Protein AF-A0A0R1VZ46-F1 (afdb_monomer_lite)

Secondary structure (DSSP, 8-state):
----HHHHHHHHHHHH-TT--EEEEESTTT-TTSPP-TT--EEEEEE-TTHHHHHH-GGGGGGGS-EEEEE-TTSSSSSPPPHHHHTT-EEEEEEETTS-EEEEEEE-GGGHHHHHHH-TT-EEEEESS----S------GGGPPPPPPHHHHHHHHHHHHHHHHHHHHHHHTT-HHHHHHHHHHHHHHHHHHHHHHHHHHH-SSS---GGGGGGGGGS-HHHHHHHHHTT--SSHHHHHHHHHHHHHHHHHHHHHHHHHHT---HHHHGGGGHHHHHHHTTT-HHHHHHH-TTT--HHHHHHHHHHHHHHH-TTEEEEEEEHHHHTT---TT--EEEEEEETTHHHHHH-GGGGGGSS-EEEEEEEEETTEEEEEEEETTS-EEEEEEE-GGGGPSSPPHHHHHHHHT--EEEEETT-TTTS------

Foldseek 3Di:
DPPDPLNVLVVVVQVVDPQFFWKKWFPDVLDPVRDDDPLDATEIETEGQVLVVCVVDVVVVCSNAAWPDKDWPCPPPPDPHDPQVVQPKTWIWTAHPVRHTYIYIYHYPVCVVVVLVVALSMDTPDGNPPPDPDDRRRDCQVQQADQDDPVRLLVLLVQLLVLLLQLVVCLVVVVLVSSVVSLVSNLLSLLVLLLNLLCLPVHSRDHCDDSNVNSLVVDDPVLNVLNVLLPPPVHSVSPLSNSLSSLVSSLVSLVSSCVSNVHDSVVSSVSLCVNLVVCVVVVNNVSSCLSDPVNQDLCSLCLVVQLVVLVPPVFFQFKKWFDCVQVVNDDVLDETEMETAGPPLVVCVVCVVSVPSSAAFPDWDWDDDPQWIWIWTAHPVRYIYIYTYHYNCCLPPPHDPVSLVRVQCGMGTSDHNPCSVVPDPHHHD

Sequence (429 aa):
MKQDQTMIQLQRFFNQNNDIRVFGMNGSRTNSHIADDQFKDYDVVFFTDRVSKYQHDPQFLHQFGAPILITTPGHDGLTPPEPTDVAGRFVYLVLYQSGLRIDWQFRPLAQLDDYLSEDTLTRIIGDKDNRIHRAVNPSDRQYWLARPTAQQLENSVKEFWWQFCDTLKATIRNEHLLAQNYLNLTRDELIRLLTWSVAGTHGFDRSYGKSCHQIVKYLEPKTQRRLWQSFDTSSVRNCYAALKAMSILETRFTQQVAQQLHVDSKPLVGLSQVPIIFLKRKHEEQLALYFDRDQANLLDQLSDELTTWAQNEPKIQALIVVGFYARHEQRPGSDLDLVVVTSDRQNLLQHADYTTRFGKVKQTQTEYYGANISIRASYEDNSELEIGLVTPDWLSQPLDDGTKRVLQDGYLVLYDQHNSFKKLNLAQK

Radius of gyration: 29.91 Å; chains: 1; bounding box: 75×49×76 Å

pLDDT: mean 91.89, std 7.42, range [51.88, 98.81]

InterPro domains:
  IPR007530 Aminoglycoside 6-adenylyltransferase [PF04439] (1-264)
  IPR043519 Nucleotidyltransferase superfamily [G3DSA:3.30.460.10] (9-150)
  IPR043519 Nucleotidyltransferase superfamily [G3DSA:3.30.460.10] (300-428)
  IPR043519 Nucleotidyltransferase superfamily [SSF81301] (3-133)
  IPR043519 Nucleotidyltransferase superfamily [SSF81301] (301-423)

Organism: NCBI:txid1423735

Structure (mmCIF, N/CA/C/O backbone):
data_AF-A0A0R1VZ46-F1
#
_entry.id   AF-A0A0R1VZ46-F1
#
loop_
_atom_site.group_PDB
_atom_site.id
_atom_site.type_symbol
_atom_site.label_atom_id
_atom_site.label_alt_id
_atom_site.label_comp_id
_atom_site.label_asym_id
_atom_site.label_entity_id
_atom_site.label_seq_id
_atom_site.pdbx_PDB_ins_code
_atom_site.Cartn_x
_atom_site.Cartn_y
_atom_site.Cartn_z
_atom_site.occupancy
_atom_site.B_iso_or_equiv
_atom_site.auth_seq_id
_atom_site.auth_comp_id
_atom_site.auth_asym_id
_atom_site.auth_atom_id
_atom_site.pdbx_PDB_model_num
ATOM 1 N N . MET A 1 1 ? 16.509 -17.530 -17.161 1.00 51.88 1 MET A N 1
ATOM 2 C CA . MET A 1 1 ? 15.291 -17.363 -17.975 1.00 51.88 1 MET A CA 1
ATOM 3 C C . MET A 1 1 ? 15.128 -18.610 -18.820 1.00 51.88 1 MET A C 1
ATOM 5 O O . MET A 1 1 ? 16.054 -18.932 -19.559 1.00 51.88 1 MET A O 1
ATOM 9 N N . LYS A 1 2 ? 14.026 -19.349 -18.657 1.00 53.69 2 LYS A N 1
ATOM 10 C CA . LYS A 1 2 ? 13.682 -20.417 -19.603 1.00 53.69 2 LYS A CA 1
ATOM 11 C C . LYS A 1 2 ? 13.401 -19.748 -20.952 1.00 53.69 2 LYS A C 1
ATOM 13 O O . LYS A 1 2 ? 12.741 -18.716 -20.976 1.00 53.69 2 LYS A O 1
ATOM 18 N N . GLN A 1 3 ? 13.955 -20.269 -22.043 1.00 62.41 3 GLN A N 1
ATOM 19 C CA . GLN A 1 3 ? 13.593 -19.796 -23.380 1.00 62.41 3 GLN A CA 1
ATOM 20 C C . GLN A 1 3 ? 12.190 -20.304 -23.699 1.00 62.41 3 GLN A C 1
ATOM 22 O O . GLN A 1 3 ? 12.013 -21.436 -24.141 1.00 62.41 3 GLN A O 1
ATOM 27 N N . ASP A 1 4 ? 11.194 -19.478 -23.408 1.00 84.38 4 ASP A N 1
ATOM 28 C CA . ASP A 1 4 ? 9.830 -19.696 -23.864 1.00 84.38 4 ASP A CA 1
ATOM 29 C C . ASP A 1 4 ? 9.657 -19.237 -25.323 1.00 84.38 4 ASP A C 1
ATOM 31 O O . ASP A 1 4 ? 10.534 -18.612 -25.930 1.00 84.38 4 ASP A O 1
ATOM 35 N N . GLN A 1 5 ? 8.523 -19.609 -25.919 1.00 89.88 5 GLN A N 1
ATOM 36 C CA . GLN A 1 5 ? 8.238 -19.347 -27.331 1.00 89.88 5 GLN A CA 1
ATOM 37 C C . GLN A 1 5 ? 8.270 -17.847 -27.665 1.00 89.88 5 GLN A C 1
ATOM 39 O O . GLN A 1 5 ? 8.765 -17.476 -28.731 1.00 89.88 5 GLN A O 1
ATOM 44 N N . THR A 1 6 ? 7.820 -16.988 -26.747 1.00 93.38 6 THR A N 1
ATOM 45 C CA . THR A 1 6 ? 7.819 -15.532 -26.925 1.00 93.38 6 THR A CA 1
ATOM 46 C C . THR A 1 6 ? 9.237 -14.976 -27.026 1.00 93.38 6 THR A C 1
ATOM 48 O O . THR A 1 6 ? 9.526 -14.218 -27.952 1.00 93.38 6 THR A O 1
ATOM 51 N N . MET A 1 7 ? 10.170 -15.391 -26.157 1.00 94.50 7 MET A N 1
ATOM 52 C CA . MET A 1 7 ? 11.567 -14.949 -26.286 1.00 94.50 7 MET A CA 1
ATOM 53 C C . MET A 1 7 ? 12.208 -15.381 -27.602 1.00 94.50 7 MET A C 1
ATOM 55 O O . MET A 1 7 ? 12.992 -14.623 -28.174 1.00 94.50 7 MET A O 1
ATOM 59 N N . ILE A 1 8 ? 11.872 -16.570 -28.107 1.00 94.81 8 ILE A N 1
ATOM 60 C CA . ILE A 1 8 ? 12.359 -17.040 -29.410 1.00 94.81 8 ILE A CA 1
ATOM 61 C C . ILE A 1 8 ? 11.824 -16.142 -30.536 1.00 94.81 8 ILE A C 1
ATOM 63 O O . ILE A 1 8 ? 12.579 -15.769 -31.436 1.00 94.81 8 ILE A O 1
ATOM 67 N N . GLN A 1 9 ? 10.545 -15.760 -30.485 1.00 96.31 9 GLN A N 1
ATOM 68 C CA . GLN A 1 9 ? 9.952 -14.828 -31.449 1.00 96.31 9 GLN A CA 1
ATOM 69 C C . GLN A 1 9 ? 10.607 -13.439 -31.380 1.00 96.31 9 GLN A C 1
ATOM 71 O O . GLN A 1 9 ? 10.954 -12.887 -32.421 1.00 96.31 9 GLN A O 1
ATOM 76 N N . LEU A 1 10 ? 10.865 -12.911 -30.179 1.00 97.56 10 LEU A N 1
ATOM 77 C CA . LEU A 1 10 ? 11.540 -11.621 -29.982 1.00 97.56 10 LEU A CA 1
ATOM 78 C C . LEU A 1 10 ? 12.975 -11.628 -30.527 1.00 97.56 10 LEU A C 1
ATOM 80 O O . LEU A 1 10 ? 13.383 -10.707 -31.235 1.00 97.56 10 LEU A O 1
ATOM 84 N N . GLN A 1 11 ? 13.739 -12.691 -30.264 1.00 97.19 11 GLN A N 1
ATOM 85 C CA . GLN A 1 11 ? 15.082 -12.852 -30.829 1.00 97.19 11 GLN A CA 1
ATOM 86 C C . GLN A 1 11 ? 15.048 -12.976 -32.355 1.00 97.19 11 GLN A C 1
ATOM 88 O O . GLN A 1 11 ? 15.904 -12.420 -33.042 1.00 97.19 11 GLN A O 1
ATOM 93 N N . ARG A 1 12 ? 14.046 -13.668 -32.911 1.00 97.25 12 ARG A N 1
ATOM 94 C CA . ARG A 1 12 ? 13.849 -13.740 -34.363 1.00 97.25 12 ARG A CA 1
ATOM 95 C C . ARG A 1 12 ? 13.553 -12.360 -34.951 1.00 97.25 12 ARG A C 1
ATOM 97 O O . ARG A 1 12 ? 14.194 -11.997 -35.934 1.00 97.25 12 ARG A O 1
ATOM 104 N N . PHE A 1 13 ? 12.659 -11.590 -34.331 1.00 97.88 13 PHE A N 1
ATOM 105 C CA . PHE A 1 13 ? 12.358 -10.214 -34.728 1.00 97.88 13 PHE A CA 1
ATOM 106 C C . PHE A 1 13 ? 13.620 -9.339 -34.721 1.00 97.88 13 PHE A C 1
ATOM 108 O O . PHE A 1 13 ? 13.910 -8.673 -35.717 1.00 97.88 13 PHE A O 1
ATOM 115 N N . PHE A 1 14 ? 14.426 -9.409 -33.656 1.00 98.31 14 PHE A N 1
ATOM 116 C CA . PHE A 1 14 ? 15.720 -8.728 -33.584 1.00 98.31 14 PHE A CA 1
ATOM 117 C C . PHE A 1 14 ? 16.644 -9.124 -34.740 1.00 98.31 14 PHE A C 1
ATOM 119 O O . PHE A 1 14 ? 17.181 -8.260 -35.430 1.00 98.31 14 PHE A O 1
ATOM 126 N N . ASN A 1 15 ? 16.819 -10.423 -34.983 1.00 97.50 15 ASN A N 1
ATOM 127 C CA . ASN A 1 15 ? 17.749 -10.927 -35.992 1.00 97.50 15 ASN A CA 1
ATOM 128 C C . ASN A 1 15 ? 17.323 -10.577 -37.426 1.00 97.50 15 ASN A C 1
ATOM 130 O O . ASN A 1 15 ? 18.183 -10.306 -38.257 1.00 97.50 15 ASN A O 1
ATOM 134 N N . GLN A 1 16 ? 16.020 -10.539 -37.712 1.00 97.19 16 GLN A N 1
ATOM 135 C CA . GLN A 1 16 ? 15.489 -10.241 -39.048 1.00 97.19 16 GLN A CA 1
ATOM 136 C C . GLN A 1 16 ? 15.520 -8.745 -39.403 1.00 97.19 16 GLN A C 1
ATOM 138 O O . GLN A 1 16 ? 15.561 -8.399 -40.583 1.00 97.19 16 GLN A O 1
ATOM 143 N N . ASN A 1 17 ? 15.538 -7.848 -38.413 1.00 97.75 17 ASN A N 1
ATOM 144 C CA . ASN A 1 17 ? 15.578 -6.402 -38.642 1.00 97.75 17 ASN A CA 1
ATOM 145 C C . ASN A 1 17 ? 17.011 -5.861 -38.530 1.00 97.75 17 ASN A C 1
ATOM 147 O O . ASN A 1 17 ? 17.514 -5.608 -37.436 1.00 97.75 17 ASN A O 1
ATOM 151 N N . ASN A 1 18 ? 17.687 -5.669 -39.667 1.00 96.56 18 ASN A N 1
ATOM 152 C CA . ASN A 1 18 ? 19.090 -5.222 -39.718 1.00 96.56 18 ASN A CA 1
ATOM 153 C C . ASN A 1 18 ? 19.335 -3.828 -39.116 1.00 96.56 18 ASN A C 1
ATOM 155 O O . ASN A 1 18 ? 20.439 -3.559 -38.639 1.00 96.56 18 ASN A O 1
ATOM 159 N N . ASP A 1 19 ? 18.324 -2.959 -39.119 1.00 98.00 19 ASP A N 1
ATOM 160 C CA . ASP A 1 19 ? 18.391 -1.613 -38.544 1.00 98.00 19 ASP A CA 1
ATOM 161 C C . ASP A 1 19 ? 18.349 -1.598 -37.009 1.00 98.00 19 ASP A C 1
ATOM 163 O O . ASP A 1 19 ? 18.774 -0.614 -36.404 1.00 98.00 19 ASP A O 1
ATOM 167 N N . ILE A 1 20 ? 17.887 -2.677 -36.371 1.00 98.56 20 ILE A N 1
ATOM 168 C CA . ILE A 1 20 ? 17.987 -2.842 -34.920 1.00 98.56 20 ILE A CA 1
ATOM 169 C C . ILE A 1 20 ? 19.374 -3.388 -34.593 1.00 98.56 20 ILE A C 1
ATOM 171 O O . ILE A 1 20 ? 19.757 -4.456 -35.087 1.00 98.56 20 ILE A O 1
ATOM 175 N N . ARG A 1 21 ? 20.129 -2.656 -33.767 1.00 98.56 21 ARG A N 1
ATOM 176 C CA . ARG A 1 21 ? 21.530 -2.975 -33.443 1.00 98.56 21 ARG A CA 1
ATOM 177 C C . ARG A 1 21 ? 21.705 -3.634 -32.082 1.00 98.56 21 ARG A C 1
ATOM 179 O O . ARG A 1 21 ? 22.524 -4.542 -31.969 1.00 98.56 21 ARG A O 1
ATOM 186 N N . VAL A 1 22 ? 20.910 -3.235 -31.087 1.00 98.38 22 VAL A N 1
ATOM 187 C CA . VAL A 1 22 ? 20.941 -3.810 -29.731 1.00 98.38 22 VAL A CA 1
ATOM 188 C C . VAL A 1 22 ? 19.528 -4.185 -29.289 1.00 98.38 22 VAL A C 1
ATOM 190 O O . VAL A 1 22 ? 18.571 -3.466 -29.576 1.00 98.38 22 VAL A O 1
ATOM 193 N N . PHE A 1 23 ? 19.409 -5.316 -28.600 1.00 98.25 23 PHE A N 1
ATOM 194 C CA . PHE A 1 23 ? 18.202 -5.799 -27.939 1.00 98.25 23 PHE A CA 1
ATOM 195 C C . PHE A 1 23 ? 18.493 -5.999 -26.449 1.00 98.25 23 PHE A C 1
ATOM 197 O O . PHE A 1 23 ? 19.282 -6.870 -26.072 1.00 98.25 23 PHE A O 1
ATOM 204 N N . GLY A 1 24 ? 17.851 -5.186 -25.615 1.00 96.88 24 GLY A N 1
ATOM 205 C CA . GLY A 1 24 ? 17.822 -5.293 -24.162 1.00 96.88 24 GLY A CA 1
ATOM 206 C C . GLY A 1 24 ? 16.445 -5.698 -23.634 1.00 96.88 24 GLY A C 1
ATOM 207 O O . GLY A 1 24 ? 15.445 -5.691 -24.351 1.00 96.88 24 GLY A O 1
ATOM 208 N N . MET A 1 25 ? 16.403 -6.067 -22.362 1.00 95.69 25 MET A N 1
ATOM 209 C CA . MET A 1 25 ? 15.184 -6.384 -21.631 1.00 95.69 25 MET A CA 1
ATOM 210 C C . MET A 1 25 ? 15.312 -5.884 -20.189 1.00 95.69 25 MET A C 1
ATOM 212 O O . MET A 1 25 ? 16.406 -5.938 -19.622 1.00 95.69 25 MET A O 1
ATOM 216 N N . ASN A 1 26 ? 14.206 -5.439 -19.599 1.00 93.69 26 ASN A N 1
ATOM 217 C CA . ASN A 1 26 ? 14.124 -4.942 -18.224 1.00 93.69 26 ASN A CA 1
ATOM 218 C C . ASN A 1 26 ? 13.112 -5.751 -17.399 1.00 93.69 26 ASN A C 1
ATOM 220 O O . ASN A 1 26 ? 12.633 -6.810 -17.815 1.00 93.69 26 ASN A O 1
ATOM 224 N N . GLY A 1 27 ? 12.804 -5.242 -16.207 1.00 88.94 27 GLY A N 1
ATOM 225 C CA . GLY A 1 27 ? 11.635 -5.656 -15.449 1.00 88.94 27 GLY A CA 1
ATOM 226 C C . GLY A 1 27 ? 11.776 -6.998 -14.739 1.00 88.94 27 GLY A C 1
ATOM 227 O O . GLY A 1 27 ? 12.853 -7.555 -14.530 1.00 88.94 27 GLY A O 1
ATOM 228 N N . SER A 1 28 ? 10.643 -7.536 -14.301 1.00 88.88 28 SER A N 1
ATOM 229 C CA . SER A 1 28 ? 10.618 -8.682 -13.383 1.00 88.88 28 SER A CA 1
ATOM 230 C C . SER A 1 28 ? 11.193 -9.975 -13.984 1.00 88.88 28 SER A C 1
ATOM 232 O O . SER A 1 28 ? 11.618 -10.864 -13.242 1.00 88.88 28 SER A O 1
ATOM 234 N N . ARG A 1 29 ? 11.233 -10.112 -15.319 1.00 90.62 29 ARG A N 1
ATOM 235 C CA . ARG A 1 29 ? 11.795 -11.284 -16.023 1.00 90.62 29 ARG A CA 1
ATOM 236 C C . ARG A 1 29 ? 13.318 -11.358 -15.972 1.00 90.62 29 ARG A C 1
ATOM 238 O O . ARG A 1 29 ? 13.872 -12.449 -16.131 1.00 90.62 29 ARG A O 1
ATOM 245 N N . THR A 1 30 ? 13.998 -10.242 -15.724 1.00 88.75 30 THR A N 1
ATOM 246 C CA . THR A 1 30 ? 15.455 -10.226 -15.533 1.00 88.75 30 THR A CA 1
ATOM 247 C C . THR A 1 30 ? 15.854 -10.460 -14.075 1.00 88.75 30 THR A C 1
ATOM 249 O O . THR A 1 30 ? 16.990 -10.860 -13.822 1.00 88.75 30 THR A O 1
ATOM 252 N N . ASN A 1 31 ? 14.925 -10.287 -13.127 1.00 89.00 31 ASN A N 1
ATOM 253 C CA . ASN A 1 31 ? 15.166 -10.472 -11.700 1.00 89.00 31 ASN A CA 1
ATOM 254 C C . ASN A 1 31 ? 15.082 -11.952 -11.284 1.00 89.00 31 ASN A C 1
ATOM 256 O O . ASN A 1 31 ? 14.007 -12.552 -11.296 1.00 89.00 31 ASN A O 1
ATOM 260 N N . SER A 1 32 ? 16.204 -12.535 -10.850 1.00 86.00 32 SER A N 1
ATOM 261 C CA . SER A 1 32 ? 16.265 -13.924 -10.366 1.00 86.00 32 SER A CA 1
ATOM 262 C C . SER A 1 32 ? 15.586 -14.162 -9.016 1.00 86.00 32 SER A C 1
ATOM 264 O O . SER A 1 32 ? 15.321 -15.313 -8.678 1.00 86.00 32 SER A O 1
ATOM 266 N N . HIS A 1 33 ? 15.309 -13.110 -8.243 1.00 85.06 33 HIS A N 1
ATOM 267 C CA . HIS A 1 33 ? 14.636 -13.201 -6.944 1.00 85.06 33 HIS A CA 1
ATOM 268 C C . HIS A 1 33 ? 13.106 -13.180 -7.053 1.00 85.06 33 HIS A C 1
ATOM 270 O O . HIS A 1 33 ? 12.417 -13.468 -6.075 1.00 85.06 33 HIS A O 1
ATOM 276 N N . ILE A 1 34 ? 12.560 -12.863 -8.232 1.00 84.56 34 ILE A N 1
ATOM 277 C CA . ILE A 1 34 ? 11.118 -12.883 -8.485 1.00 84.56 34 ILE A CA 1
ATOM 278 C C . ILE A 1 34 ? 10.755 -14.220 -9.127 1.00 84.56 34 ILE A C 1
ATOM 280 O O . ILE A 1 34 ? 11.222 -14.541 -10.224 1.00 84.56 34 ILE A O 1
ATOM 284 N N . ALA A 1 35 ? 9.900 -14.980 -8.439 1.00 85.50 35 ALA A N 1
ATOM 285 C CA . ALA A 1 35 ? 9.359 -16.234 -8.948 1.00 85.50 35 ALA A CA 1
ATOM 286 C C . ALA A 1 35 ? 8.696 -16.032 -10.318 1.00 85.50 35 ALA A C 1
ATOM 288 O O . ALA A 1 35 ? 8.177 -14.961 -10.628 1.00 85.50 35 ALA A O 1
ATOM 289 N N . ASP A 1 36 ? 8.761 -17.060 -11.156 1.00 85.44 36 ASP A N 1
ATOM 290 C CA . ASP A 1 36 ? 8.113 -17.030 -12.460 1.00 85.44 36 ASP A CA 1
ATOM 291 C C . ASP A 1 36 ? 6.613 -17.296 -12.298 1.00 85.44 36 ASP A C 1
ATOM 293 O O . ASP A 1 36 ? 6.227 -18.232 -11.593 1.00 85.44 36 ASP A O 1
ATOM 297 N N . ASP A 1 37 ? 5.780 -16.481 -12.940 1.00 87.81 37 ASP A N 1
ATOM 298 C CA . ASP A 1 37 ? 4.330 -16.643 -12.962 1.00 87.81 37 ASP A CA 1
ATOM 299 C C . ASP A 1 37 ? 3.746 -16.190 -14.312 1.00 87.81 37 ASP A C 1
ATOM 301 O O . ASP A 1 37 ? 4.431 -15.602 -15.154 1.00 87.81 37 ASP A O 1
ATOM 305 N N . GLN A 1 38 ? 2.468 -16.502 -14.532 1.00 88.44 38 GLN A N 1
ATOM 306 C CA . GLN A 1 38 ? 1.766 -16.213 -15.786 1.00 88.44 38 GLN A CA 1
ATOM 307 C C . GLN A 1 38 ? 1.435 -14.724 -16.004 1.00 88.44 38 GLN A C 1
ATOM 309 O O . GLN A 1 38 ? 0.977 -14.369 -17.084 1.00 88.44 38 GLN A O 1
ATOM 314 N N . PHE A 1 39 ? 1.645 -13.867 -15.001 1.00 89.38 39 PHE A N 1
ATOM 315 C CA . PHE A 1 39 ? 1.355 -12.432 -15.034 1.00 89.38 39 PHE A CA 1
ATOM 316 C C . PHE A 1 39 ? 2.607 -11.574 -15.277 1.00 89.38 39 PHE A C 1
ATOM 318 O O . PHE A 1 39 ? 2.518 -10.348 -15.253 1.00 89.38 39 PHE A O 1
ATOM 325 N N . LYS A 1 40 ? 3.779 -12.183 -15.508 1.00 90.81 40 LYS A N 1
ATOM 326 C CA . LYS A 1 40 ? 5.002 -11.443 -15.847 1.00 90.81 40 LYS A CA 1
ATOM 327 C C . LYS A 1 40 ? 4.980 -10.949 -17.289 1.00 90.81 40 LYS A C 1
ATOM 329 O O . LYS A 1 40 ? 5.055 -11.747 -18.230 1.00 90.81 40 LYS A O 1
ATOM 334 N N . ASP A 1 41 ? 5.012 -9.634 -17.434 1.00 93.69 41 ASP A N 1
ATOM 335 C CA . ASP A 1 41 ? 5.116 -8.931 -18.713 1.00 93.69 41 ASP A CA 1
ATOM 336 C C . ASP A 1 41 ? 6.522 -9.085 -19.339 1.00 93.69 41 ASP A C 1
ATOM 338 O O . ASP A 1 41 ? 7.473 -9.521 -18.678 1.00 93.69 41 ASP A O 1
ATOM 342 N N . TYR A 1 42 ? 6.653 -8.771 -20.632 1.00 96.06 42 TYR A N 1
ATOM 343 C CA . TYR A 1 42 ? 7.946 -8.622 -21.315 1.00 96.06 42 TYR A CA 1
ATOM 344 C C . TYR A 1 42 ? 8.268 -7.149 -21.543 1.00 96.06 42 TYR A C 1
ATOM 346 O O . TYR A 1 42 ? 7.700 -6.539 -22.441 1.00 96.06 42 TYR A O 1
ATOM 354 N N . ASP A 1 43 ? 9.233 -6.612 -20.804 1.00 97.00 43 ASP A N 1
ATOM 355 C CA . ASP A 1 43 ? 9.753 -5.258 -21.000 1.00 97.00 43 ASP A CA 1
ATOM 356 C C . ASP A 1 43 ? 10.939 -5.283 -21.978 1.00 97.00 43 ASP A C 1
ATOM 358 O O . ASP A 1 43 ? 12.076 -5.544 -21.575 1.00 97.00 43 ASP A O 1
ATOM 362 N N . VAL A 1 44 ? 10.698 -5.066 -23.273 1.00 98.06 44 VAL A N 1
ATOM 363 C CA . VAL A 1 44 ? 11.717 -5.190 -24.333 1.00 98.06 44 VAL A CA 1
ATOM 364 C C . VAL A 1 44 ? 12.178 -3.833 -24.847 1.00 98.06 44 VAL A C 1
ATOM 366 O O . VAL A 1 44 ? 11.374 -2.940 -25.101 1.00 98.06 44 VAL A O 1
ATOM 369 N N . VAL A 1 45 ? 13.487 -3.690 -25.061 1.00 98.31 45 VAL A N 1
ATOM 370 C CA . VAL A 1 45 ? 14.100 -2.446 -25.539 1.00 98.31 45 VAL A CA 1
ATOM 371 C C . VAL A 1 45 ? 14.954 -2.727 -26.769 1.00 98.31 45 VAL A C 1
ATOM 373 O O . VAL A 1 45 ? 15.913 -3.495 -26.718 1.00 98.31 45 VAL A O 1
ATOM 376 N N . PHE A 1 46 ? 14.627 -2.087 -27.885 1.00 98.62 46 PHE A N 1
ATOM 377 C CA . PHE A 1 46 ? 15.347 -2.199 -29.148 1.00 98.62 46 PHE A CA 1
ATOM 378 C C . PHE A 1 46 ? 16.006 -0.871 -29.512 1.00 98.62 46 PHE A C 1
ATOM 380 O O . PHE A 1 46 ? 15.349 0.168 -29.565 1.00 98.62 46 PHE A O 1
ATOM 387 N N . PHE A 1 47 ? 17.303 -0.908 -29.817 1.00 98.62 47 PHE A N 1
ATOM 388 C CA . PHE A 1 47 ? 18.054 0.276 -30.227 1.00 98.62 47 PHE A CA 1
ATOM 389 C C . PHE A 1 47 ? 18.212 0.354 -31.739 1.00 98.62 47 PHE A C 1
ATOM 391 O O . PHE A 1 47 ? 18.724 -0.576 -32.374 1.00 98.62 47 PHE A O 1
ATOM 398 N N . THR A 1 48 ? 17.794 1.482 -32.306 1.00 98.25 48 THR A N 1
ATOM 399 C CA . THR A 1 48 ? 17.826 1.772 -33.739 1.00 98.25 48 THR A CA 1
ATOM 400 C C . THR A 1 48 ? 17.746 3.276 -33.987 1.00 98.25 48 THR A C 1
ATOM 402 O O . THR A 1 48 ? 16.962 3.965 -33.346 1.00 98.25 48 THR A O 1
ATOM 405 N N . ASP A 1 49 ? 18.478 3.793 -34.974 1.00 96.44 49 ASP A N 1
ATOM 406 C CA . ASP A 1 49 ? 18.324 5.193 -35.412 1.00 96.44 49 ASP A CA 1
ATOM 407 C C . ASP A 1 49 ? 17.111 5.391 -36.340 1.00 96.44 49 ASP A C 1
ATOM 409 O O . ASP A 1 49 ? 16.812 6.503 -36.770 1.00 96.44 49 ASP A O 1
ATOM 413 N N . ARG A 1 50 ? 16.375 4.313 -36.646 1.00 97.62 50 ARG A N 1
ATOM 414 C CA . ARG A 1 50 ? 15.144 4.341 -37.447 1.00 97.62 50 ARG A CA 1
ATOM 415 C C . ARG A 1 50 ? 13.893 4.171 -36.585 1.00 97.62 50 ARG A C 1
ATOM 417 O O . ARG A 1 50 ? 12.969 3.483 -37.006 1.00 97.62 50 ARG A O 1
ATOM 424 N N . VAL A 1 51 ? 13.828 4.790 -35.402 1.00 97.69 51 VAL A N 1
ATOM 425 C CA . VAL A 1 51 ? 12.662 4.677 -34.493 1.00 97.69 51 VAL A CA 1
ATOM 426 C C . VAL A 1 51 ? 11.345 4.983 -35.216 1.00 97.69 51 VAL A C 1
ATOM 428 O O . VAL A 1 51 ? 10.380 4.229 -35.097 1.00 97.69 51 VAL A O 1
ATOM 431 N N . SER A 1 52 ? 11.336 6.015 -36.066 1.00 96.50 52 SER A N 1
ATOM 432 C CA . SER A 1 52 ? 10.160 6.411 -36.848 1.00 96.50 52 SER A CA 1
ATOM 433 C C . SER A 1 52 ? 9.601 5.289 -37.734 1.00 96.50 52 SER A C 1
ATOM 435 O O . SER A 1 52 ? 8.396 5.255 -37.954 1.00 96.50 52 SER A O 1
ATOM 437 N N . LYS A 1 53 ? 10.417 4.328 -38.194 1.00 96.88 53 LYS A N 1
ATOM 438 C CA . LYS A 1 53 ? 9.951 3.148 -38.949 1.00 96.88 53 LYS A CA 1
ATOM 439 C C . LYS A 1 53 ? 8.900 2.361 -38.157 1.00 96.88 53 LYS A C 1
ATOM 441 O O . LYS A 1 53 ? 7.862 2.018 -38.706 1.00 96.88 53 LYS A O 1
ATOM 446 N N . TYR A 1 54 ? 9.167 2.106 -36.877 1.00 97.06 54 TYR A N 1
ATOM 447 C CA . TYR A 1 54 ? 8.302 1.314 -35.993 1.00 97.06 54 TYR A CA 1
ATOM 448 C C . TYR A 1 54 ? 7.117 2.119 -35.452 1.00 97.06 54 TYR A C 1
ATOM 450 O O . TYR A 1 54 ? 6.094 1.551 -35.077 1.00 97.06 54 TYR A O 1
ATOM 458 N N . GLN A 1 55 ? 7.243 3.445 -35.428 1.00 95.19 55 GLN A N 1
ATOM 459 C CA . GLN A 1 55 ? 6.143 4.348 -35.108 1.00 95.19 55 GLN A CA 1
ATOM 460 C C . GLN A 1 55 ? 5.110 4.424 -36.246 1.00 95.19 55 GLN A C 1
ATOM 462 O O . GLN A 1 55 ? 3.914 4.357 -35.991 1.00 95.19 55 GLN A O 1
ATOM 467 N N . HIS A 1 56 ? 5.556 4.572 -37.498 1.00 94.19 56 HIS A N 1
ATOM 468 C CA . HIS A 1 56 ? 4.650 4.765 -38.639 1.00 94.19 56 HIS A CA 1
ATOM 469 C C . HIS A 1 56 ? 4.005 3.461 -39.124 1.00 94.19 56 HIS A C 1
ATOM 471 O O . HIS A 1 56 ? 2.910 3.503 -39.679 1.00 94.19 56 HIS A O 1
ATOM 477 N N . ASP A 1 57 ? 4.670 2.318 -38.926 1.00 93.31 57 ASP A N 1
ATOM 478 C CA . ASP A 1 57 ? 4.162 1.001 -39.318 1.00 93.31 57 ASP A CA 1
ATOM 479 C C . ASP A 1 57 ? 4.220 -0.003 -38.145 1.00 93.31 57 ASP A C 1
ATOM 481 O O . ASP A 1 57 ? 5.187 -0.762 -38.003 1.00 93.31 57 ASP A O 1
ATOM 485 N N . PRO A 1 58 ? 3.184 -0.031 -37.283 1.00 94.50 58 PRO A N 1
ATOM 486 C CA . PRO A 1 58 ? 3.107 -0.948 -36.148 1.00 94.50 58 PRO A CA 1
ATOM 487 C C . PRO A 1 58 ? 2.670 -2.377 -36.518 1.00 94.50 58 PRO A C 1
ATOM 489 O O . PRO A 1 58 ? 2.392 -3.174 -35.621 1.00 94.50 58 PRO A O 1
ATOM 492 N N . GLN A 1 59 ? 2.611 -2.754 -37.804 1.00 95.62 59 GLN A N 1
ATOM 493 C CA . GLN A 1 59 ? 2.123 -4.081 -38.221 1.00 95.62 59 GLN A CA 1
ATOM 494 C C . GLN A 1 59 ? 2.925 -5.245 -37.621 1.00 95.62 59 GLN A C 1
ATOM 496 O O . GLN A 1 59 ? 2.398 -6.345 -37.445 1.00 95.62 59 GLN A O 1
ATOM 501 N N . PHE A 1 60 ? 4.187 -5.014 -37.246 1.00 95.88 60 PHE A N 1
ATOM 502 C CA . PHE A 1 60 ? 5.017 -6.024 -36.589 1.00 95.88 60 PHE A CA 1
ATOM 503 C C . PHE A 1 60 ? 4.437 -6.525 -35.256 1.00 95.88 60 PHE A C 1
ATOM 505 O O . PHE A 1 60 ? 4.702 -7.667 -34.884 1.00 95.88 60 PHE A O 1
ATOM 512 N N . LEU A 1 61 ? 3.618 -5.722 -34.564 1.00 97.25 61 LEU A N 1
ATOM 513 C CA . LEU A 1 61 ? 2.976 -6.124 -33.310 1.00 97.25 61 LEU A CA 1
ATOM 514 C C . LEU A 1 61 ? 2.090 -7.365 -33.506 1.00 97.25 61 LEU A C 1
ATOM 516 O O . LEU A 1 61 ? 2.054 -8.241 -32.648 1.00 97.25 61 LEU A O 1
ATOM 520 N N . HIS A 1 62 ? 1.464 -7.524 -34.676 1.00 96.56 62 HIS A N 1
ATOM 521 C CA . HIS A 1 62 ? 0.605 -8.673 -34.984 1.00 96.56 62 HIS A CA 1
ATOM 522 C C . HIS A 1 62 ? 1.366 -10.006 -35.133 1.00 96.56 62 HIS A C 1
ATOM 524 O O . HIS A 1 62 ? 0.750 -11.071 -35.149 1.00 96.56 62 HIS A O 1
ATOM 530 N N . GLN A 1 63 ? 2.703 -9.985 -35.209 1.00 94.88 63 GLN A N 1
ATOM 531 C CA . GLN A 1 63 ? 3.523 -11.202 -35.307 1.00 94.88 63 GLN A CA 1
ATOM 532 C C . GLN A 1 63 ? 3.530 -12.026 -34.008 1.00 94.88 63 GLN A C 1
ATOM 534 O O . GLN A 1 63 ? 3.881 -13.206 -34.033 1.00 94.88 63 GLN A O 1
ATOM 539 N N . PHE A 1 64 ? 3.127 -11.419 -32.888 1.00 95.00 64 PHE A N 1
ATOM 540 C CA . PHE A 1 64 ? 3.114 -12.024 -31.551 1.00 95.00 64 PHE A CA 1
ATOM 541 C C . PHE A 1 64 ? 1.715 -12.500 -31.125 1.00 95.00 64 PHE A C 1
ATOM 543 O O . PHE A 1 64 ? 1.527 -12.987 -30.010 1.00 95.00 64 PHE A O 1
ATOM 550 N N . GLY A 1 65 ? 0.735 -12.392 -32.025 1.00 95.38 65 GLY A N 1
ATOM 551 C CA . GLY A 1 65 ? -0.667 -12.729 -31.798 1.00 95.38 65 GLY A CA 1
ATOM 552 C C . GLY A 1 65 ? -1.590 -11.574 -32.177 1.00 95.38 65 GLY A C 1
ATOM 553 O O . GLY A 1 65 ? -1.141 -10.521 -32.619 1.00 95.38 65 GLY A O 1
ATOM 554 N N . ALA A 1 66 ? -2.895 -11.761 -31.987 1.00 97.31 66 ALA A N 1
ATOM 555 C CA . ALA A 1 66 ? -3.883 -10.705 -32.194 1.00 97.31 66 ALA A CA 1
ATOM 556 C C . ALA A 1 66 ? -3.892 -9.737 -30.990 1.00 97.31 66 ALA A C 1
ATOM 558 O O . ALA A 1 66 ? -4.227 -10.176 -29.883 1.00 97.31 66 ALA A O 1
ATOM 559 N N . PRO A 1 67 ? -3.536 -8.447 -31.159 1.00 97.94 67 PRO A N 1
ATOM 560 C CA . PRO A 1 67 ? -3.653 -7.453 -30.096 1.00 97.94 67 PRO A CA 1
ATOM 561 C C . PRO A 1 67 ? -5.126 -7.189 -29.756 1.00 97.94 67 PRO A C 1
ATOM 563 O O . PRO A 1 67 ? -5.959 -7.099 -30.657 1.00 97.94 67 PRO A O 1
ATOM 566 N N . ILE A 1 68 ? -5.444 -7.036 -28.469 1.00 98.06 68 ILE A N 1
ATOM 567 C CA . ILE A 1 68 ? -6.755 -6.545 -28.001 1.00 98.06 68 ILE A CA 1
ATOM 568 C C . ILE A 1 68 ? -6.687 -5.122 -27.457 1.00 98.06 68 ILE A C 1
ATOM 570 O O . ILE A 1 68 ? -7.695 -4.421 -27.462 1.00 98.06 68 ILE A O 1
ATOM 574 N N . LEU A 1 69 ? -5.510 -4.693 -27.001 1.00 97.75 69 LEU A N 1
ATOM 575 C CA . LEU A 1 69 ? -5.262 -3.336 -26.535 1.00 97.75 69 LEU A CA 1
ATOM 576 C C . LEU A 1 69 ? -3.833 -2.939 -26.903 1.00 97.75 69 LEU A C 1
ATOM 578 O O . LEU A 1 69 ? -2.892 -3.680 -26.621 1.00 97.75 69 LEU A O 1
ATOM 582 N N . ILE A 1 70 ? -3.697 -1.772 -27.527 1.00 97.00 70 ILE A N 1
ATOM 583 C CA . ILE A 1 70 ? -2.422 -1.126 -27.840 1.00 97.00 70 ILE A CA 1
ATOM 584 C C . ILE A 1 70 ? -2.515 0.304 -27.316 1.00 97.00 70 ILE A C 1
ATOM 586 O O . ILE A 1 70 ? -3.475 1.006 -27.634 1.00 97.00 70 ILE A O 1
ATOM 590 N N . THR A 1 71 ? -1.526 0.740 -26.542 1.00 96.12 71 THR A N 1
ATOM 591 C CA . THR A 1 71 ? -1.385 2.142 -26.131 1.00 96.12 71 THR A CA 1
ATOM 592 C C . THR A 1 71 ? 0.041 2.629 -26.346 1.00 96.12 71 THR A C 1
ATOM 594 O O . THR A 1 71 ? 0.983 1.836 -26.400 1.00 96.12 71 THR A O 1
ATOM 597 N N . THR A 1 72 ? 0.201 3.944 -26.472 1.00 95.56 72 THR A N 1
ATOM 598 C CA . THR A 1 72 ? 1.494 4.614 -26.668 1.00 95.56 72 THR A CA 1
ATOM 599 C C . THR A 1 72 ? 1.648 5.734 -25.635 1.00 95.56 72 THR A C 1
ATOM 601 O O . THR A 1 72 ? 1.493 6.910 -25.985 1.00 95.56 72 THR A O 1
ATOM 604 N N . PRO A 1 73 ? 1.884 5.395 -24.352 1.00 92.12 73 PRO A N 1
ATOM 605 C CA . PRO A 1 73 ? 1.995 6.389 -23.286 1.00 92.12 73 PRO A CA 1
ATOM 606 C C . PRO A 1 73 ? 3.047 7.450 -23.616 1.00 92.12 73 PRO A C 1
ATOM 608 O O . PRO A 1 73 ? 4.086 7.132 -24.194 1.00 92.12 73 PRO A O 1
ATOM 611 N N . GLY A 1 74 ? 2.762 8.709 -23.276 1.00 87.75 74 GLY A N 1
ATOM 612 C CA . GLY A 1 74 ? 3.617 9.855 -23.613 1.00 87.75 74 GLY A CA 1
ATOM 613 C C . GLY A 1 74 ? 3.466 10.359 -25.056 1.00 87.75 74 GLY A C 1
ATOM 614 O O . GLY A 1 74 ? 3.931 11.452 -25.365 1.00 87.75 74 GLY A O 1
ATOM 615 N N . HIS A 1 75 ? 2.768 9.616 -25.924 1.00 88.69 75 HIS A N 1
ATOM 616 C CA . HIS A 1 75 ? 2.501 9.977 -27.327 1.00 88.69 75 HIS A CA 1
ATOM 617 C C . HIS A 1 75 ? 0.999 10.013 -27.666 1.00 88.69 75 HIS A C 1
ATOM 619 O O . HIS A 1 75 ? 0.626 10.253 -28.811 1.00 88.69 75 HIS A O 1
ATOM 625 N N . ASP A 1 76 ? 0.132 9.779 -26.680 1.00 87.94 76 ASP A N 1
ATOM 626 C CA . ASP A 1 76 ? -1.332 9.710 -26.808 1.00 87.94 76 ASP A CA 1
ATOM 627 C C . ASP A 1 76 ? -2.058 11.023 -26.447 1.00 87.94 76 ASP A C 1
ATOM 629 O O . ASP A 1 76 ? -3.277 11.122 -26.587 1.00 87.94 76 ASP A O 1
ATOM 633 N N . GLY A 1 77 ? -1.317 12.042 -25.998 1.00 87.81 77 GLY A N 1
ATOM 634 C CA . GLY A 1 77 ? -1.854 13.347 -25.603 1.00 87.81 77 GLY A CA 1
ATOM 635 C C . GLY A 1 77 ? -2.517 13.380 -24.221 1.00 87.81 77 GLY A C 1
ATOM 636 O O . GLY A 1 77 ? -3.052 14.424 -23.848 1.00 87.81 77 GLY A O 1
ATOM 637 N N . LEU A 1 78 ? -2.482 12.282 -23.454 1.00 88.56 78 LEU A N 1
ATOM 638 C CA . LEU A 1 78 ? -3.044 12.221 -22.099 1.00 88.56 78 LEU A CA 1
ATOM 639 C C . LEU A 1 78 ? -2.058 12.706 -21.034 1.00 88.56 78 LEU A C 1
ATOM 641 O O . LEU A 1 78 ? -2.461 13.332 -20.054 1.00 88.56 78 LEU A O 1
ATOM 645 N N . THR A 1 79 ? -0.769 12.436 -21.229 1.00 87.38 79 THR A N 1
ATOM 646 C CA . THR A 1 79 ? 0.314 12.889 -20.350 1.00 87.38 79 THR A CA 1
ATOM 647 C C . THR A 1 79 ? 1.417 13.560 -21.165 1.00 87.38 79 THR A C 1
ATOM 649 O O . THR A 1 79 ? 1.627 13.187 -22.322 1.00 87.38 79 THR A O 1
ATOM 652 N N . PRO A 1 80 ? 2.152 14.531 -20.591 1.00 90.31 80 PRO A N 1
ATOM 653 C CA . PRO A 1 80 ? 3.359 15.048 -21.226 1.00 90.31 80 PRO A CA 1
ATOM 654 C C . PRO A 1 80 ? 4.347 13.909 -21.544 1.00 90.31 80 PRO A C 1
ATOM 656 O O . PRO A 1 80 ? 4.438 12.967 -20.752 1.00 90.31 80 PRO A O 1
ATOM 659 N N . PRO A 1 81 ? 5.083 13.976 -22.668 1.00 91.62 81 PRO A N 1
ATOM 660 C CA . PRO A 1 81 ? 6.130 13.005 -22.972 1.00 91.62 81 PRO A CA 1
ATOM 661 C C . PRO A 1 81 ? 7.254 13.079 -21.933 1.00 91.62 81 PRO A C 1
ATOM 663 O O . PRO A 1 81 ? 7.633 14.171 -21.497 1.00 91.62 81 PRO A O 1
ATOM 666 N N . GLU A 1 82 ? 7.830 11.930 -21.575 1.00 92.50 82 GLU A N 1
ATOM 667 C CA . GLU A 1 82 ? 9.020 11.890 -20.722 1.00 92.50 82 GLU A CA 1
ATOM 668 C C . GLU A 1 82 ? 10.234 12.484 -21.464 1.00 92.50 82 GLU A C 1
ATOM 670 O O . GLU A 1 82 ? 10.277 12.465 -22.700 1.00 92.50 82 GLU A O 1
ATOM 675 N N . PRO A 1 83 ? 11.286 12.949 -20.762 1.00 93.44 83 PRO A N 1
ATOM 676 C CA . PRO A 1 83 ? 12.497 13.464 -21.409 1.00 93.44 83 PRO A CA 1
ATOM 677 C C . PRO A 1 83 ? 13.111 12.497 -22.433 1.00 93.44 83 PRO A C 1
ATOM 679 O O . PRO A 1 83 ? 13.640 12.914 -23.461 1.00 93.44 83 PRO A O 1
ATOM 682 N N . THR A 1 84 ? 13.005 11.192 -22.180 1.00 93.31 84 THR A N 1
ATOM 683 C CA . THR A 1 84 ? 13.484 10.133 -23.075 1.00 93.31 84 THR A CA 1
ATOM 684 C C . THR A 1 84 ? 12.630 9.992 -24.337 1.00 93.31 84 THR A C 1
ATOM 686 O O . THR A 1 84 ? 13.185 9.715 -25.404 1.00 93.31 84 THR A O 1
ATOM 689 N N . ASP A 1 85 ? 11.318 10.238 -24.248 1.00 93.75 85 ASP A N 1
ATOM 690 C CA . ASP A 1 85 ? 10.395 10.285 -25.390 1.00 93.75 85 ASP A CA 1
ATOM 691 C C . ASP A 1 85 ? 10.660 11.519 -26.254 1.00 93.75 85 ASP A C 1
ATOM 693 O O . ASP A 1 85 ? 10.787 11.407 -27.473 1.00 93.75 85 ASP A O 1
ATOM 697 N N . VAL A 1 86 ? 10.865 12.680 -25.621 1.00 92.94 86 VAL A N 1
ATOM 698 C CA . VAL A 1 86 ? 11.296 13.912 -26.309 1.00 92.94 86 VAL A CA 1
ATOM 699 C C . VAL A 1 86 ? 12.631 13.700 -27.028 1.00 92.94 86 VAL A C 1
ATOM 701 O O . VAL A 1 86 ? 12.821 14.174 -28.146 1.00 92.94 86 VAL A O 1
ATOM 704 N N . ALA A 1 87 ? 13.542 12.931 -26.426 1.00 93.88 87 ALA A N 1
ATOM 705 C CA . ALA A 1 87 ? 14.816 12.545 -27.027 1.00 93.88 87 ALA A CA 1
ATOM 706 C C . ALA A 1 87 ? 14.700 11.420 -28.083 1.00 93.88 87 ALA A C 1
ATOM 708 O O . ALA A 1 87 ? 15.722 10.877 -28.510 1.00 93.88 87 ALA A O 1
ATOM 709 N N . GLY A 1 88 ? 13.487 11.051 -28.506 1.00 95.12 88 GLY A N 1
ATOM 710 C CA . GLY A 1 88 ? 13.233 10.151 -29.632 1.00 95.12 88 GLY A CA 1
ATOM 711 C C . GLY A 1 88 ? 12.925 8.697 -29.270 1.00 95.12 88 GLY A C 1
ATOM 712 O O . GLY A 1 88 ? 12.908 7.864 -30.175 1.00 95.12 88 GLY A O 1
ATOM 713 N N . ARG A 1 89 ? 12.692 8.360 -27.992 1.00 96.62 89 ARG A N 1
ATOM 714 C CA . ARG A 1 89 ? 12.135 7.050 -27.611 1.00 96.62 89 ARG A CA 1
ATOM 715 C C . ARG A 1 89 ? 10.675 6.957 -28.054 1.00 96.62 89 ARG A C 1
ATOM 717 O O . ARG A 1 89 ? 9.919 7.917 -27.941 1.00 96.62 89 ARG A O 1
ATOM 724 N N . PHE A 1 90 ? 10.270 5.772 -28.495 1.00 97.56 90 PHE A N 1
ATOM 725 C CA . PHE A 1 90 ? 8.871 5.445 -28.742 1.00 97.56 90 PHE A CA 1
ATOM 726 C C . PHE A 1 90 ? 8.472 4.170 -27.998 1.00 97.56 90 PHE A C 1
ATOM 728 O O . PHE A 1 90 ? 9.243 3.206 -27.977 1.00 97.56 90 PHE A O 1
ATOM 735 N N . VAL A 1 91 ? 7.281 4.160 -27.393 1.00 96.56 91 VAL A N 1
ATOM 736 C CA . VAL A 1 91 ? 6.800 3.071 -26.530 1.00 96.56 91 VAL A CA 1
ATOM 737 C C . VAL A 1 91 ? 5.465 2.528 -27.033 1.00 96.56 91 VAL A C 1
ATOM 739 O O . VAL A 1 91 ? 4.572 3.307 -27.356 1.00 96.56 91 VAL A O 1
ATOM 742 N N . TYR A 1 92 ? 5.314 1.201 -27.044 1.00 97.75 92 TYR A N 1
ATOM 743 C CA . TYR A 1 92 ? 4.014 0.532 -27.161 1.00 97.75 92 TYR A CA 1
ATOM 744 C C . TYR A 1 92 ? 3.771 -0.358 -25.943 1.00 97.75 92 TYR A C 1
ATOM 746 O O . TYR A 1 92 ? 4.604 -1.208 -25.645 1.00 97.75 92 TYR A O 1
ATOM 754 N N . LEU A 1 93 ? 2.613 -0.244 -25.293 1.00 97.62 93 LEU A N 1
ATOM 755 C CA . LEU A 1 93 ? 2.124 -1.263 -24.359 1.00 97.62 93 LEU A CA 1
ATOM 756 C C . LEU A 1 93 ? 1.076 -2.104 -25.081 1.00 97.62 93 LEU A C 1
ATOM 758 O O . LEU A 1 93 ? 0.090 -1.559 -25.586 1.00 97.62 93 LEU A O 1
ATOM 762 N N . VAL A 1 94 ? 1.287 -3.419 -25.160 1.00 98.25 94 VAL A N 1
ATOM 763 C CA . VAL A 1 94 ? 0.416 -4.309 -25.938 1.00 98.25 94 VAL A CA 1
ATOM 764 C C . VAL A 1 94 ? -0.068 -5.479 -25.099 1.00 98.25 94 VAL A C 1
ATOM 766 O O . VAL A 1 94 ? 0.733 -6.225 -24.538 1.00 98.25 94 VAL A O 1
ATOM 769 N N . LEU A 1 95 ? -1.387 -5.669 -25.071 1.00 98.12 95 LEU A N 1
ATOM 770 C CA . LEU A 1 95 ? -2.053 -6.850 -24.527 1.00 98.12 95 LEU A CA 1
ATOM 771 C C . LEU A 1 95 ? -2.672 -7.649 -25.679 1.00 98.12 95 LEU A C 1
ATOM 773 O O . LEU A 1 95 ? -3.424 -7.105 -26.492 1.00 98.12 95 LEU A O 1
ATOM 777 N N . TYR A 1 96 ? -2.366 -8.942 -25.738 1.00 97.62 96 TYR A N 1
ATOM 778 C CA . TYR A 1 96 ? -2.824 -9.859 -26.785 1.00 97.62 96 TYR A CA 1
ATOM 779 C C . TYR A 1 96 ? -4.018 -10.706 -26.325 1.00 97.62 96 TYR A C 1
ATOM 781 O O . TYR A 1 96 ? -4.222 -10.914 -25.131 1.00 97.62 96 TYR A O 1
ATOM 789 N N . GLN A 1 97 ? -4.776 -11.272 -27.274 1.00 97.25 97 GLN A N 1
ATOM 790 C CA . GLN A 1 97 ? -5.888 -12.200 -26.993 1.00 97.25 97 GLN A CA 1
ATOM 791 C C . GLN A 1 97 ? -5.475 -13.416 -26.150 1.00 97.25 97 GLN A C 1
ATOM 793 O O . GLN A 1 97 ? -6.298 -13.978 -25.435 1.00 97.25 97 GLN A O 1
ATOM 798 N N . SER A 1 98 ? -4.205 -13.819 -26.219 1.00 94.69 98 SER A N 1
ATOM 799 C CA . SER A 1 98 ? -3.644 -14.903 -25.407 1.00 94.69 98 SER A CA 1
ATOM 800 C C . SER A 1 98 ? -3.449 -14.538 -23.930 1.00 94.69 98 SER A C 1
ATOM 802 O O . SER A 1 98 ? -3.092 -15.408 -23.142 1.00 94.69 98 SER A O 1
ATOM 804 N N . GLY A 1 99 ? -3.625 -13.266 -23.556 1.00 94.62 99 GLY A N 1
ATOM 805 C CA . GLY A 1 99 ? -3.254 -12.724 -22.247 1.00 94.62 99 GLY A CA 1
ATOM 806 C C . GLY A 1 99 ? -1.787 -12.292 -22.145 1.00 94.62 99 GLY A C 1
ATOM 807 O O . GLY A 1 99 ? -1.405 -11.694 -21.145 1.00 94.62 99 GLY A O 1
ATOM 808 N N . LEU A 1 100 ? -0.966 -12.549 -23.174 1.00 95.25 100 LEU A N 1
ATOM 809 C CA . LEU A 1 100 ? 0.417 -12.074 -23.240 1.00 95.25 100 LEU A CA 1
ATOM 810 C C . LEU A 1 100 ? 0.458 -10.542 -23.186 1.00 95.25 100 LEU A C 1
ATOM 812 O O . LEU A 1 100 ? -0.330 -9.873 -23.858 1.00 95.25 100 LEU A O 1
ATOM 816 N N . ARG A 1 101 ? 1.421 -9.999 -22.441 1.00 97.12 101 ARG A N 1
ATOM 817 C CA . ARG A 1 101 ? 1.733 -8.571 -22.403 1.00 97.12 101 ARG A CA 1
ATOM 818 C C . ARG A 1 101 ? 3.182 -8.321 -22.782 1.00 97.12 101 ARG A C 1
ATOM 820 O O . ARG A 1 101 ? 4.083 -8.990 -22.271 1.00 97.12 101 ARG A O 1
ATOM 827 N N . ILE A 1 102 ? 3.389 -7.377 -23.694 1.00 97.69 102 ILE A N 1
ATOM 828 C CA . ILE A 1 102 ? 4.719 -6.924 -24.101 1.00 97.69 102 ILE A CA 1
ATOM 829 C C . ILE A 1 102 ? 4.732 -5.396 -24.097 1.00 97.69 102 ILE A C 1
ATOM 831 O O . ILE A 1 102 ? 3.948 -4.763 -24.809 1.00 97.69 102 ILE A O 1
ATOM 835 N N . ASP A 1 103 ? 5.667 -4.845 -23.337 1.00 98.00 103 ASP A N 1
ATOM 836 C CA . ASP A 1 103 ? 5.974 -3.428 -23.247 1.00 98.00 103 ASP A CA 1
ATOM 837 C C . ASP A 1 103 ? 7.204 -3.177 -24.131 1.00 98.00 103 ASP A C 1
ATOM 839 O O . ASP A 1 103 ? 8.327 -3.580 -23.822 1.00 98.00 103 ASP A O 1
ATOM 843 N N . TRP A 1 104 ? 6.978 -2.571 -25.294 1.00 98.12 104 TRP A N 1
ATOM 844 C CA . TRP A 1 104 ? 7.989 -2.312 -26.312 1.00 98.12 104 TRP A CA 1
ATOM 845 C C . TRP A 1 104 ? 8.577 -0.925 -26.152 1.00 98.12 104 TRP A C 1
ATOM 847 O O . TRP A 1 104 ? 7.838 0.053 -26.088 1.00 98.12 104 TRP A O 1
ATOM 857 N N . GLN A 1 105 ? 9.897 -0.822 -26.233 1.00 97.75 105 GLN A N 1
ATOM 858 C CA . GLN A 1 105 ? 10.593 0.447 -26.388 1.00 97.75 105 GLN A CA 1
ATOM 859 C C . GLN A 1 105 ? 11.498 0.402 -27.617 1.00 97.75 105 GLN A C 1
ATOM 861 O O . GLN A 1 105 ? 12.300 -0.517 -27.779 1.00 97.75 105 GLN A O 1
ATOM 866 N N . PHE A 1 106 ? 11.412 1.429 -28.455 1.00 98.31 106 PHE A N 1
ATOM 867 C CA . PHE A 1 106 ? 12.363 1.700 -29.528 1.00 98.31 106 PHE A CA 1
ATOM 868 C C . PHE A 1 106 ? 13.123 2.972 -29.183 1.00 98.31 106 PHE A C 1
ATOM 870 O O . PHE A 1 106 ? 12.511 4.016 -28.963 1.00 98.31 106 PHE A O 1
ATOM 877 N N . ARG A 1 107 ? 14.452 2.887 -29.103 1.00 98.06 107 ARG A N 1
ATOM 878 C CA . ARG A 1 107 ? 15.314 3.994 -28.664 1.00 98.06 107 ARG A CA 1
ATOM 879 C C . ARG A 1 107 ? 16.386 4.303 -29.718 1.00 98.06 107 ARG A C 1
ATOM 881 O O . ARG A 1 107 ? 16.942 3.360 -30.287 1.00 98.06 107 ARG A O 1
ATOM 888 N N . PRO A 1 108 ? 16.722 5.583 -29.966 1.00 98.25 108 PRO A N 1
ATOM 889 C CA . PRO A 1 108 ? 17.892 5.954 -30.761 1.00 98.25 108 PRO A CA 1
ATOM 890 C C . PRO A 1 108 ? 19.175 5.404 -30.138 1.00 98.25 108 PRO A C 1
ATOM 892 O O . PRO A 1 108 ? 19.265 5.292 -28.912 1.00 98.25 108 PRO A O 1
ATOM 895 N N . LEU A 1 109 ? 20.199 5.112 -30.948 1.00 97.69 109 LEU A N 1
ATOM 896 C CA . LEU A 1 109 ? 21.462 4.570 -30.424 1.00 97.69 109 LEU A CA 1
ATOM 897 C C . LEU A 1 109 ? 22.170 5.536 -29.471 1.00 97.69 109 LEU A C 1
ATOM 899 O O . LEU A 1 109 ? 22.868 5.090 -28.565 1.00 97.69 109 LEU A O 1
ATOM 903 N N . ALA A 1 110 ? 21.934 6.839 -29.630 1.00 96.94 110 ALA A N 1
ATOM 904 C CA . ALA A 1 110 ? 22.440 7.870 -28.730 1.00 96.94 110 ALA A CA 1
ATOM 905 C C . ALA A 1 110 ? 21.969 7.703 -27.270 1.00 96.94 110 ALA A C 1
ATOM 907 O O . ALA A 1 110 ? 22.644 8.185 -26.372 1.00 96.94 110 ALA A O 1
ATOM 908 N N . GLN A 1 111 ? 20.852 7.004 -27.017 1.00 97.00 111 GLN A N 1
ATOM 909 C CA . GLN A 1 111 ? 20.340 6.760 -25.660 1.00 97.00 111 GLN A CA 1
ATOM 910 C C . GLN A 1 111 ? 20.907 5.485 -25.009 1.00 97.00 111 GLN A C 1
ATOM 912 O O . GLN A 1 111 ? 20.475 5.114 -23.918 1.00 97.00 111 GLN A O 1
ATOM 917 N N . LEU A 1 112 ? 21.813 4.757 -25.676 1.00 96.19 112 LEU A N 1
ATOM 918 C CA . LEU A 1 112 ? 22.266 3.447 -25.203 1.00 96.19 112 LEU A CA 1
ATOM 919 C C . LEU A 1 112 ? 23.023 3.531 -23.872 1.00 96.19 112 LEU A C 1
ATOM 921 O O . LEU A 1 112 ? 22.716 2.769 -22.960 1.00 96.19 112 LEU A O 1
ATOM 925 N N . ASP A 1 113 ? 23.969 4.457 -23.732 1.00 94.19 113 ASP A N 1
ATOM 926 C CA . ASP A 1 113 ? 24.779 4.567 -22.510 1.00 94.19 113 ASP A CA 1
ATOM 927 C C . ASP A 1 113 ? 23.947 4.985 -21.287 1.00 94.19 113 ASP A C 1
ATOM 929 O O . ASP A 1 113 ? 24.136 4.447 -20.186 1.00 94.19 113 ASP A O 1
ATOM 933 N N . ASP A 1 114 ? 22.978 5.880 -21.497 1.00 94.31 114 ASP A N 1
ATOM 934 C CA . ASP A 1 114 ? 22.019 6.298 -20.473 1.00 94.31 114 ASP A CA 1
ATOM 935 C C . ASP A 1 114 ? 21.141 5.120 -20.053 1.00 94.31 114 ASP A C 1
ATOM 937 O O . ASP A 1 114 ? 21.063 4.804 -18.867 1.00 94.31 114 ASP A O 1
ATOM 941 N N . TYR A 1 115 ? 20.566 4.396 -21.018 1.00 94.69 115 TYR A N 1
ATOM 942 C CA . TYR A 1 115 ? 19.752 3.208 -20.756 1.00 94.69 115 TYR A CA 1
ATOM 943 C C . TYR A 1 115 ? 20.494 2.156 -19.931 1.00 94.69 115 TYR A C 1
ATOM 945 O O . TYR A 1 115 ? 19.959 1.622 -18.962 1.00 94.69 115 TYR A O 1
ATOM 953 N N . LEU A 1 116 ? 21.748 1.868 -20.286 1.00 93.12 116 LEU A N 1
ATOM 954 C CA . LEU A 1 116 ? 22.549 0.886 -19.561 1.00 93.12 116 LEU A CA 1
ATOM 955 C C . LEU A 1 116 ? 22.787 1.288 -18.100 1.00 93.12 116 LEU A C 1
ATOM 957 O O . LEU A 1 116 ? 23.227 0.444 -17.315 1.00 93.12 116 LEU A O 1
ATOM 961 N N . SER A 1 117 ? 22.632 2.571 -17.768 1.00 90.56 117 SER A N 1
ATOM 962 C CA . SER A 1 117 ? 22.856 3.150 -16.439 1.00 90.56 117 SER A CA 1
ATOM 963 C C . SER A 1 117 ? 21.545 3.451 -15.698 1.00 90.56 117 SER A C 1
ATOM 965 O O . SER A 1 117 ? 21.586 3.717 -14.501 1.00 90.56 117 SER A O 1
ATOM 967 N N . GLU A 1 118 ? 20.408 3.402 -16.398 1.00 89.50 118 GLU A N 1
ATOM 968 C CA . GLU A 1 118 ? 19.078 3.787 -15.912 1.00 89.50 118 GLU A CA 1
ATOM 969 C C . GLU A 1 118 ? 18.494 2.769 -14.923 1.00 89.50 118 GLU A C 1
ATOM 971 O O . GLU A 1 118 ? 17.931 3.155 -13.902 1.00 89.50 118 GLU A O 1
ATOM 976 N N . ASP A 1 119 ? 18.635 1.473 -15.219 1.00 88.38 119 ASP A N 1
ATOM 977 C CA . ASP A 1 119 ? 17.986 0.396 -14.469 1.00 88.38 119 ASP A CA 1
ATOM 978 C C . ASP A 1 119 ? 18.941 -0.798 -14.265 1.00 88.38 119 ASP A C 1
ATOM 980 O O . ASP A 1 119 ? 19.404 -1.432 -15.218 1.00 88.38 119 ASP A O 1
ATOM 984 N N . THR A 1 120 ? 19.217 -1.155 -13.007 1.00 89.81 120 THR A N 1
ATOM 985 C CA . THR A 1 120 ? 20.075 -2.302 -12.651 1.00 89.81 120 THR A CA 1
ATOM 986 C C . THR A 1 120 ? 19.483 -3.676 -12.985 1.00 89.81 120 THR A C 1
ATOM 988 O O . THR A 1 120 ? 20.236 -4.639 -13.081 1.00 89.81 120 THR A O 1
ATOM 991 N N . LEU A 1 121 ? 18.177 -3.792 -13.239 1.00 91.69 121 LEU A N 1
ATOM 992 C CA . LEU A 1 121 ? 17.508 -4.975 -13.795 1.00 91.69 121 LEU A CA 1
ATOM 993 C C . LEU A 1 121 ? 17.561 -5.012 -15.334 1.00 91.69 121 LEU A C 1
ATOM 995 O O . LEU A 1 121 ? 16.724 -5.644 -15.979 1.00 91.69 121 LEU A O 1
ATOM 999 N N . THR A 1 122 ? 18.560 -4.386 -15.949 1.00 93.38 122 THR A N 1
ATOM 1000 C CA . THR A 1 122 ? 18.799 -4.486 -17.393 1.00 93.38 122 THR A CA 1
ATOM 1001 C C . THR A 1 122 ? 19.523 -5.781 -17.749 1.00 93.38 122 THR A C 1
ATOM 1003 O O . THR A 1 122 ? 20.525 -6.145 -17.135 1.00 93.38 122 THR A O 1
ATOM 1006 N N . ARG A 1 123 ? 19.060 -6.462 -18.802 1.00 93.94 123 ARG A N 1
ATOM 1007 C CA . ARG A 1 123 ? 19.743 -7.593 -19.439 1.00 93.94 123 ARG A CA 1
ATOM 1008 C C . ARG A 1 123 ? 19.893 -7.342 -20.933 1.00 93.94 123 ARG A C 1
ATOM 1010 O O . ARG A 1 123 ? 18.897 -7.159 -21.622 1.00 93.94 123 ARG A O 1
ATOM 1017 N N . ILE A 1 124 ? 21.110 -7.450 -21.459 1.00 95.69 124 ILE A N 1
ATOM 1018 C CA . ILE A 1 124 ? 21.330 -7.453 -22.910 1.00 95.69 124 ILE A CA 1
ATOM 1019 C C . ILE A 1 124 ? 21.106 -8.862 -23.463 1.00 95.69 124 ILE A C 1
ATOM 1021 O O . ILE A 1 124 ? 21.652 -9.843 -22.955 1.00 95.69 124 ILE A O 1
ATOM 1025 N N . ILE A 1 125 ? 20.256 -8.957 -24.483 1.00 95.31 125 ILE A N 1
ATOM 1026 C CA . ILE A 1 125 ? 19.890 -10.203 -25.164 1.00 95.31 125 ILE A CA 1
ATOM 1027 C C . ILE A 1 125 ? 20.674 -10.358 -26.469 1.00 95.31 125 ILE A C 1
ATOM 1029 O O . ILE A 1 125 ? 21.063 -11.474 -26.807 1.00 95.31 125 ILE A O 1
ATOM 1033 N N . GLY A 1 126 ? 20.924 -9.261 -27.187 1.00 96.62 126 GLY A N 1
ATOM 1034 C CA . GLY A 1 126 ? 21.709 -9.275 -28.417 1.00 96.62 126 GLY A CA 1
ATOM 1035 C C . GLY A 1 126 ? 22.342 -7.925 -28.735 1.00 96.62 126 GLY A C 1
ATOM 1036 O O . GLY A 1 126 ? 21.749 -6.878 -28.493 1.00 96.62 126 GLY A O 1
ATOM 1037 N N . ASP A 1 127 ? 23.541 -7.966 -29.306 1.00 97.44 127 ASP A N 1
ATOM 1038 C CA . ASP A 1 127 ? 24.302 -6.807 -29.769 1.00 97.44 127 ASP A CA 1
ATOM 1039 C C . ASP A 1 127 ? 25.020 -7.203 -31.061 1.00 97.44 127 ASP A C 1
ATOM 1041 O O . ASP A 1 127 ? 25.870 -8.092 -31.063 1.00 97.44 127 ASP A O 1
ATOM 1045 N N . LYS A 1 128 ? 24.626 -6.595 -32.181 1.00 97.75 128 LYS A N 1
ATOM 1046 C CA . LYS A 1 128 ? 25.169 -6.941 -33.503 1.00 97.75 128 LYS A CA 1
ATOM 1047 C C . LYS A 1 128 ? 26.480 -6.224 -33.825 1.00 97.75 128 LYS A C 1
ATOM 1049 O O . LYS A 1 128 ? 27.122 -6.586 -34.805 1.00 97.75 128 LYS A O 1
ATOM 1054 N N . ASP A 1 129 ? 26.835 -5.196 -33.056 1.00 96.50 129 ASP A N 1
ATOM 1055 C CA . ASP A 1 129 ? 27.969 -4.304 -33.326 1.00 96.50 129 ASP A CA 1
ATOM 1056 C C . ASP A 1 129 ? 29.068 -4.387 -32.257 1.00 96.50 129 ASP A C 1
ATOM 1058 O O . ASP A 1 129 ? 30.094 -3.726 -32.400 1.00 96.50 129 ASP A O 1
ATOM 1062 N N . ASN A 1 130 ? 28.871 -5.176 -31.195 1.00 94.50 130 ASN A N 1
ATOM 1063 C CA . ASN A 1 130 ? 29.729 -5.190 -30.004 1.00 94.50 130 ASN A CA 1
ATOM 1064 C C . ASN A 1 130 ? 29.876 -3.793 -29.366 1.00 94.50 130 ASN A C 1
ATOM 1066 O O . ASN A 1 130 ? 30.970 -3.403 -28.964 1.00 94.50 130 ASN A O 1
ATOM 1070 N N . ARG A 1 131 ? 28.775 -3.037 -29.284 1.00 94.25 131 ARG A N 1
ATOM 1071 C CA . ARG A 1 131 ? 28.683 -1.713 -28.641 1.00 94.25 131 ARG A CA 1
ATOM 1072 C C . ARG A 1 131 ? 28.744 -1.783 -27.115 1.00 94.25 131 ARG A C 1
ATOM 1074 O O . ARG A 1 131 ? 29.085 -0.795 -26.472 1.00 94.25 131 ARG A O 1
ATOM 1081 N N . ILE A 1 132 ? 28.381 -2.916 -26.513 1.00 93.31 132 ILE A N 1
ATOM 1082 C CA . ILE A 1 132 ? 28.347 -3.059 -25.054 1.00 93.31 132 ILE A CA 1
ATOM 1083 C C . ILE A 1 132 ? 29.726 -3.473 -24.533 1.00 93.31 132 ILE A C 1
ATOM 1085 O O . ILE A 1 132 ? 30.104 -4.641 -24.570 1.00 93.31 132 ILE A O 1
ATOM 1089 N N . HIS A 1 133 ? 30.475 -2.508 -23.999 1.00 87.62 133 HIS A N 1
ATOM 1090 C CA . HIS A 1 133 ? 31.844 -2.727 -23.509 1.00 87.62 133 HIS A CA 1
ATOM 1091 C C . HIS A 1 133 ? 31.945 -3.027 -22.004 1.00 87.62 133 HIS A C 1
ATOM 1093 O O . HIS A 1 133 ? 33.041 -3.229 -21.484 1.00 87.62 133 HIS A O 1
ATOM 1099 N N . ARG A 1 134 ? 30.814 -3.063 -21.288 1.00 85.62 134 ARG A N 1
ATOM 1100 C CA . ARG A 1 134 ? 30.753 -3.355 -19.848 1.00 85.62 134 ARG A CA 1
ATOM 1101 C C . ARG A 1 134 ? 29.841 -4.537 -19.557 1.00 85.62 134 ARG A C 1
ATOM 1103 O O . ARG A 1 134 ? 28.853 -4.748 -20.253 1.00 85.62 134 ARG A O 1
ATOM 1110 N N . ALA A 1 135 ? 30.145 -5.286 -18.501 1.00 80.44 135 ALA A N 1
ATOM 1111 C CA . ALA A 1 135 ? 29.260 -6.346 -18.038 1.00 80.44 135 ALA A CA 1
ATOM 1112 C C . ALA A 1 135 ? 27.952 -5.742 -17.502 1.00 80.44 135 ALA A C 1
ATOM 1114 O O . ALA A 1 135 ? 27.972 -4.905 -16.601 1.00 80.44 135 ALA A O 1
ATOM 1115 N N . VAL A 1 136 ? 26.822 -6.187 -18.051 1.00 85.38 136 VAL A N 1
ATOM 1116 C CA . VAL A 1 136 ? 25.479 -5.772 -17.632 1.00 85.38 136 VAL A CA 1
ATOM 1117 C C . VAL A 1 136 ? 24.814 -6.974 -16.969 1.00 85.38 136 VAL A C 1
ATOM 1119 O O . VAL A 1 136 ? 24.239 -7.832 -17.640 1.00 85.38 136 VAL A O 1
ATOM 1122 N N . ASN A 1 137 ? 24.970 -7.069 -15.649 1.00 85.81 137 ASN A N 1
ATOM 1123 C CA . ASN A 1 137 ? 24.417 -8.155 -14.847 1.00 85.81 137 ASN A CA 1
ATOM 1124 C C . ASN A 1 137 ? 23.167 -7.654 -14.110 1.00 85.81 137 ASN A C 1
ATOM 1126 O O . ASN A 1 137 ? 23.314 -6.779 -13.254 1.00 85.81 137 ASN A O 1
ATOM 1130 N N . PRO A 1 138 ? 21.971 -8.205 -14.401 1.00 88.69 138 PRO A N 1
ATOM 1131 C CA . PRO A 1 138 ? 20.748 -7.822 -13.712 1.00 88.69 138 PRO A CA 1
ATOM 1132 C C . PRO A 1 138 ? 20.872 -7.983 -12.196 1.00 88.69 138 PRO A C 1
ATOM 1134 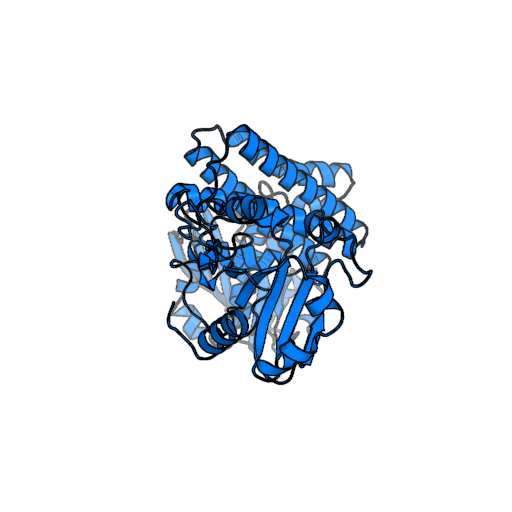O O . PRO A 1 138 ? 21.272 -9.040 -11.706 1.00 88.69 138 PRO A O 1
ATOM 1137 N N . SER A 1 139 ? 20.488 -6.951 -11.458 1.00 88.38 139 SER A N 1
ATOM 1138 C CA . SER A 1 139 ? 20.435 -6.935 -10.001 1.00 88.38 139 SER A CA 1
ATOM 1139 C C . SER A 1 139 ? 19.264 -6.075 -9.545 1.00 88.38 139 SER A C 1
ATOM 1141 O O . SER A 1 139 ? 18.927 -5.089 -10.187 1.00 88.38 139 SER A O 1
ATOM 1143 N N . ASP A 1 140 ? 18.639 -6.428 -8.426 1.00 87.31 140 ASP A N 1
ATOM 1144 C CA . ASP A 1 140 ? 17.575 -5.631 -7.817 1.00 87.31 140 ASP A CA 1
ATOM 1145 C C . ASP A 1 140 ? 18.108 -4.572 -6.834 1.00 87.31 140 ASP A C 1
ATOM 1147 O O . ASP A 1 140 ? 17.322 -3.924 -6.144 1.00 87.31 140 ASP A O 1
ATOM 1151 N N . ARG A 1 141 ? 19.434 -4.371 -6.779 1.00 87.94 141 ARG A N 1
ATOM 1152 C CA . ARG A 1 141 ? 20.118 -3.527 -5.788 1.00 87.94 141 ARG A CA 1
ATOM 1153 C C . ARG A 1 141 ? 19.635 -2.081 -5.755 1.00 87.94 141 ARG A C 1
ATOM 1155 O O . ARG A 1 141 ? 19.614 -1.485 -4.684 1.00 87.94 141 ARG A O 1
ATOM 1162 N N . GLN A 1 142 ? 19.225 -1.510 -6.886 1.00 88.38 142 GLN A N 1
ATOM 1163 C CA . GLN A 1 142 ? 18.663 -0.152 -6.898 1.00 88.38 142 GLN A CA 1
ATOM 1164 C C . GLN A 1 142 ? 17.323 -0.039 -6.149 1.00 88.38 142 GLN A C 1
ATOM 1166 O O . GLN A 1 142 ? 16.937 1.054 -5.755 1.00 88.38 142 GLN A O 1
ATOM 1171 N N . TYR A 1 143 ? 16.608 -1.155 -5.962 1.00 87.69 143 TYR A N 1
ATOM 1172 C CA . TYR A 1 143 ? 15.334 -1.209 -5.239 1.00 87.69 143 TYR A CA 1
ATOM 1173 C C . TYR A 1 143 ? 15.509 -1.598 -3.770 1.00 87.69 143 TYR A C 1
ATOM 1175 O O . TYR A 1 143 ? 14.517 -1.797 -3.064 1.00 87.69 143 TYR A O 1
ATOM 1183 N N . TRP A 1 144 ? 16.751 -1.774 -3.317 1.00 90.88 144 TRP A N 1
ATOM 1184 C CA . TRP A 1 144 ? 17.045 -2.023 -1.915 1.00 90.88 144 TRP A CA 1
ATOM 1185 C C . TRP A 1 144 ? 16.802 -0.754 -1.109 1.00 90.88 144 TRP A C 1
ATOM 1187 O O . TRP A 1 144 ? 17.054 0.365 -1.559 1.00 90.88 144 TRP A O 1
ATOM 1197 N N . LEU A 1 145 ? 16.299 -0.933 0.104 1.00 89.50 145 LEU A N 1
ATOM 1198 C CA . LEU A 1 145 ? 16.005 0.186 0.983 1.00 89.50 145 LEU A CA 1
ATOM 1199 C C . LEU A 1 145 ? 17.267 0.642 1.698 1.00 89.50 145 LEU A C 1
ATOM 1201 O O . LEU A 1 145 ? 18.058 -0.165 2.173 1.00 89.50 145 LEU A O 1
ATOM 1205 N N . ALA A 1 146 ? 17.414 1.949 1.862 1.00 90.69 146 ALA A N 1
ATOM 1206 C CA . ALA A 1 146 ? 18.382 2.482 2.804 1.00 90.69 146 ALA A CA 1
ATOM 1207 C C . ALA A 1 146 ? 17.831 2.401 4.234 1.00 90.69 146 ALA A C 1
ATOM 1209 O O . ALA A 1 146 ? 16.630 2.572 4.468 1.00 90.69 146 ALA A O 1
ATOM 1210 N N . ARG A 1 147 ? 18.728 2.192 5.204 1.00 95.19 147 ARG A N 1
ATOM 1211 C CA . ARG A 1 147 ? 18.396 2.371 6.620 1.00 95.19 147 ARG A CA 1
ATOM 1212 C C . ARG A 1 147 ? 18.019 3.839 6.860 1.00 95.19 147 ARG A C 1
ATOM 1214 O O . ARG A 1 147 ? 18.800 4.706 6.461 1.00 95.19 147 ARG A O 1
ATOM 1221 N N . PRO A 1 148 ? 16.873 4.134 7.502 1.00 97.38 148 PRO A N 1
ATOM 1222 C CA . PRO A 1 148 ? 16.491 5.511 7.773 1.00 97.38 148 PRO A CA 1
ATOM 1223 C C . PRO A 1 148 ? 17.423 6.163 8.792 1.00 97.38 148 PRO A C 1
ATOM 1225 O O . PRO A 1 148 ? 17.910 5.518 9.723 1.00 97.38 148 PRO A O 1
ATOM 1228 N N . THR A 1 149 ? 17.626 7.467 8.645 1.00 97.81 149 THR A N 1
ATOM 1229 C CA . THR A 1 149 ? 18.208 8.303 9.698 1.00 97.81 149 THR A CA 1
ATOM 1230 C C . THR A 1 149 ? 17.155 8.651 10.754 1.00 97.81 149 THR A C 1
ATOM 1232 O O . THR A 1 149 ? 15.952 8.590 10.494 1.00 97.81 149 THR A O 1
ATOM 1235 N N . ALA A 1 150 ? 17.595 9.089 11.939 1.00 97.81 150 ALA A N 1
ATOM 1236 C CA . ALA A 1 150 ? 16.693 9.603 12.974 1.00 97.81 150 ALA A CA 1
ATOM 1237 C C . ALA A 1 150 ? 15.806 10.752 12.454 1.00 97.81 150 ALA A C 1
ATOM 1239 O O . ALA A 1 150 ? 14.613 10.789 12.741 1.00 97.81 150 ALA A O 1
ATOM 1240 N N . GLN A 1 151 ? 16.365 11.636 11.617 1.00 98.12 151 GLN A N 1
ATOM 1241 C CA . GLN A 1 151 ? 15.621 12.742 11.014 1.00 98.12 151 GLN A CA 1
ATOM 1242 C C . GLN A 1 151 ? 14.561 12.260 10.015 1.00 98.12 151 GLN A C 1
ATOM 1244 O O . GLN A 1 151 ? 13.470 12.819 9.959 1.00 98.12 151 GLN A O 1
ATOM 1249 N N . GLN A 1 152 ? 14.863 11.228 9.220 1.00 98.38 152 GLN A N 1
ATOM 1250 C CA . GLN A 1 152 ? 13.889 10.639 8.296 1.00 98.38 152 GLN A CA 1
ATOM 1251 C C . GLN A 1 152 ? 12.743 9.963 9.046 1.00 98.38 152 GLN A C 1
ATOM 1253 O O . GLN A 1 152 ? 11.594 10.122 8.639 1.00 98.38 152 GLN A O 1
ATOM 1258 N N . LEU A 1 153 ? 13.040 9.262 10.147 1.00 98.50 153 LEU A N 1
ATOM 1259 C CA . LEU A 1 153 ? 12.009 8.716 11.028 1.00 98.50 153 LEU A CA 1
ATOM 1260 C C . LEU A 1 153 ? 11.121 9.836 11.586 1.00 98.50 153 LEU A C 1
ATOM 1262 O O . LEU A 1 153 ? 9.905 9.775 11.440 1.00 98.50 153 LEU A O 1
ATOM 1266 N N . GLU A 1 154 ? 11.718 10.875 12.172 1.00 98.44 154 GLU A N 1
ATOM 1267 C CA . GLU A 1 154 ? 10.975 12.010 12.727 1.00 98.44 154 GLU A CA 1
ATOM 1268 C C . GLU A 1 154 ? 10.082 12.687 11.679 1.00 98.44 154 GLU A C 1
ATOM 1270 O O . GLU A 1 154 ? 8.911 12.955 11.945 1.00 98.44 154 GLU A O 1
ATOM 1275 N N . ASN A 1 155 ? 10.612 12.944 10.482 1.00 98.50 155 ASN A N 1
ATOM 1276 C CA . ASN A 1 155 ? 9.861 13.593 9.410 1.00 98.50 155 ASN A CA 1
ATOM 1277 C C . ASN A 1 155 ? 8.707 12.715 8.912 1.00 98.50 155 ASN A C 1
ATOM 1279 O O . ASN A 1 155 ? 7.616 13.232 8.705 1.00 98.50 155 ASN A O 1
ATOM 1283 N N . SER A 1 156 ? 8.926 11.405 8.771 1.00 98.38 156 SER A N 1
ATOM 1284 C CA . SER A 1 156 ? 7.883 10.450 8.370 1.00 98.38 156 SER A CA 1
ATOM 1285 C C . SER A 1 156 ? 6.744 10.390 9.393 1.00 98.38 156 SER A C 1
ATOM 1287 O O . SER A 1 156 ? 5.575 10.480 9.025 1.00 98.38 156 SER A O 1
ATOM 1289 N N . VAL A 1 157 ? 7.067 10.342 10.691 1.00 98.62 157 VAL A N 1
ATOM 1290 C CA . VAL A 1 157 ? 6.061 10.359 11.767 1.00 98.62 157 VAL A CA 1
ATOM 1291 C C . VAL A 1 157 ? 5.287 11.682 11.788 1.00 98.62 157 VAL A C 1
ATOM 1293 O O . VAL A 1 157 ? 4.065 11.685 11.933 1.00 98.62 157 VAL A O 1
ATOM 1296 N N . LYS A 1 158 ? 5.966 12.823 11.614 1.00 98.62 158 LYS A N 1
ATOM 1297 C CA . LYS A 1 158 ? 5.294 14.130 11.516 1.00 98.62 158 LYS A CA 1
ATOM 1298 C C . LYS A 1 158 ? 4.357 14.200 10.313 1.00 98.62 158 LYS A C 1
ATOM 1300 O O . LYS A 1 158 ? 3.227 14.652 10.471 1.00 98.62 158 LYS A O 1
ATOM 1305 N N . GLU A 1 159 ? 4.809 13.738 9.149 1.00 98.81 159 GLU A N 1
ATOM 1306 C CA . GLU A 1 159 ? 4.005 13.703 7.927 1.00 98.81 159 GLU A CA 1
ATOM 1307 C C . GLU A 1 159 ? 2.771 12.813 8.109 1.00 98.81 159 GLU A C 1
ATOM 1309 O O . GLU A 1 159 ? 1.662 13.238 7.793 1.00 98.81 159 GLU A O 1
ATOM 1314 N N . PHE A 1 160 ? 2.922 11.636 8.731 1.00 98.81 160 PHE A N 1
ATOM 1315 C CA . PHE A 1 160 ? 1.794 10.771 9.077 1.00 98.81 160 PHE A CA 1
ATOM 1316 C C . PHE A 1 160 ? 0.731 11.523 9.890 1.00 98.81 160 PHE A C 1
ATOM 1318 O O . PHE A 1 160 ? -0.435 11.561 9.498 1.00 98.81 160 PHE A O 1
ATOM 1325 N N . TRP A 1 161 ? 1.110 12.151 11.008 1.00 98.62 161 TRP A N 1
ATOM 1326 C CA . TRP A 1 161 ? 0.148 12.833 11.884 1.00 98.62 161 TRP A CA 1
ATOM 1327 C C . TRP A 1 161 ? -0.420 14.120 11.273 1.00 98.62 161 TRP A C 1
ATOM 1329 O O . TRP A 1 161 ? -1.547 14.509 11.595 1.00 98.62 161 TRP A O 1
ATOM 1339 N N . TRP A 1 162 ? 0.316 14.758 10.362 1.00 98.75 162 TRP A N 1
ATOM 1340 C CA . TRP A 1 162 ? -0.179 15.882 9.575 1.00 98.75 162 TRP A CA 1
ATOM 1341 C C . TRP A 1 162 ? -1.286 15.442 8.611 1.00 98.75 162 TRP A C 1
ATOM 1343 O O . TRP A 1 162 ? -2.409 15.949 8.682 1.00 98.75 162 TRP A O 1
ATOM 1353 N N . GLN A 1 163 ? -1.008 14.432 7.780 1.00 98.75 163 GLN A N 1
ATOM 1354 C CA . GLN A 1 163 ? -1.974 13.884 6.823 1.00 98.75 163 GLN A CA 1
ATOM 1355 C C . GLN A 1 163 ? -3.174 13.232 7.522 1.00 98.75 163 GLN A C 1
ATOM 1357 O O . GLN A 1 163 ? -4.303 13.318 7.035 1.00 98.75 163 GLN A O 1
ATOM 1362 N N . PHE A 1 164 ? -2.977 12.680 8.723 1.00 98.69 164 PHE A N 1
ATOM 1363 C CA . PHE A 1 164 ? -4.060 12.221 9.592 1.00 98.69 164 PHE A CA 1
ATOM 1364 C C . PHE A 1 164 ? -5.053 13.353 9.898 1.00 98.69 164 PHE A C 1
ATOM 1366 O O . PHE A 1 164 ? -6.266 13.183 9.755 1.00 98.69 164 PHE A O 1
ATOM 1373 N N . CYS A 1 165 ? -4.555 14.528 10.298 1.00 98.62 165 CYS A N 1
ATOM 1374 C CA . CYS A 1 165 ? -5.398 15.686 10.597 1.00 98.62 165 CYS A CA 1
ATOM 1375 C C . CYS A 1 165 ? -6.064 16.255 9.337 1.00 98.62 165 CYS A C 1
ATOM 1377 O O . CYS A 1 165 ? -7.229 16.655 9.391 1.00 98.62 165 CYS A O 1
ATOM 1379 N N . ASP A 1 166 ? -5.367 16.258 8.199 1.00 98.69 166 ASP A N 1
ATOM 1380 C CA . ASP A 1 166 ? -5.950 16.658 6.915 1.00 98.69 166 ASP A CA 1
ATOM 1381 C C . ASP A 1 166 ? -7.067 15.701 6.472 1.00 98.69 166 ASP A C 1
ATOM 1383 O O . ASP A 1 166 ? -8.131 16.153 6.036 1.00 98.69 166 ASP A O 1
ATOM 1387 N N . THR A 1 167 ? -6.892 14.399 6.704 1.00 98.44 167 THR A N 1
ATOM 1388 C CA . THR A 1 167 ? -7.925 13.381 6.487 1.00 98.44 167 THR A CA 1
ATOM 1389 C C . THR A 1 167 ? -9.131 13.606 7.397 1.00 98.44 167 THR A C 1
ATOM 1391 O O . THR A 1 167 ? -10.262 13.602 6.909 1.00 98.44 167 THR A O 1
ATOM 1394 N N . LEU A 1 168 ? -8.926 13.853 8.700 1.00 97.50 168 LEU A N 1
ATOM 1395 C CA . LEU A 1 168 ? -10.012 14.183 9.635 1.00 97.50 168 LEU A CA 1
ATOM 1396 C C . LEU A 1 168 ? -10.790 15.413 9.170 1.00 97.50 168 LEU A C 1
ATOM 1398 O O . LEU A 1 168 ? -12.011 15.369 9.055 1.00 97.50 168 LEU A O 1
ATOM 1402 N N . LYS A 1 169 ? -10.076 16.498 8.861 1.00 97.81 169 LYS A N 1
ATOM 1403 C CA . LYS A 1 169 ? -10.650 17.768 8.410 1.00 97.81 169 LYS A CA 1
ATOM 1404 C C . LYS A 1 169 ? -11.515 17.586 7.161 1.00 97.81 169 LYS A C 1
ATOM 1406 O O . LYS A 1 169 ? -12.634 18.091 7.134 1.00 97.81 169 LYS A O 1
ATOM 1411 N N . ALA A 1 170 ? -11.018 16.866 6.155 1.00 98.12 170 ALA A N 1
ATOM 1412 C CA . ALA A 1 170 ? -11.775 16.573 4.938 1.00 98.12 170 ALA A CA 1
ATOM 1413 C C . ALA A 1 170 ? -12.975 15.649 5.216 1.00 98.12 170 ALA A C 1
ATOM 1415 O O . ALA A 1 170 ? -14.062 15.861 4.680 1.00 98.12 170 ALA A O 1
ATOM 1416 N N . THR A 1 171 ? -12.814 14.660 6.102 1.00 94.44 171 THR A N 1
ATOM 1417 C CA . THR A 1 171 ? -13.886 13.722 6.476 1.00 94.44 171 THR A CA 1
ATOM 1418 C C . THR A 1 171 ? -15.036 14.433 7.195 1.00 94.44 171 THR A C 1
ATOM 1420 O O . THR A 1 171 ? -16.188 14.250 6.812 1.00 94.44 171 THR A O 1
ATOM 1423 N N . ILE A 1 172 ? -14.738 15.308 8.162 1.00 95.06 172 ILE A N 1
ATOM 1424 C CA . ILE A 1 172 ? -15.733 16.117 8.893 1.00 95.06 172 ILE A CA 1
ATOM 1425 C C . ILE A 1 172 ? -16.518 17.030 7.937 1.00 95.06 172 ILE A C 1
ATOM 1427 O O . ILE A 1 172 ? -17.711 17.264 8.117 1.00 95.06 172 ILE A O 1
ATOM 1431 N N . ARG A 1 173 ? -15.865 17.517 6.876 1.00 96.25 173 ARG A N 1
ATOM 1432 C CA . ARG A 1 173 ? -16.487 18.348 5.832 1.00 96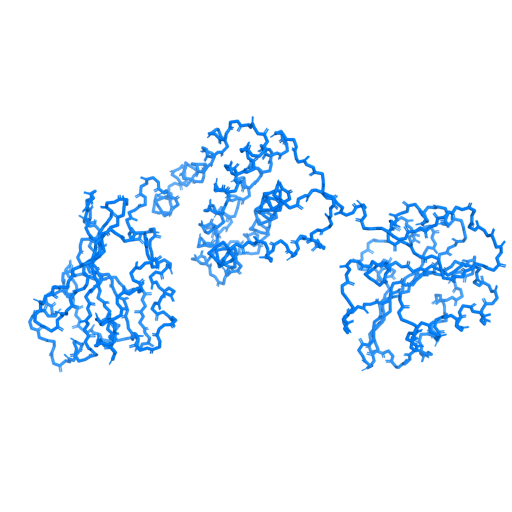.25 173 ARG A CA 1
ATOM 1433 C C . ARG A 1 173 ? -17.255 17.555 4.774 1.00 96.25 173 ARG A C 1
ATOM 1435 O O . ARG A 1 173 ? -17.838 18.168 3.886 1.00 96.25 173 ARG A O 1
ATOM 1442 N N . ASN A 1 174 ? -17.271 16.225 4.856 1.00 93.75 174 ASN A N 1
ATOM 1443 C CA . ASN A 1 174 ? -17.819 15.331 3.830 1.00 93.75 174 ASN A CA 1
ATOM 1444 C C . ASN A 1 174 ? -17.140 15.486 2.448 1.00 93.75 174 ASN A C 1
ATOM 1446 O O . ASN A 1 174 ? -17.738 15.223 1.405 1.00 93.75 174 ASN A O 1
ATOM 1450 N N . GLU A 1 175 ? -15.864 15.882 2.414 1.00 97.19 175 GLU A N 1
ATOM 1451 C CA . GLU A 1 175 ? -15.055 16.015 1.194 1.00 97.19 175 GLU A CA 1
ATOM 1452 C C . GLU A 1 175 ? -14.426 14.656 0.821 1.00 97.19 175 GLU A C 1
ATOM 1454 O O . GLU A 1 175 ? -13.208 14.492 0.836 1.00 97.19 175 GLU A O 1
ATOM 1459 N N . HIS A 1 176 ? -15.248 13.647 0.512 1.00 94.56 176 HIS A N 1
ATOM 1460 C CA . HIS A 1 176 ? -14.822 12.237 0.426 1.00 94.56 176 HIS A CA 1
ATOM 1461 C C . HIS A 1 176 ? -13.609 11.965 -0.480 1.00 94.56 176 HIS A C 1
ATOM 1463 O O . HIS A 1 176 ? -12.700 11.240 -0.082 1.00 94.56 176 HIS A O 1
ATOM 1469 N N . LEU A 1 177 ? -13.561 12.555 -1.681 1.00 96.81 177 LEU A N 1
ATOM 1470 C CA . LEU A 1 177 ? -12.429 12.372 -2.601 1.00 96.81 177 LEU A CA 1
ATOM 1471 C C . LEU A 1 177 ? -11.131 12.964 -2.035 1.00 96.81 177 LEU A C 1
ATOM 1473 O O . LEU A 1 177 ? -10.063 12.368 -2.167 1.00 96.81 177 LEU A O 1
ATOM 1477 N N . LEU A 1 178 ? -11.231 14.117 -1.370 1.00 98.12 178 LEU A N 1
ATOM 1478 C CA . LEU A 1 178 ? -10.090 14.774 -0.742 1.00 98.12 178 LEU A CA 1
ATOM 1479 C C . LEU A 1 178 ? -9.630 14.006 0.504 1.00 98.12 178 LEU A C 1
ATOM 1481 O O . LEU A 1 178 ? -8.433 13.799 0.686 1.00 98.12 178 LEU A O 1
ATOM 1485 N N . ALA A 1 179 ? -10.573 13.516 1.313 1.00 97.50 179 ALA A N 1
ATOM 1486 C CA . ALA A 1 179 ? -10.283 12.652 2.451 1.00 97.50 179 ALA A CA 1
ATOM 1487 C C . ALA A 1 179 ? -9.559 11.374 2.009 1.00 97.50 179 ALA A C 1
ATOM 1489 O O . ALA A 1 179 ? -8.564 11.001 2.620 1.00 97.50 179 ALA A O 1
ATOM 1490 N N . GLN A 1 180 ? -9.992 10.738 0.914 1.00 97.69 180 GLN A N 1
ATOM 1491 C CA . GLN A 1 180 ? -9.324 9.549 0.384 1.00 97.69 180 GLN A CA 1
ATOM 1492 C C . GLN A 1 180 ? -7.903 9.850 -0.112 1.00 97.69 180 GLN A C 1
ATOM 1494 O O . GLN A 1 180 ? -7.007 9.029 0.087 1.00 97.69 180 GLN A O 1
ATOM 1499 N N . ASN A 1 181 ? -7.684 11.017 -0.729 1.00 98.25 181 ASN A N 1
ATOM 1500 C CA . ASN A 1 181 ? -6.351 11.453 -1.141 1.00 98.25 181 ASN A CA 1
ATOM 1501 C C . ASN A 1 181 ? -5.408 11.572 0.069 1.00 98.25 181 ASN A C 1
ATOM 1503 O O . ASN A 1 181 ? -4.364 10.924 0.103 1.00 98.25 181 ASN A O 1
ATOM 1507 N N . TYR A 1 182 ? -5.811 12.313 1.106 1.00 98.62 182 TYR A N 1
ATOM 1508 C CA . TYR A 1 182 ? -5.009 12.458 2.326 1.00 98.62 182 TYR A CA 1
ATOM 1509 C C . TYR A 1 182 ? -4.839 11.143 3.093 1.00 98.62 182 TYR A C 1
ATOM 1511 O O . TYR A 1 182 ? -3.757 10.863 3.609 1.00 98.62 182 TYR A O 1
ATOM 1519 N N . LEU A 1 183 ? -5.858 10.282 3.113 1.00 98.00 183 LEU A N 1
ATOM 1520 C CA . LEU A 1 183 ? -5.761 8.973 3.751 1.00 98.00 183 LEU A CA 1
ATOM 1521 C C . LEU A 1 183 ? -4.740 8.076 3.038 1.00 98.00 183 LEU A C 1
ATOM 1523 O O . LEU A 1 183 ? -4.031 7.319 3.699 1.00 98.00 183 LEU A O 1
ATOM 1527 N N . ASN A 1 184 ? -4.630 8.168 1.708 1.00 98.00 184 ASN A N 1
ATOM 1528 C CA . ASN A 1 184 ? -3.592 7.461 0.958 1.00 98.00 184 ASN A CA 1
ATOM 1529 C C . ASN A 1 184 ? -2.192 7.959 1.334 1.00 98.00 184 ASN A C 1
ATOM 1531 O O . ASN A 1 184 ? -1.352 7.126 1.654 1.00 98.00 184 ASN A O 1
ATOM 1535 N N . LEU A 1 185 ? -1.979 9.277 1.428 1.00 98.38 185 LEU A N 1
ATOM 1536 C CA . LEU A 1 185 ? -0.706 9.844 1.902 1.00 98.38 185 LEU A CA 1
ATOM 1537 C C . LEU A 1 185 ? -0.381 9.408 3.340 1.00 98.38 185 LEU A C 1
ATOM 1539 O O . LEU A 1 185 ? 0.740 9.007 3.645 1.00 98.38 185 LEU A O 1
ATOM 1543 N N . THR A 1 186 ? -1.387 9.397 4.217 1.00 98.38 186 THR A N 1
ATOM 1544 C CA . THR A 1 186 ? -1.253 8.880 5.588 1.00 98.38 186 THR A CA 1
ATOM 1545 C C . THR A 1 186 ? -0.826 7.402 5.573 1.00 98.38 186 THR A C 1
ATOM 1547 O O . THR A 1 186 ? 0.001 6.967 6.375 1.00 98.38 186 THR A O 1
ATOM 1550 N N . ARG A 1 187 ? -1.375 6.599 4.650 1.00 98.00 187 ARG A N 1
ATOM 1551 C CA . ARG A 1 187 ? -1.059 5.169 4.527 1.00 98.00 187 ARG A CA 1
ATOM 1552 C C . ARG A 1 187 ? 0.322 4.927 3.935 1.00 98.00 187 ARG A C 1
ATOM 1554 O O . ARG A 1 187 ? 0.971 3.974 4.357 1.00 98.00 187 ARG A O 1
ATOM 1561 N N . ASP A 1 188 ? 0.786 5.781 3.033 1.00 97.75 188 ASP A N 1
ATOM 1562 C CA . ASP A 1 188 ? 2.135 5.700 2.474 1.00 97.75 188 ASP A CA 1
ATOM 1563 C C . ASP A 1 188 ? 3.197 5.840 3.573 1.00 97.75 188 ASP A C 1
ATOM 1565 O O . ASP A 1 188 ? 4.128 5.033 3.633 1.00 97.75 188 ASP A O 1
ATOM 1569 N N . GLU A 1 189 ? 3.019 6.775 4.512 1.00 98.38 189 GLU A N 1
ATOM 1570 C CA . GLU A 1 189 ? 3.927 6.913 5.659 1.00 98.38 189 GLU A CA 1
ATOM 1571 C C . GLU A 1 189 ? 3.834 5.731 6.633 1.00 98.38 189 GLU A C 1
ATOM 1573 O O . GLU A 1 189 ? 4.859 5.230 7.104 1.00 98.38 189 GLU A O 1
ATOM 1578 N N . LEU A 1 190 ? 2.634 5.184 6.861 1.00 98.44 190 LEU A N 1
ATOM 1579 C CA . LEU A 1 190 ? 2.490 3.953 7.643 1.00 98.44 190 LEU A CA 1
ATOM 1580 C C . LEU A 1 190 ? 3.208 2.763 6.985 1.00 98.44 190 LEU A C 1
ATOM 1582 O O . LEU A 1 190 ? 3.904 2.004 7.662 1.00 98.44 190 LEU A O 1
ATOM 1586 N N . ILE A 1 191 ? 3.049 2.585 5.671 1.00 98.06 191 ILE A N 1
ATOM 1587 C CA . ILE A 1 191 ? 3.714 1.521 4.911 1.00 98.06 191 ILE A CA 1
ATOM 1588 C C . ILE A 1 191 ? 5.228 1.722 4.959 1.00 98.06 191 ILE A C 1
ATOM 1590 O O . ILE A 1 191 ? 5.948 0.748 5.182 1.00 98.06 191 ILE A O 1
ATOM 1594 N N . ARG A 1 192 ? 5.728 2.957 4.827 1.00 97.75 192 ARG A N 1
ATOM 1595 C CA . ARG A 1 192 ? 7.156 3.280 4.974 1.00 97.75 192 ARG A CA 1
ATOM 1596 C C . ARG A 1 192 ? 7.689 2.830 6.335 1.00 97.75 192 ARG A C 1
ATOM 1598 O O . ARG A 1 192 ? 8.700 2.129 6.392 1.00 97.75 192 ARG A O 1
ATOM 1605 N N . LEU A 1 193 ? 6.980 3.160 7.411 1.00 97.75 193 LEU A N 1
ATOM 1606 C CA . LEU A 1 193 ? 7.357 2.812 8.778 1.00 97.75 193 LEU A CA 1
ATOM 1607 C C . LEU A 1 193 ? 7.340 1.294 9.034 1.00 97.75 193 LEU A C 1
ATOM 1609 O O . LEU A 1 193 ? 8.310 0.742 9.559 1.00 97.75 193 LEU A O 1
ATOM 1613 N N . LEU A 1 194 ? 6.278 0.600 8.603 1.00 98.31 194 LEU A N 1
ATOM 1614 C CA . LEU A 1 194 ? 6.191 -0.868 8.627 1.00 98.31 194 LEU A CA 1
ATOM 1615 C C . LEU A 1 194 ? 7.366 -1.500 7.873 1.00 98.31 194 LEU A C 1
ATOM 1617 O O . LEU A 1 194 ? 7.994 -2.443 8.353 1.00 98.31 194 LEU A O 1
ATOM 1621 N N . THR A 1 195 ? 7.690 -0.951 6.704 1.00 98.12 195 THR A N 1
ATOM 1622 C CA . THR A 1 195 ? 8.776 -1.438 5.853 1.00 98.12 195 THR A CA 1
ATOM 1623 C C . THR A 1 195 ? 10.134 -1.264 6.529 1.00 98.12 195 THR A C 1
ATOM 1625 O O . THR A 1 195 ? 10.916 -2.212 6.563 1.00 98.12 195 THR A O 1
ATOM 1628 N N . TRP A 1 196 ? 10.418 -0.096 7.116 1.00 98.12 196 TRP A N 1
ATOM 1629 C CA . TRP A 1 196 ? 11.648 0.118 7.884 1.00 98.12 196 TRP A CA 1
ATOM 1630 C C . TRP A 1 196 ? 11.773 -0.846 9.054 1.00 98.12 196 TRP A C 1
ATOM 1632 O O . TRP A 1 196 ? 12.856 -1.377 9.288 1.00 98.12 196 TRP A O 1
ATOM 1642 N N . SER A 1 197 ? 10.667 -1.120 9.743 1.00 97.62 197 SER A N 1
ATOM 1643 C CA . SER A 1 197 ? 10.648 -2.071 10.845 1.00 97.62 197 SER A CA 1
ATOM 1644 C C . SER A 1 197 ? 10.981 -3.495 10.400 1.00 97.62 197 SER A C 1
ATOM 1646 O O . SER A 1 197 ? 11.855 -4.141 10.988 1.00 97.62 197 SER A O 1
ATOM 1648 N N . VAL A 1 198 ? 10.339 -3.963 9.322 1.00 97.88 198 VAL A N 1
ATOM 1649 C CA . VAL A 1 198 ? 10.605 -5.274 8.714 1.00 97.88 198 VAL A CA 1
ATOM 1650 C C . VAL A 1 198 ? 12.056 -5.362 8.244 1.00 97.88 198 VAL A C 1
ATOM 1652 O O . VAL A 1 198 ? 12.722 -6.355 8.545 1.00 97.88 198 VAL A O 1
ATOM 1655 N N . ALA A 1 199 ? 12.566 -4.325 7.575 1.00 97.31 199 ALA A N 1
ATOM 1656 C CA . ALA A 1 199 ? 13.942 -4.262 7.087 1.00 97.31 199 ALA A CA 1
ATOM 1657 C C . ALA A 1 199 ? 14.981 -4.196 8.212 1.00 97.31 199 ALA A C 1
ATOM 1659 O O . ALA A 1 199 ? 16.055 -4.786 8.095 1.00 97.31 199 ALA A O 1
ATOM 1660 N N . GLY A 1 200 ? 14.646 -3.571 9.343 1.00 96.44 200 GLY A N 1
ATOM 1661 C CA . GLY A 1 200 ? 15.465 -3.594 10.551 1.00 96.44 200 GLY A CA 1
ATOM 1662 C C . GLY A 1 200 ? 15.699 -5.005 11.098 1.00 96.44 200 GLY A C 1
ATOM 1663 O O . GLY A 1 200 ? 16.748 -5.251 11.691 1.00 96.44 200 GLY A O 1
ATOM 1664 N N . THR A 1 201 ? 14.769 -5.933 10.853 1.00 95.19 201 THR A N 1
ATOM 1665 C CA . THR A 1 201 ? 14.869 -7.344 11.263 1.00 95.19 201 THR A CA 1
ATOM 1666 C C . THR A 1 201 ? 15.389 -8.259 10.150 1.00 95.19 201 THR A C 1
ATOM 1668 O O . THR A 1 201 ? 16.166 -9.168 10.427 1.00 95.19 201 THR A O 1
ATOM 1671 N N . HIS A 1 202 ? 14.976 -8.042 8.898 1.00 94.94 202 HIS A N 1
ATOM 1672 C CA . HIS A 1 202 ? 15.222 -8.968 7.781 1.00 94.94 202 HIS A CA 1
ATOM 1673 C C . HIS A 1 202 ? 16.324 -8.518 6.813 1.00 94.94 202 HIS A C 1
ATOM 1675 O O . HIS A 1 202 ? 16.674 -9.274 5.907 1.00 94.94 202 HIS A O 1
ATOM 1681 N N . GLY A 1 203 ? 16.879 -7.322 7.007 1.00 95.25 203 GLY A N 1
ATOM 1682 C CA . GLY A 1 203 ? 17.949 -6.761 6.189 1.00 95.25 203 GLY A CA 1
ATOM 1683 C C . GLY A 1 203 ? 17.477 -5.646 5.256 1.00 95.25 203 GLY A C 1
ATOM 1684 O O . GLY A 1 203 ? 16.351 -5.635 4.757 1.00 95.25 203 GLY A O 1
ATOM 1685 N N . PHE A 1 204 ? 18.374 -4.694 5.014 1.00 95.25 204 PHE A N 1
ATOM 1686 C CA . PHE A 1 204 ? 18.195 -3.594 4.058 1.00 95.25 204 PHE A CA 1
ATOM 1687 C C . PHE A 1 204 ? 18.743 -3.943 2.662 1.00 95.25 204 PHE A C 1
ATOM 1689 O O . PHE A 1 204 ? 18.568 -3.197 1.710 1.00 95.25 204 PHE A O 1
ATOM 1696 N N . ASP A 1 205 ? 19.384 -5.101 2.531 1.00 91.88 205 ASP A N 1
ATOM 1697 C CA . ASP A 1 205 ? 20.067 -5.620 1.350 1.00 91.88 205 ASP A CA 1
ATOM 1698 C C . ASP A 1 205 ? 19.149 -6.456 0.437 1.00 91.88 205 ASP A C 1
ATOM 1700 O O . ASP A 1 205 ? 19.552 -7.483 -0.105 1.00 91.88 205 ASP A O 1
ATOM 1704 N N . ARG A 1 206 ? 17.879 -6.053 0.310 1.00 90.50 206 ARG A N 1
ATOM 1705 C CA . ARG A 1 206 ? 16.879 -6.732 -0.528 1.00 90.50 206 ARG A CA 1
ATOM 1706 C C . ARG A 1 206 ? 15.730 -5.816 -0.926 1.00 90.50 206 ARG A C 1
ATOM 1708 O O . ARG A 1 206 ? 15.420 -4.850 -0.226 1.00 90.50 206 ARG A O 1
ATOM 1715 N N . SER A 1 207 ? 15.051 -6.165 -2.016 1.00 90.56 207 SER A N 1
ATOM 1716 C CA . SER A 1 207 ? 13.777 -5.550 -2.389 1.00 90.56 207 SER A CA 1
ATOM 1717 C C . SER A 1 207 ? 12.609 -6.123 -1.574 1.00 90.56 207 SER A C 1
ATOM 1719 O O . SER A 1 207 ? 12.499 -7.334 -1.393 1.00 90.56 207 SER A O 1
ATOM 1721 N N . TYR A 1 208 ? 11.683 -5.256 -1.155 1.00 92.75 208 TYR A N 1
ATOM 1722 C CA . TYR A 1 208 ? 10.388 -5.635 -0.561 1.00 92.75 208 TYR A CA 1
ATOM 1723 C C . TYR A 1 208 ? 9.232 -5.561 -1.577 1.00 92.75 208 TYR A C 1
ATOM 1725 O O . TYR A 1 208 ? 8.052 -5.504 -1.217 1.00 92.75 208 TYR A O 1
ATOM 1733 N N . GLY A 1 209 ? 9.575 -5.575 -2.868 1.00 90.06 209 GLY A N 1
ATOM 1734 C CA . GLY A 1 209 ? 8.648 -5.452 -3.986 1.00 90.06 209 GLY A CA 1
ATOM 1735 C C . GLY A 1 209 ? 8.233 -4.008 -4.279 1.00 90.06 209 GLY A C 1
ATOM 1736 O O . GLY A 1 209 ? 8.388 -3.106 -3.456 1.00 90.06 209 GLY A O 1
ATOM 1737 N N . LYS A 1 210 ? 7.676 -3.788 -5.477 1.00 87.31 210 LYS A N 1
ATOM 1738 C CA . LYS A 1 210 ? 7.127 -2.487 -5.895 1.00 87.31 210 LYS A CA 1
ATOM 1739 C C . LYS A 1 210 ? 6.098 -1.996 -4.872 1.00 87.31 210 LYS A C 1
ATOM 1741 O O . LYS A 1 210 ? 5.258 -2.783 -4.435 1.00 87.31 210 LYS A O 1
ATOM 1746 N N . SER A 1 211 ? 6.204 -0.733 -4.464 1.00 88.56 211 SER A N 1
ATOM 1747 C CA . SER A 1 211 ? 5.378 -0.137 -3.398 1.00 88.56 211 SER A CA 1
ATOM 1748 C C . SER A 1 211 ? 5.392 -0.926 -2.077 1.00 88.56 211 SER A C 1
ATOM 1750 O O . SER A 1 211 ? 4.428 -0.893 -1.322 1.00 88.56 211 SER A O 1
ATOM 1752 N N . CYS A 1 212 ? 6.469 -1.674 -1.811 1.00 91.50 212 CYS A N 1
ATOM 1753 C CA . CYS A 1 212 ? 6.663 -2.491 -0.611 1.00 91.50 212 CYS A CA 1
ATOM 1754 C C . CYS A 1 212 ? 5.575 -3.560 -0.372 1.00 91.50 212 CYS A C 1
ATOM 1756 O O . CYS A 1 212 ? 5.399 -4.021 0.753 1.00 91.50 212 CYS A O 1
ATOM 1758 N N . HIS A 1 213 ? 4.852 -4.006 -1.408 1.00 91.19 213 HIS A N 1
ATOM 1759 C CA . HIS A 1 213 ? 3.713 -4.927 -1.247 1.00 91.19 213 HIS A CA 1
ATOM 1760 C C . HIS A 1 213 ? 4.063 -6.270 -0.574 1.00 91.19 213 HIS A C 1
ATOM 1762 O O . HIS A 1 213 ? 3.181 -6.937 -0.034 1.00 91.19 213 HIS A O 1
ATOM 1768 N N . GLN A 1 214 ? 5.332 -6.700 -0.588 1.00 93.31 214 GLN A N 1
ATOM 1769 C CA . GLN A 1 214 ? 5.730 -7.986 -0.008 1.00 93.31 214 GLN A CA 1
ATOM 1770 C C . GLN A 1 214 ? 5.941 -7.935 1.506 1.00 93.31 214 GLN A C 1
ATOM 1772 O O . GLN A 1 214 ? 6.015 -9.002 2.119 1.00 93.31 214 GLN A O 1
ATOM 1777 N N . ILE A 1 215 ? 5.981 -6.745 2.127 1.00 95.81 215 ILE A N 1
ATOM 1778 C CA . ILE A 1 215 ? 6.173 -6.623 3.583 1.00 95.81 215 ILE A CA 1
ATOM 1779 C C . ILE A 1 215 ? 5.097 -7.373 4.366 1.00 95.81 215 ILE A C 1
ATOM 1781 O O . ILE A 1 215 ? 5.377 -7.896 5.437 1.00 95.81 215 ILE A O 1
ATOM 1785 N N . VAL A 1 216 ? 3.890 -7.495 3.802 1.00 95.50 216 VAL A N 1
ATOM 1786 C CA . VAL A 1 216 ? 2.747 -8.194 4.405 1.00 95.50 216 VAL A CA 1
ATOM 1787 C C . VAL A 1 216 ? 3.119 -9.610 4.848 1.00 95.50 216 VAL A C 1
ATOM 1789 O O . VAL A 1 216 ? 2.702 -10.036 5.920 1.00 95.50 216 VAL A O 1
ATOM 1792 N N . LYS A 1 217 ? 3.958 -10.317 4.077 1.00 94.88 217 LYS A N 1
ATOM 1793 C CA . LYS A 1 217 ? 4.400 -11.691 4.382 1.00 94.88 217 LYS A CA 1
AT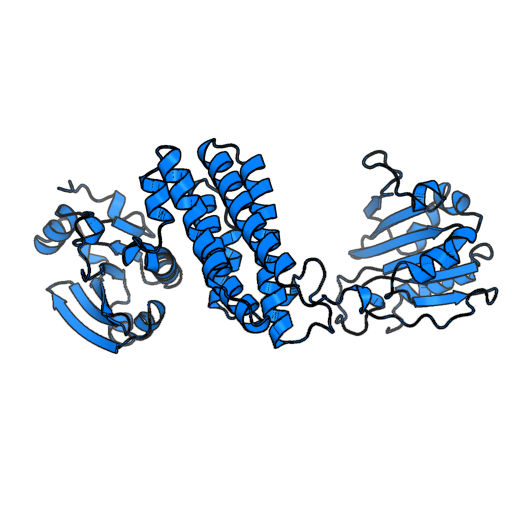OM 1794 C C . LYS A 1 217 ? 5.220 -11.790 5.676 1.00 94.88 217 LYS A C 1
ATOM 1796 O O . LYS A 1 217 ? 5.339 -12.878 6.226 1.00 94.88 217 LYS A O 1
ATOM 1801 N N . TYR A 1 218 ? 5.779 -10.673 6.139 1.00 95.50 218 TYR A N 1
ATOM 1802 C CA . TYR A 1 218 ? 6.598 -10.574 7.348 1.00 95.50 218 TYR A CA 1
ATOM 1803 C C . TYR A 1 218 ? 5.816 -10.066 8.565 1.00 95.50 218 TYR A C 1
ATOM 1805 O O . TYR A 1 218 ? 6.338 -10.095 9.677 1.00 95.50 218 TYR A O 1
ATOM 1813 N N . LEU A 1 219 ? 4.587 -9.579 8.372 1.00 93.62 219 LEU A N 1
ATOM 1814 C CA . LEU A 1 219 ? 3.750 -9.047 9.447 1.00 93.62 219 LEU A CA 1
ATOM 1815 C C . LEU A 1 219 ? 2.945 -10.176 10.087 1.00 93.62 219 LEU A C 1
ATOM 1817 O O . LEU A 1 219 ? 2.404 -11.028 9.382 1.00 93.62 219 LEU A O 1
ATOM 1821 N N . GLU A 1 220 ? 2.794 -10.170 11.410 1.00 89.88 220 GLU A N 1
ATOM 1822 C CA . GLU A 1 220 ? 1.944 -11.152 12.077 1.00 89.88 220 GLU A CA 1
ATOM 1823 C C . GLU A 1 220 ? 0.448 -10.911 11.777 1.00 89.88 220 GLU A C 1
ATOM 1825 O O . GLU A 1 220 ? 0.041 -9.771 11.513 1.00 89.88 220 GLU A O 1
ATOM 1830 N N . PRO A 1 221 ? -0.418 -11.942 11.876 1.00 85.38 221 PRO A N 1
ATOM 1831 C CA . PRO A 1 221 ? -1.819 -11.848 11.453 1.00 85.38 221 PRO A CA 1
ATOM 1832 C C . PRO A 1 221 ? -2.611 -10.696 12.086 1.00 85.38 221 PRO A C 1
ATOM 1834 O O . PRO A 1 221 ? -3.479 -10.115 11.437 1.00 85.38 221 PRO A O 1
ATOM 1837 N N . LYS A 1 222 ? -2.313 -10.332 13.343 1.00 82.31 222 LYS A N 1
ATOM 1838 C CA . LYS A 1 222 ? -2.965 -9.202 14.029 1.00 82.31 222 LYS A CA 1
ATOM 1839 C C . LYS A 1 222 ? -2.632 -7.863 13.362 1.00 82.31 222 LYS A C 1
ATOM 1841 O O . LYS A 1 222 ? -3.533 -7.050 13.165 1.00 82.31 222 LYS A O 1
ATOM 1846 N N . THR A 1 223 ? -1.373 -7.652 12.978 1.00 85.81 223 THR A N 1
ATOM 1847 C CA . THR A 1 223 ? -0.951 -6.451 12.244 1.00 85.81 223 THR A CA 1
ATOM 1848 C C . THR A 1 223 ? -1.509 -6.444 10.828 1.00 85.81 223 THR A C 1
ATOM 1850 O O . THR A 1 223 ? -2.017 -5.413 10.400 1.00 85.81 223 THR A O 1
ATOM 1853 N N . GLN A 1 224 ? -1.504 -7.585 10.129 1.00 91.75 224 GLN A N 1
ATOM 1854 C CA . GLN A 1 224 ? -2.102 -7.681 8.793 1.00 91.75 224 GLN A CA 1
ATOM 1855 C C . GLN A 1 224 ? -3.580 -7.276 8.808 1.00 91.75 224 GLN A C 1
ATOM 1857 O O . GLN A 1 224 ? -3.974 -6.394 8.055 1.00 91.75 224 GLN A O 1
ATOM 1862 N N . ARG A 1 225 ? -4.391 -7.855 9.709 1.00 85.12 225 ARG A N 1
ATOM 1863 C CA . ARG A 1 225 ? -5.818 -7.502 9.837 1.00 85.12 225 ARG A CA 1
ATOM 1864 C C . ARG A 1 225 ? -6.019 -6.006 10.054 1.00 85.12 225 ARG A C 1
ATOM 1866 O O . ARG A 1 225 ? -6.869 -5.409 9.404 1.00 85.12 225 ARG A O 1
ATOM 1873 N N . ARG A 1 226 ? -5.214 -5.397 10.924 1.00 86.50 226 ARG A N 1
ATOM 1874 C CA . ARG A 1 226 ? -5.311 -3.966 11.218 1.00 86.50 226 ARG A CA 1
ATOM 1875 C C . ARG A 1 226 ? -4.854 -3.086 10.052 1.00 86.50 226 ARG A C 1
ATOM 1877 O O . ARG A 1 226 ? -5.443 -2.039 9.814 1.00 86.50 226 ARG A O 1
ATOM 1884 N N . LEU A 1 227 ? -3.857 -3.525 9.285 1.00 93.69 227 LEU A N 1
ATOM 1885 C CA . LEU A 1 227 ? -3.471 -2.859 8.043 1.00 93.69 227 LEU A CA 1
ATOM 1886 C C . LEU A 1 227 ? -4.618 -2.924 7.026 1.00 93.69 227 LEU A C 1
ATOM 1888 O O . LEU A 1 227 ? -4.944 -1.905 6.425 1.00 93.69 227 LEU A O 1
ATOM 1892 N N . TRP A 1 228 ? -5.284 -4.073 6.882 1.00 92.12 228 TRP A N 1
ATOM 1893 C CA . TRP A 1 228 ? -6.429 -4.230 5.978 1.00 92.12 228 TRP A CA 1
ATOM 1894 C C . TRP A 1 228 ? -7.648 -3.401 6.387 1.00 92.12 228 TRP A C 1
ATOM 1896 O O . TRP A 1 228 ? -8.301 -2.831 5.518 1.00 92.12 228 TRP A O 1
ATOM 1906 N N . GLN A 1 229 ? -7.895 -3.233 7.689 1.00 86.75 229 GLN A N 1
ATOM 1907 C CA . GLN A 1 229 ? -8.920 -2.310 8.199 1.00 86.75 229 GLN A CA 1
ATOM 1908 C C . GLN A 1 229 ? -8.703 -0.865 7.732 1.00 86.75 229 GLN A C 1
ATOM 1910 O O . GLN A 1 229 ? -9.665 -0.114 7.623 1.00 86.75 229 GLN A O 1
ATOM 1915 N N . SER A 1 230 ? -7.469 -0.470 7.398 1.00 93.50 230 SER A N 1
ATOM 1916 C CA . SER A 1 230 ? -7.212 0.872 6.867 1.00 93.50 230 SER A CA 1
ATOM 1917 C C . SER A 1 230 ? -7.768 1.110 5.457 1.00 93.50 230 SER A C 1
ATOM 1919 O O . SER A 1 230 ? -7.757 2.251 5.005 1.00 93.50 230 SER A O 1
ATOM 1921 N N . PHE A 1 231 ? -8.207 0.069 4.741 1.00 94.88 231 PHE A N 1
ATOM 1922 C CA . PHE A 1 231 ? -8.682 0.166 3.355 1.00 94.88 231 PHE A CA 1
ATOM 1923 C C . PHE A 1 231 ? -10.209 0.206 3.226 1.00 94.88 231 PHE A C 1
ATOM 1925 O O . PHE A 1 231 ? -10.700 0.554 2.154 1.00 94.88 231 PHE A O 1
ATOM 1932 N N . ASP A 1 232 ? -10.963 -0.120 4.280 1.00 86.44 232 ASP A N 1
ATOM 1933 C CA . ASP A 1 232 ? -12.412 0.084 4.276 1.00 86.44 232 ASP A CA 1
ATOM 1934 C C . ASP A 1 232 ? -12.717 1.557 4.567 1.00 86.44 232 ASP A C 1
ATOM 1936 O O . ASP A 1 232 ? -12.537 2.043 5.682 1.00 86.44 232 ASP A O 1
ATOM 1940 N N . THR A 1 233 ? -13.156 2.276 3.537 1.00 92.12 233 THR A N 1
ATOM 1941 C CA . THR A 1 233 ? -13.462 3.713 3.592 1.00 92.12 233 THR A CA 1
ATOM 1942 C C . THR A 1 233 ? -14.839 4.023 3.010 1.00 92.12 233 THR A C 1
ATOM 1944 O O . THR A 1 233 ? -15.120 5.150 2.604 1.00 92.12 233 THR A O 1
ATOM 1947 N N . SER A 1 234 ? -15.742 3.034 2.981 1.00 86.62 234 SER A N 1
ATOM 1948 C CA . SER A 1 234 ? -17.053 3.159 2.324 1.00 86.62 234 SER A CA 1
ATOM 1949 C C . SER A 1 234 ? -18.028 4.119 3.022 1.00 86.62 234 SER A C 1
ATOM 1951 O O . SER A 1 234 ? -19.141 4.330 2.544 1.00 86.62 234 SER A O 1
ATOM 1953 N N . SER A 1 235 ? -17.651 4.676 4.175 1.00 79.75 235 SER A N 1
ATOM 1954 C CA . SER A 1 235 ? -18.435 5.650 4.931 1.00 79.75 235 SER A CA 1
ATOM 1955 C C . SER A 1 235 ? -17.530 6.537 5.789 1.00 79.75 235 SER A C 1
ATOM 1957 O O . SER A 1 235 ? -16.393 6.174 6.082 1.00 79.75 235 SER A O 1
ATOM 1959 N N . VAL A 1 236 ? -18.064 7.665 6.272 1.00 81.75 236 VAL A N 1
ATOM 1960 C CA . VAL A 1 236 ? -17.398 8.533 7.266 1.00 81.75 236 VAL A CA 1
ATOM 1961 C C . VAL A 1 236 ? -16.923 7.732 8.483 1.00 81.75 236 VAL A C 1
ATOM 1963 O O . VAL A 1 236 ? -15.781 7.871 8.917 1.00 81.75 236 VAL A O 1
ATOM 1966 N N . ARG A 1 237 ? -17.777 6.840 9.001 1.00 81.12 237 ARG A N 1
ATOM 1967 C CA . ARG A 1 237 ? -17.443 5.965 10.132 1.00 81.12 237 ARG A CA 1
ATOM 1968 C C . ARG A 1 237 ? -16.267 5.046 9.805 1.00 81.12 237 ARG A C 1
ATOM 1970 O O . ARG A 1 237 ? -15.377 4.891 10.637 1.00 81.12 237 ARG A O 1
ATOM 1977 N N . ASN A 1 238 ? -16.248 4.471 8.605 1.00 81.50 238 ASN A N 1
ATOM 1978 C CA . ASN A 1 238 ? -15.173 3.578 8.179 1.00 81.50 238 ASN A CA 1
ATOM 1979 C C . ASN A 1 238 ? -13.860 4.348 7.967 1.00 81.50 238 ASN A C 1
ATOM 1981 O O . ASN A 1 238 ? -12.814 3.865 8.381 1.00 81.50 238 ASN A O 1
ATOM 1985 N N . CYS A 1 239 ? -13.901 5.594 7.480 1.00 88.06 239 CYS A N 1
ATOM 1986 C CA . CYS A 1 239 ? -12.721 6.467 7.457 1.00 88.06 239 CYS A CA 1
ATOM 1987 C C . CYS A 1 239 ? -12.144 6.709 8.863 1.00 88.06 239 CYS A C 1
ATOM 1989 O O . CYS A 1 239 ? -10.928 6.636 9.049 1.00 88.06 239 CYS A O 1
ATOM 1991 N N . TYR A 1 240 ? -12.988 6.957 9.872 1.00 87.00 240 TYR A N 1
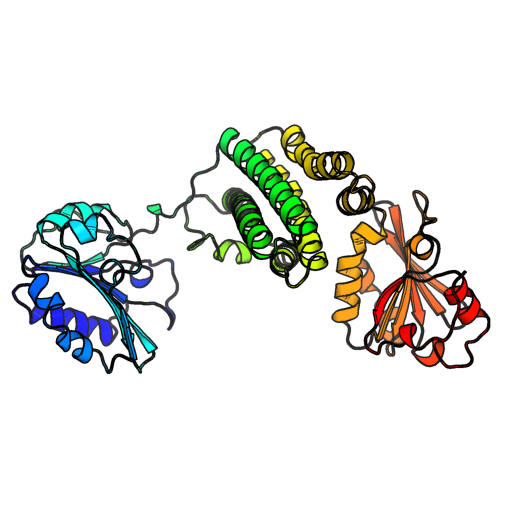ATOM 1992 C CA . TYR A 1 240 ? -12.519 7.096 11.256 1.00 87.00 240 TYR A CA 1
ATOM 1993 C C . TYR A 1 240 ? -11.932 5.793 11.806 1.00 87.00 240 TYR A C 1
ATOM 1995 O O . TYR A 1 240 ? -10.879 5.825 12.446 1.00 87.00 240 TYR A O 1
ATOM 2003 N N . ALA A 1 241 ? -12.556 4.652 11.510 1.00 81.25 241 ALA A N 1
ATOM 2004 C CA . ALA A 1 241 ? -12.032 3.340 11.881 1.00 81.25 241 ALA A CA 1
ATOM 2005 C C . ALA A 1 241 ? -10.676 3.052 11.211 1.00 81.25 241 ALA A C 1
ATOM 2007 O O . ALA A 1 241 ? -9.748 2.595 11.879 1.00 81.25 241 ALA A O 1
ATOM 2008 N N . ALA A 1 242 ? -10.520 3.400 9.930 1.00 90.69 242 ALA A N 1
ATOM 2009 C CA . ALA A 1 242 ? -9.263 3.288 9.199 1.00 90.69 242 ALA A CA 1
ATOM 2010 C C . ALA A 1 242 ? -8.158 4.129 9.854 1.00 90.69 242 ALA A C 1
ATOM 2012 O O . ALA A 1 242 ? -7.085 3.606 10.156 1.00 90.69 242 ALA A O 1
ATOM 2013 N N . LEU A 1 243 ? -8.434 5.400 10.164 1.00 95.62 243 LEU A N 1
ATOM 2014 C CA . LEU A 1 243 ? -7.506 6.270 10.893 1.00 95.62 243 LEU A CA 1
ATOM 2015 C C . LEU A 1 243 ? -7.147 5.694 12.273 1.00 95.62 243 LEU A C 1
ATOM 2017 O O . LEU A 1 243 ? -5.971 5.643 12.644 1.00 95.62 243 LEU A O 1
ATOM 2021 N N . LYS A 1 244 ? -8.126 5.181 13.026 1.00 87.88 244 LYS A N 1
ATOM 2022 C CA . LYS A 1 244 ? -7.878 4.558 14.334 1.00 87.88 244 LYS A CA 1
ATOM 2023 C C . LYS A 1 244 ? -6.981 3.327 14.194 1.00 87.88 244 LYS A C 1
ATOM 2025 O O . LYS A 1 244 ? -5.980 3.225 14.903 1.00 87.88 244 LYS A O 1
ATOM 2030 N N . ALA A 1 245 ? -7.253 2.448 13.233 1.00 86.69 245 ALA A N 1
ATOM 2031 C CA . ALA A 1 245 ? -6.412 1.293 12.933 1.00 86.69 245 ALA A CA 1
ATOM 2032 C C . ALA A 1 245 ? -4.974 1.704 12.571 1.00 86.69 245 ALA A C 1
ATOM 2034 O O . ALA A 1 245 ? -4.016 1.142 13.110 1.00 86.69 245 ALA A O 1
ATOM 2035 N N . MET A 1 246 ? -4.821 2.726 11.726 1.00 97.06 246 MET A N 1
ATOM 2036 C CA . MET A 1 246 ? -3.522 3.246 11.301 1.00 97.06 246 MET A CA 1
ATOM 2037 C C . MET A 1 246 ? -2.731 3.854 12.456 1.00 97.06 246 MET A C 1
ATOM 2039 O O . MET A 1 246 ? -1.556 3.536 12.596 1.00 97.06 246 MET A O 1
ATOM 2043 N N . SER A 1 247 ? -3.364 4.645 13.330 1.00 95.06 247 SER A N 1
ATOM 2044 C CA . SER A 1 247 ? -2.688 5.189 14.518 1.00 95.06 247 SER A CA 1
ATOM 2045 C C . SER A 1 247 ? -2.161 4.094 15.444 1.00 95.06 247 SER A C 1
ATOM 2047 O O . SER A 1 247 ? -1.164 4.285 16.132 1.00 95.06 247 SER A O 1
ATOM 2049 N N . ILE A 1 248 ? -2.839 2.942 15.537 1.00 88.75 248 ILE A N 1
ATOM 2050 C CA . ILE A 1 248 ? -2.398 1.838 16.410 1.00 88.75 248 ILE A CA 1
ATOM 2051 C C . ILE A 1 248 ? -1.111 1.241 15.872 1.00 88.75 248 ILE A C 1
ATOM 2053 O O . ILE A 1 248 ? -0.179 0.982 16.636 1.00 88.75 248 ILE A O 1
ATOM 2057 N N . LEU A 1 249 ? -1.068 1.044 14.559 1.00 94.94 249 LEU A N 1
ATOM 2058 C CA . LEU A 1 249 ? 0.118 0.542 13.894 1.00 94.94 249 LEU A CA 1
ATOM 2059 C C . LEU A 1 249 ? 1.248 1.569 13.932 1.00 94.94 249 LEU A C 1
ATOM 2061 O O . LEU A 1 249 ? 2.354 1.202 14.312 1.00 94.94 249 LEU A O 1
ATOM 2065 N N . GLU A 1 250 ? 0.974 2.838 13.629 1.00 97.88 250 GLU A N 1
ATOM 2066 C CA . GLU A 1 250 ? 1.991 3.890 13.643 1.00 97.88 250 GLU A CA 1
ATOM 2067 C C . GLU A 1 250 ? 2.703 3.950 14.994 1.00 97.88 250 GLU A C 1
ATOM 2069 O O . GLU A 1 250 ? 3.916 3.778 15.044 1.00 97.88 250 GLU A O 1
ATOM 2074 N N . THR A 1 251 ? 1.964 4.056 16.100 1.00 93.81 251 THR A N 1
ATOM 2075 C CA . THR A 1 251 ? 2.576 4.240 17.422 1.00 93.81 251 THR A CA 1
ATOM 2076 C C . THR A 1 251 ? 3.483 3.064 17.786 1.00 93.81 251 THR A C 1
ATOM 2078 O O . THR A 1 251 ? 4.606 3.249 18.260 1.00 93.81 251 THR A O 1
ATOM 2081 N N . ARG A 1 252 ? 3.018 1.837 17.518 1.00 94.44 252 ARG A N 1
ATOM 2082 C CA . ARG A 1 252 ? 3.786 0.613 17.767 1.00 94.44 252 ARG A CA 1
ATOM 2083 C C . ARG A 1 252 ? 5.048 0.557 16.907 1.00 94.44 252 ARG A C 1
ATOM 2085 O O . ARG A 1 252 ? 6.128 0.254 17.412 1.00 94.44 252 ARG A O 1
ATOM 2092 N N . PHE A 1 253 ? 4.921 0.803 15.607 1.00 97.62 253 PHE A N 1
ATOM 2093 C CA . PHE A 1 253 ? 6.043 0.656 14.685 1.00 97.62 253 PHE A CA 1
ATOM 2094 C C . PHE A 1 253 ? 7.036 1.821 14.786 1.00 97.62 253 PHE A C 1
ATOM 2096 O O . PHE A 1 253 ? 8.229 1.602 14.586 1.00 97.62 253 PHE A O 1
ATOM 2103 N N . THR A 1 254 ? 6.604 3.002 15.234 1.00 98.25 254 THR A N 1
ATOM 2104 C CA . THR A 1 254 ? 7.481 4.124 15.598 1.00 98.25 254 THR A CA 1
ATOM 2105 C C . THR A 1 254 ? 8.387 3.741 16.762 1.00 98.25 254 THR A C 1
ATOM 2107 O O . THR A 1 254 ? 9.599 3.934 16.677 1.00 98.25 254 THR A O 1
ATOM 2110 N N . GLN A 1 255 ? 7.846 3.111 17.812 1.00 95.56 255 GLN A N 1
ATOM 2111 C CA . GLN A 1 255 ? 8.655 2.587 18.920 1.00 95.56 255 GLN A CA 1
ATOM 2112 C C . GLN A 1 255 ? 9.664 1.539 18.444 1.00 95.56 255 GLN A C 1
ATOM 2114 O O . GLN A 1 255 ? 10.840 1.605 18.803 1.00 95.56 255 GLN A O 1
ATOM 2119 N N . GLN A 1 256 ? 9.223 0.597 17.607 1.00 97.06 256 GLN A N 1
ATOM 2120 C CA . GLN A 1 256 ? 10.078 -0.481 17.114 1.00 97.06 256 GLN A CA 1
ATOM 2121 C C . GLN A 1 256 ? 11.224 0.044 16.237 1.00 97.06 256 GLN A C 1
ATOM 2123 O O . GLN A 1 256 ? 12.373 -0.350 16.433 1.00 97.06 256 GLN A O 1
ATOM 2128 N N . VAL A 1 257 ? 10.944 0.949 15.295 1.00 98.19 257 VAL A N 1
ATOM 2129 C CA . VAL A 1 257 ? 11.983 1.537 14.433 1.00 98.19 257 VAL A CA 1
ATOM 2130 C C . VAL A 1 257 ? 12.916 2.434 15.245 1.00 98.19 257 VAL A C 1
ATOM 2132 O O . VAL A 1 257 ? 14.130 2.328 15.099 1.00 98.19 257 VAL A O 1
ATOM 2135 N N . ALA A 1 258 ? 12.397 3.256 16.160 1.00 97.88 258 ALA A N 1
ATOM 2136 C CA . ALA A 1 258 ? 13.231 4.069 17.046 1.00 97.88 258 ALA A CA 1
ATOM 2137 C C . ALA A 1 258 ? 14.185 3.207 17.892 1.00 97.88 258 ALA A C 1
ATOM 2139 O O . ALA A 1 258 ? 15.368 3.527 17.997 1.00 97.88 258 ALA A O 1
ATOM 2140 N N . GLN A 1 259 ? 13.714 2.068 18.415 1.00 96.94 259 GLN A N 1
ATOM 2141 C CA . GLN A 1 259 ? 14.559 1.104 19.124 1.00 96.94 259 GLN A CA 1
ATOM 2142 C C . GLN A 1 259 ? 15.658 0.528 18.217 1.00 96.94 259 GLN A C 1
ATOM 2144 O O . GLN A 1 259 ? 16.816 0.471 18.628 1.00 96.94 259 GLN A O 1
ATOM 2149 N N . GLN A 1 260 ? 15.320 0.145 16.980 1.00 96.69 260 GLN A N 1
ATOM 2150 C CA . GLN A 1 260 ? 16.276 -0.355 15.978 1.00 96.69 260 GLN A CA 1
ATOM 2151 C C . GLN A 1 260 ? 17.309 0.699 15.541 1.00 96.69 260 GLN A C 1
ATOM 2153 O O . GLN A 1 260 ? 18.369 0.339 15.023 1.00 96.69 260 GLN A O 1
ATOM 2158 N N . LEU A 1 261 ? 16.996 1.986 15.709 1.00 96.50 261 LEU A N 1
ATOM 2159 C CA . LEU A 1 261 ? 17.886 3.115 15.429 1.00 96.50 261 LEU A CA 1
ATOM 2160 C C . LEU A 1 261 ? 18.585 3.664 16.683 1.00 96.50 261 LEU A C 1
ATOM 2162 O O . LEU A 1 261 ? 19.408 4.566 16.555 1.00 96.50 261 LEU A O 1
ATOM 2166 N N . HIS A 1 262 ? 18.278 3.140 17.874 1.00 97.00 262 HIS A N 1
ATOM 2167 C CA . HIS A 1 262 ? 18.755 3.658 19.162 1.00 97.00 262 HIS A CA 1
ATOM 2168 C C . HIS A 1 262 ? 18.413 5.144 19.403 1.00 97.00 262 HIS A C 1
ATOM 2170 O O . HIS A 1 262 ? 19.225 5.903 19.928 1.00 97.00 262 HIS A O 1
ATOM 2176 N N . VAL A 1 263 ? 17.200 5.558 19.025 1.00 95.81 263 VAL A N 1
ATOM 2177 C CA . VAL A 1 263 ? 16.673 6.924 19.197 1.00 95.81 263 VAL A CA 1
ATOM 2178 C C . VAL A 1 263 ? 15.569 6.923 20.259 1.00 95.81 263 VAL A C 1
ATOM 2180 O O . VAL A 1 263 ? 14.822 5.950 20.375 1.00 95.81 263 VAL A O 1
ATOM 2183 N N . ASP A 1 264 ? 15.438 8.004 21.035 1.00 93.44 264 ASP A N 1
ATOM 2184 C CA . ASP A 1 264 ? 14.318 8.148 21.973 1.00 93.44 264 ASP A CA 1
ATOM 2185 C C . ASP A 1 264 ? 12.989 8.269 21.212 1.00 93.44 264 ASP A C 1
ATOM 2187 O O . ASP A 1 264 ? 12.760 9.213 20.457 1.00 93.44 264 ASP A O 1
ATOM 2191 N N . SER A 1 265 ? 12.103 7.296 21.423 1.00 93.75 265 SER A N 1
ATOM 2192 C CA . SER A 1 265 ? 10.790 7.243 20.778 1.00 93.75 265 SER A CA 1
ATOM 2193 C C . SER A 1 265 ? 9.749 8.144 21.440 1.00 93.75 265 SER A C 1
ATOM 2195 O O . SER A 1 265 ? 8.741 8.450 20.805 1.00 93.75 265 SER A O 1
ATOM 2197 N N . LYS A 1 266 ? 9.958 8.586 22.692 1.00 90.62 266 LYS A N 1
ATOM 2198 C CA . LYS A 1 266 ? 8.927 9.294 23.475 1.00 90.62 266 LYS A CA 1
ATOM 2199 C C . LYS A 1 266 ? 8.391 10.554 22.786 1.00 90.62 266 LYS A C 1
ATOM 2201 O O . LYS A 1 266 ? 7.168 10.693 22.740 1.00 90.62 266 LYS A O 1
ATOM 2206 N N . PRO A 1 267 ? 9.229 11.446 22.216 1.00 93.19 267 PRO A N 1
ATOM 2207 C CA . PRO A 1 267 ? 8.720 12.636 21.537 1.00 93.19 267 PRO A CA 1
ATOM 2208 C C . PRO A 1 267 ? 7.874 12.293 20.306 1.00 93.19 267 PRO A C 1
ATOM 2210 O O . PRO A 1 267 ? 6.878 12.959 20.044 1.00 93.19 267 PRO A O 1
ATOM 2213 N N . LEU A 1 268 ? 8.246 11.236 19.576 1.00 94.56 268 LEU A N 1
ATOM 2214 C CA . LEU A 1 268 ? 7.554 10.803 18.361 1.00 94.56 268 LEU A CA 1
ATOM 2215 C C . LEU A 1 268 ? 6.215 10.136 18.686 1.00 94.56 268 LEU A C 1
ATOM 2217 O O . LEU A 1 268 ? 5.190 10.502 18.125 1.00 94.56 268 LEU A O 1
ATOM 2221 N N . VAL A 1 269 ? 6.208 9.221 19.657 1.00 91.75 269 VAL A N 1
ATOM 2222 C CA . VAL A 1 269 ? 4.992 8.570 20.172 1.00 91.75 269 VAL A CA 1
ATOM 2223 C C . VAL A 1 269 ? 4.010 9.597 20.739 1.00 91.75 269 VAL A C 1
ATOM 2225 O O . VAL A 1 269 ? 2.797 9.454 20.575 1.00 91.75 269 VAL A O 1
ATOM 2228 N N . GLY A 1 270 ? 4.521 10.668 21.355 1.00 88.88 270 GLY A N 1
ATOM 2229 C CA . GLY A 1 270 ? 3.715 11.780 21.856 1.00 88.88 270 GLY A CA 1
ATOM 2230 C C . GLY A 1 270 ? 2.911 12.515 20.777 1.00 88.88 270 GLY A C 1
ATOM 2231 O O . GLY A 1 270 ? 1.897 13.132 21.100 1.00 88.88 270 GLY A O 1
ATOM 2232 N N . LEU A 1 271 ? 3.288 12.409 19.494 1.00 95.75 271 LEU A N 1
ATOM 2233 C CA . LEU A 1 271 ? 2.526 13.009 18.392 1.00 95.75 271 LEU A CA 1
ATOM 2234 C C . LEU A 1 271 ? 1.156 12.350 18.175 1.00 95.75 271 LEU A C 1
ATOM 2236 O O . LEU A 1 271 ? 0.284 12.969 17.569 1.00 95.75 271 LEU A O 1
ATOM 2240 N N . SER A 1 272 ? 0.904 11.180 18.771 1.00 93.06 272 SER A N 1
ATOM 2241 C CA . SER A 1 272 ? -0.438 10.579 18.826 1.00 93.06 272 SER A CA 1
ATOM 2242 C C . SER A 1 272 ? -1.497 11.458 19.500 1.00 93.06 272 SER A C 1
ATOM 2244 O O . SER A 1 272 ? -2.688 11.287 19.250 1.00 93.06 272 SER A O 1
ATOM 2246 N N . GLN A 1 273 ? -1.077 12.457 20.283 1.00 92.81 273 GLN A N 1
ATOM 2247 C CA . GLN A 1 273 ? -1.970 13.436 20.901 1.00 92.81 273 GLN A CA 1
ATOM 2248 C C . GLN A 1 273 ? -2.407 14.560 19.950 1.00 92.81 273 GLN A C 1
ATOM 2250 O O . GLN A 1 273 ? -3.372 15.274 20.235 1.00 92.81 273 GLN A O 1
ATOM 2255 N N . VAL A 1 274 ? -1.731 14.733 18.808 1.00 96.31 274 VAL A N 1
ATOM 2256 C CA . VAL A 1 274 ? -1.992 15.839 17.873 1.00 96.31 274 VAL A CA 1
ATOM 2257 C C . VAL A 1 274 ? -3.435 15.827 17.351 1.00 96.31 274 VAL A C 1
ATOM 2259 O O . VAL A 1 274 ? -4.091 16.866 17.480 1.00 96.31 274 VAL A O 1
ATOM 2262 N N . PRO A 1 275 ? -3.997 14.706 16.850 1.00 96.50 275 PRO A N 1
ATOM 2263 C CA . PRO A 1 275 ? -5.388 14.681 16.392 1.00 96.50 275 PRO A CA 1
ATOM 2264 C C . PRO A 1 275 ? -6.398 14.986 17.500 1.00 96.50 275 PRO A C 1
ATOM 2266 O O . PRO A 1 275 ? -7.394 15.660 17.256 1.00 96.50 275 PRO A O 1
ATOM 2269 N N . ILE A 1 276 ? -6.131 14.545 18.731 1.00 93.25 276 ILE A N 1
ATOM 2270 C CA . ILE A 1 276 ? -7.018 14.755 19.882 1.00 93.25 276 ILE A CA 1
ATOM 2271 C C . ILE A 1 276 ? -7.066 16.245 20.235 1.00 93.25 276 ILE A C 1
ATOM 2273 O O . ILE A 1 276 ? -8.144 16.827 20.372 1.00 93.25 276 ILE A O 1
ATOM 2277 N N . ILE A 1 277 ? -5.897 16.887 20.342 1.00 93.81 277 ILE A N 1
ATOM 2278 C CA . ILE A 1 277 ? -5.787 18.330 20.592 1.00 93.81 277 ILE A CA 1
ATOM 2279 C C . ILE A 1 277 ? -6.444 19.110 19.449 1.00 93.81 277 ILE A C 1
ATOM 2281 O O . ILE A 1 277 ? -7.190 20.058 19.703 1.00 93.81 277 ILE A O 1
ATOM 2285 N N . PHE A 1 278 ? -6.200 18.705 18.202 1.00 97.00 278 PHE A N 1
ATOM 2286 C CA . PHE A 1 278 ? -6.790 19.319 17.017 1.00 97.00 278 PHE A CA 1
ATOM 2287 C C . PHE A 1 278 ? -8.324 19.278 17.056 1.00 97.00 278 PHE A C 1
ATOM 2289 O O . PHE A 1 278 ? -8.955 20.328 16.940 1.00 97.00 278 PHE A O 1
ATOM 2296 N N . LEU A 1 279 ? -8.921 18.107 17.294 1.00 94.81 279 LEU A N 1
ATOM 2297 C CA . LEU A 1 279 ? -10.374 17.923 17.367 1.00 94.81 279 LEU A CA 1
ATOM 2298 C C . LEU A 1 279 ? -10.999 18.710 18.527 1.00 94.81 279 LEU A C 1
ATOM 2300 O O . LEU A 1 279 ? -11.964 19.444 18.317 1.00 94.81 279 LEU A O 1
ATOM 2304 N N . LYS A 1 280 ? -10.394 18.677 19.725 1.00 90.81 280 LYS A N 1
ATOM 2305 C CA . LYS A 1 280 ? -10.844 19.490 20.876 1.00 90.81 280 LYS A CA 1
ATOM 2306 C C . LYS A 1 280 ? -10.845 20.990 20.544 1.00 90.81 280 LYS A C 1
ATOM 2308 O O . LYS A 1 280 ? -11.763 21.711 20.915 1.00 90.81 280 LYS A O 1
ATOM 2313 N N . ARG A 1 281 ? -9.851 21.482 19.791 1.00 95.75 281 ARG A N 1
ATOM 2314 C CA . ARG A 1 281 ? -9.788 22.889 19.333 1.00 95.75 281 ARG A CA 1
ATOM 2315 C C . ARG A 1 281 ? -10.768 23.225 18.208 1.00 95.75 281 ARG A C 1
ATOM 2317 O O . ARG A 1 281 ? -10.918 24.402 17.883 1.00 95.75 281 ARG A O 1
ATOM 2324 N N . LYS A 1 282 ? -11.405 22.222 17.608 1.00 93.94 282 LYS A N 1
ATOM 2325 C CA . LYS A 1 282 ? -12.447 22.370 16.589 1.00 93.94 282 LYS A CA 1
ATOM 2326 C C . LYS A 1 282 ? -13.851 22.068 17.113 1.00 93.94 282 LYS A C 1
ATOM 2328 O O . LYS A 1 282 ? -14.768 22.081 16.305 1.00 93.94 282 LYS A O 1
ATOM 2333 N N . HIS A 1 283 ? -14.017 21.902 18.430 1.00 92.88 283 HIS A N 1
ATOM 2334 C CA . HIS A 1 283 ? -15.299 21.574 19.068 1.00 92.88 283 HIS A CA 1
ATOM 2335 C C . HIS A 1 283 ? -15.866 20.220 18.607 1.00 92.88 283 HIS A C 1
ATOM 2337 O O . HIS A 1 283 ? -17.060 20.078 18.368 1.00 92.88 283 HIS A O 1
ATOM 2343 N N . GLU A 1 284 ? -14.975 19.237 18.437 1.00 88.88 284 GLU A N 1
ATOM 2344 C CA . GLU A 1 284 ? -15.294 17.856 18.060 1.00 88.88 284 GLU A CA 1
ATOM 2345 C C . GLU A 1 284 ? -14.981 16.903 19.231 1.00 88.88 284 GLU A C 1
ATOM 2347 O O . GLU A 1 284 ? -14.164 15.989 19.114 1.00 88.88 284 GLU A O 1
ATOM 2352 N N . GLU A 1 285 ? -15.561 17.140 20.412 1.00 85.44 285 GLU A N 1
ATOM 2353 C CA . GLU A 1 285 ? -15.190 16.450 21.658 1.00 85.44 285 GLU A CA 1
ATOM 2354 C C . GLU A 1 285 ? -15.466 14.942 21.618 1.00 85.44 285 GLU A C 1
ATOM 2356 O O . GLU A 1 285 ? -14.634 14.154 22.066 1.00 85.44 285 GLU A O 1
ATOM 2361 N N . GLN A 1 286 ? -16.604 14.526 21.056 1.00 77.44 286 GLN A N 1
ATOM 2362 C CA . GLN A 1 286 ? -16.950 13.103 20.938 1.00 77.44 286 GLN A CA 1
ATOM 2363 C C . GLN A 1 286 ? -15.975 12.365 20.017 1.00 77.44 286 GLN A C 1
ATOM 2365 O O . GLN A 1 286 ? -15.526 11.262 20.329 1.00 77.44 286 GLN A O 1
ATOM 2370 N N . LEU A 1 287 ? -15.603 12.992 18.900 1.00 81.69 287 LEU A N 1
ATOM 2371 C CA . LEU A 1 287 ? -14.632 12.416 17.981 1.00 81.69 287 LEU A CA 1
ATOM 2372 C C . LEU A 1 287 ? -13.224 12.430 18.589 1.00 81.69 287 LEU A C 1
ATOM 2374 O O . LEU A 1 287 ? -12.472 11.478 18.408 1.00 81.69 287 LEU A O 1
ATOM 2378 N N . ALA A 1 288 ? -12.872 13.464 19.359 1.00 86.00 288 ALA A N 1
ATOM 2379 C CA . ALA A 1 288 ? -11.616 13.498 20.099 1.00 86.00 288 ALA A CA 1
ATOM 2380 C C . ALA A 1 288 ? -11.520 12.334 21.095 1.00 86.00 288 ALA A C 1
ATOM 2382 O O . ALA A 1 288 ? -10.493 11.664 21.121 1.00 86.00 288 ALA A O 1
ATOM 2383 N N . LEU A 1 289 ? -12.591 12.055 21.851 1.00 78.75 289 LEU A N 1
ATOM 2384 C CA . LEU A 1 289 ? -12.670 10.907 22.764 1.00 78.75 289 LEU A CA 1
ATOM 2385 C C . LEU A 1 289 ? -12.499 9.573 22.027 1.00 78.75 289 LEU A C 1
ATOM 2387 O O . LEU A 1 289 ? -11.784 8.701 22.504 1.00 78.75 289 LEU A O 1
ATOM 2391 N N . TYR A 1 290 ? -13.080 9.428 20.833 1.00 77.88 290 TYR A N 1
ATOM 2392 C CA . TYR A 1 290 ? -12.941 8.209 20.028 1.00 77.88 290 TYR A CA 1
ATOM 2393 C C . TYR A 1 290 ? -11.478 7.869 19.667 1.00 77.88 290 TYR A C 1
ATOM 2395 O O . TYR A 1 290 ? -11.122 6.683 19.579 1.00 77.88 290 TYR A O 1
ATOM 2403 N N . PHE A 1 291 ? -10.636 8.891 19.460 1.0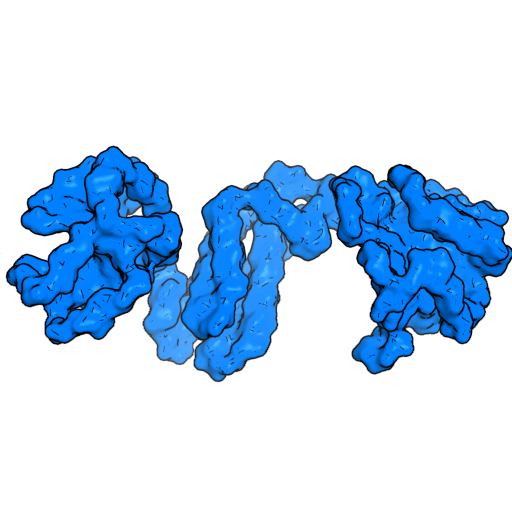0 83.50 291 PHE A N 1
ATOM 2404 C CA . PHE A 1 291 ? -9.206 8.747 19.152 1.00 83.50 291 PHE A CA 1
ATOM 2405 C C . PHE A 1 291 ? -8.291 8.785 20.387 1.00 83.50 291 PHE A C 1
ATOM 2407 O O . PHE A 1 291 ? -7.132 8.378 20.287 1.00 83.50 291 PHE A O 1
ATOM 2414 N N . ASP A 1 292 ? -8.788 9.240 21.537 1.00 81.25 292 ASP A N 1
ATOM 2415 C CA . ASP A 1 292 ? -8.030 9.371 22.782 1.00 81.25 292 ASP A CA 1
ATOM 2416 C C . ASP A 1 292 ? -7.872 8.017 23.475 1.00 81.25 292 ASP A C 1
ATOM 2418 O O . ASP A 1 292 ? -8.771 7.548 24.162 1.00 81.25 292 ASP A O 1
ATOM 2422 N N . ARG A 1 293 ? -6.727 7.351 23.277 1.00 64.62 293 ARG A N 1
ATOM 2423 C CA . ARG A 1 293 ? -6.487 6.018 23.859 1.00 64.62 293 ARG A CA 1
ATOM 2424 C C . ARG A 1 293 ? -6.218 6.025 25.350 1.00 64.62 293 ARG A C 1
ATOM 2426 O O . ARG A 1 293 ? -6.519 5.030 25.999 1.00 64.62 293 ARG A O 1
ATOM 2433 N N . ASP A 1 294 ? -5.679 7.118 25.874 1.00 57.22 294 ASP A N 1
ATOM 2434 C CA . ASP A 1 294 ? -5.418 7.250 27.306 1.00 57.22 294 ASP A CA 1
ATOM 2435 C C . ASP A 1 294 ? -6.732 7.442 28.085 1.00 57.22 294 ASP A C 1
ATOM 2437 O O . ASP A 1 294 ? -6.784 7.199 29.290 1.00 57.22 294 ASP A O 1
ATOM 2441 N N . GLN A 1 295 ? -7.812 7.824 27.387 1.00 52.47 295 GLN A N 1
ATOM 2442 C CA . GLN A 1 295 ? -9.181 7.876 27.910 1.00 52.47 295 GLN A CA 1
ATOM 2443 C C . GLN A 1 295 ? -10.136 6.836 27.298 1.00 52.47 295 GLN A C 1
ATOM 2445 O O . GLN A 1 295 ? -11.292 6.757 27.719 1.00 52.47 295 GLN A O 1
ATOM 2450 N N . ALA A 1 296 ? -9.677 6.027 26.336 1.00 57.50 296 ALA A N 1
ATOM 2451 C CA . ALA A 1 296 ? -10.483 4.991 25.702 1.00 57.50 296 ALA A CA 1
ATOM 2452 C C . ALA A 1 296 ? -10.805 3.917 26.736 1.00 57.50 296 ALA A C 1
ATOM 2454 O O . ALA A 1 296 ? -9.922 3.217 27.238 1.00 57.50 296 ALA A O 1
ATOM 2455 N N . ASN A 1 297 ? -12.089 3.793 27.047 1.00 72.81 297 ASN A N 1
ATOM 2456 C CA . ASN A 1 297 ? -12.579 2.780 27.967 1.00 72.81 297 ASN A CA 1
ATOM 2457 C C . ASN A 1 297 ? -12.447 1.376 27.333 1.00 72.81 297 ASN A C 1
ATOM 2459 O O . ASN A 1 297 ? -12.172 1.239 26.139 1.00 72.81 297 ASN A O 1
ATOM 2463 N N . LEU A 1 298 ? -12.628 0.316 28.123 1.00 81.81 298 LEU A N 1
ATOM 2464 C CA . LEU A 1 298 ? -12.392 -1.063 27.672 1.00 81.81 298 LEU A CA 1
ATOM 2465 C C . LEU A 1 298 ? -13.203 -1.440 26.417 1.00 81.81 298 LEU A C 1
ATOM 2467 O O . LEU A 1 298 ? -12.692 -2.127 25.533 1.00 81.81 298 LEU A O 1
ATOM 2471 N N . LEU A 1 299 ? -14.438 -0.943 26.287 1.00 86.44 299 LEU A N 1
ATOM 2472 C CA . LEU A 1 299 ? -15.257 -1.165 25.095 1.00 86.44 299 LEU A CA 1
ATOM 2473 C C . LEU A 1 299 ? -14.617 -0.548 23.849 1.00 86.44 299 LEU A C 1
ATOM 2475 O O . LEU A 1 299 ? -14.529 -1.218 22.825 1.00 86.44 299 LEU A O 1
ATOM 2479 N N . ASP A 1 300 ? -14.118 0.686 23.926 1.00 78.69 300 ASP A N 1
ATOM 2480 C CA . ASP A 1 300 ? -13.448 1.344 22.794 1.00 78.69 300 ASP A CA 1
ATOM 2481 C C . ASP A 1 300 ? -12.193 0.597 22.328 1.00 78.69 300 ASP A C 1
ATOM 2483 O O . ASP A 1 300 ? -11.805 0.702 21.158 1.00 78.69 300 ASP A O 1
ATOM 2487 N N . GLN A 1 301 ? -11.553 -0.135 23.241 1.00 78.81 301 GLN A N 1
ATOM 2488 C CA . GLN A 1 301 ? -10.366 -0.941 22.969 1.00 78.81 301 GLN A CA 1
ATOM 2489 C C . GLN A 1 301 ? -10.719 -2.290 22.324 1.00 78.81 301 GLN A C 1
ATOM 2491 O O . GLN A 1 301 ? -9.986 -2.754 21.447 1.00 78.81 301 GLN A O 1
ATOM 2496 N N . LEU A 1 302 ? -11.839 -2.903 22.724 1.00 87.88 302 LEU A N 1
ATOM 2497 C CA . LEU A 1 302 ? -12.222 -4.259 22.316 1.00 87.88 302 LEU A CA 1
ATOM 2498 C C . LEU A 1 302 ? -13.295 -4.323 21.217 1.00 87.88 302 LEU A C 1
ATOM 2500 O O . LEU A 1 302 ? -13.446 -5.372 20.593 1.00 87.88 302 LEU A O 1
ATOM 2504 N N . SER A 1 303 ? -14.020 -3.233 20.940 1.00 86.19 303 SER A N 1
ATOM 2505 C CA . SER A 1 303 ? -15.221 -3.223 20.082 1.00 86.19 303 SER A CA 1
ATOM 2506 C C . SER A 1 303 ? -15.006 -3.847 18.696 1.00 86.19 303 SER A C 1
ATOM 2508 O O . SER A 1 303 ? -15.807 -4.679 18.261 1.00 86.19 303 SER A O 1
ATOM 2510 N N . ASP A 1 304 ? -13.893 -3.532 18.025 1.00 80.44 304 ASP A N 1
ATOM 2511 C CA . ASP A 1 304 ? -13.587 -4.095 16.704 1.00 80.44 304 ASP A CA 1
ATOM 2512 C C . ASP A 1 304 ? -13.348 -5.611 16.768 1.00 80.44 304 ASP A C 1
ATOM 2514 O O . ASP A 1 304 ? -13.819 -6.360 15.910 1.00 80.44 304 ASP A O 1
ATOM 2518 N N . GLU A 1 305 ? -12.612 -6.082 17.779 1.00 87.31 305 GLU A N 1
ATOM 2519 C CA . GLU A 1 305 ? -12.267 -7.498 17.943 1.00 87.31 305 GLU A CA 1
ATOM 2520 C C . GLU A 1 305 ? -13.489 -8.321 18.366 1.00 87.31 305 GLU A C 1
ATOM 2522 O O . GLU A 1 305 ? -13.710 -9.408 17.833 1.00 87.31 305 GLU A O 1
ATOM 2527 N N . LEU A 1 306 ? -14.332 -7.758 19.233 1.00 94.56 306 LEU A N 1
ATOM 2528 C CA . LEU A 1 306 ? -15.628 -8.301 19.634 1.00 94.56 306 LEU A CA 1
ATOM 2529 C C . LEU A 1 306 ? -16.585 -8.442 18.445 1.00 94.56 306 LEU A C 1
ATOM 2531 O O . LEU A 1 306 ? -17.139 -9.516 18.211 1.00 94.56 306 LEU A O 1
ATOM 2535 N N . THR A 1 307 ? -16.726 -7.381 17.648 1.00 91.50 307 THR A N 1
ATOM 2536 C CA . THR A 1 307 ? -17.583 -7.381 16.454 1.00 91.50 307 THR A CA 1
ATOM 2537 C C . THR A 1 307 ? -17.071 -8.377 15.415 1.00 91.50 307 THR A C 1
ATOM 2539 O O . THR A 1 307 ? -17.842 -9.165 14.870 1.00 91.50 307 THR A O 1
ATOM 2542 N N . THR A 1 308 ? -15.755 -8.401 15.184 1.00 89.56 308 THR A N 1
ATOM 2543 C CA . THR A 1 308 ? -15.112 -9.345 14.258 1.00 89.56 308 THR A CA 1
ATOM 2544 C C . THR A 1 308 ? -15.292 -10.789 14.720 1.00 89.56 308 THR A C 1
ATOM 2546 O O . THR A 1 308 ? -15.501 -11.677 13.895 1.00 89.56 308 THR A O 1
ATOM 2549 N N . TRP A 1 309 ? -15.200 -11.057 16.024 1.00 94.62 309 TRP A N 1
ATOM 2550 C CA . TRP A 1 309 ? -15.458 -12.385 16.570 1.00 94.62 309 TRP A CA 1
ATOM 2551 C C . TRP A 1 309 ? -16.901 -12.822 16.312 1.00 94.62 309 TRP A C 1
ATOM 2553 O O . TRP A 1 309 ? -17.095 -13.888 15.734 1.00 94.62 309 TRP A O 1
ATOM 2563 N N . ALA A 1 310 ? -17.884 -11.976 16.634 1.00 95.19 310 ALA A N 1
ATOM 2564 C CA . ALA A 1 310 ? -19.297 -12.281 16.415 1.00 95.19 310 ALA A CA 1
ATOM 2565 C C . ALA A 1 310 ? -19.630 -12.530 14.934 1.00 95.19 310 ALA A C 1
ATOM 2567 O O . ALA A 1 310 ? -20.349 -13.468 14.614 1.00 95.19 310 ALA A O 1
ATOM 2568 N N . GLN A 1 311 ? -19.059 -11.742 14.018 1.00 91.44 311 GLN A N 1
ATOM 2569 C CA . GLN A 1 311 ? -19.267 -11.907 12.574 1.00 91.44 311 GLN A CA 1
ATOM 2570 C C . GLN A 1 311 ? -18.681 -13.207 12.008 1.00 91.44 311 GLN A C 1
ATOM 2572 O O . GLN A 1 311 ? -19.198 -13.732 11.024 1.00 91.44 311 GLN A O 1
ATOM 2577 N N . ASN A 1 312 ? -17.586 -13.701 12.592 1.00 92.12 312 ASN A N 1
ATOM 2578 C CA . ASN A 1 312 ? -16.875 -14.885 12.104 1.00 92.12 312 ASN A CA 1
ATOM 2579 C C . ASN A 1 312 ? -17.312 -16.185 12.787 1.00 92.12 312 ASN A C 1
ATOM 2581 O O . ASN A 1 312 ? -16.800 -17.242 12.425 1.00 92.12 312 ASN A O 1
ATOM 2585 N N . GLU A 1 313 ? -18.228 -16.119 13.753 1.00 92.44 313 GLU A N 1
ATOM 2586 C CA . GLU A 1 313 ? -18.771 -17.284 14.446 1.00 92.44 313 GLU A CA 1
ATOM 2587 C C . GLU A 1 313 ? -20.225 -17.521 13.999 1.00 92.44 313 GLU A C 1
ATOM 2589 O O . GLU A 1 313 ? -21.136 -16.869 14.511 1.00 92.44 313 GLU A O 1
ATOM 2594 N N . PRO A 1 314 ? -20.492 -18.446 13.052 1.00 89.19 314 PRO A N 1
ATOM 2595 C CA . PRO A 1 314 ? -21.775 -18.523 12.342 1.00 89.19 314 PRO A CA 1
ATOM 2596 C C . PRO A 1 314 ? -23.001 -18.762 13.225 1.00 89.19 314 PRO A C 1
ATOM 2598 O O . PRO A 1 314 ? -24.130 -18.540 12.790 1.00 89.19 314 PRO A O 1
ATOM 2601 N N . LYS A 1 315 ? -22.797 -19.287 14.436 1.00 95.19 315 LYS A N 1
ATOM 2602 C CA . LYS A 1 315 ? -23.877 -19.608 15.370 1.00 95.19 315 LYS A CA 1
ATOM 2603 C C . LYS A 1 315 ? -24.171 -18.485 16.371 1.00 95.19 315 LYS A C 1
ATOM 2605 O O . LYS A 1 315 ? -25.167 -18.601 17.092 1.00 95.19 315 LYS A O 1
ATOM 2610 N N . ILE A 1 316 ? -23.365 -17.416 16.389 1.00 97.19 316 ILE A N 1
ATOM 2611 C CA . ILE A 1 316 ? -23.669 -16.158 17.079 1.00 97.19 316 ILE A CA 1
ATOM 2612 C C . ILE A 1 316 ? -24.625 -15.350 16.197 1.00 97.19 316 ILE A C 1
ATOM 2614 O O . ILE A 1 316 ? -24.287 -14.956 15.089 1.00 97.19 316 ILE A O 1
ATOM 2618 N N . GLN A 1 317 ? -25.828 -15.090 16.703 1.00 97.38 317 GLN A N 1
ATOM 2619 C CA . GLN A 1 317 ? -26.863 -14.322 16.003 1.00 97.38 317 GLN A CA 1
ATOM 2620 C C . GLN A 1 317 ? -26.817 -12.838 16.365 1.00 97.38 317 GLN A C 1
ATOM 2622 O O . GLN A 1 317 ? -27.188 -11.989 15.554 1.00 97.38 317 GLN A O 1
ATOM 2627 N N . ALA A 1 318 ? -26.377 -12.514 17.581 1.00 97.44 318 ALA A N 1
ATOM 2628 C CA . ALA A 1 318 ? -26.194 -11.140 18.017 1.00 97.44 318 ALA A CA 1
ATOM 2629 C C . ALA A 1 318 ? -25.176 -11.034 19.157 1.00 97.44 318 ALA A C 1
ATOM 2631 O O . ALA A 1 318 ? -25.013 -11.963 19.949 1.00 97.44 318 ALA A O 1
ATOM 2632 N N . LEU A 1 319 ? -24.537 -9.871 19.243 1.00 97.94 319 LEU A N 1
ATOM 2633 C CA . LEU A 1 319 ? -23.667 -9.451 20.330 1.00 97.94 319 LEU A CA 1
ATOM 2634 C C . LEU A 1 319 ? -24.056 -8.031 20.742 1.00 97.94 319 LEU A C 1
ATOM 2636 O O . LEU A 1 319 ? -24.013 -7.102 19.926 1.00 97.94 319 LEU A O 1
ATOM 2640 N N . ILE A 1 320 ? -24.399 -7.866 22.015 1.00 97.50 320 ILE A N 1
ATOM 2641 C CA . ILE A 1 320 ? -24.717 -6.570 22.612 1.00 97.50 320 ILE A CA 1
ATOM 2642 C C . ILE A 1 320 ? -23.825 -6.304 23.824 1.00 97.50 320 ILE A C 1
ATOM 2644 O O . ILE A 1 320 ? -23.385 -7.236 24.493 1.00 97.50 320 ILE A O 1
ATOM 2648 N N . VAL A 1 321 ? -23.600 -5.028 24.109 1.00 96.69 321 VAL A N 1
ATOM 2649 C CA . VAL A 1 321 ? -23.084 -4.538 25.387 1.00 96.69 321 VAL A CA 1
ATOM 2650 C C . VAL A 1 321 ? -24.275 -4.199 26.271 1.00 96.69 321 VAL A C 1
ATOM 2652 O O . VAL A 1 321 ? -25.229 -3.576 25.799 1.00 96.69 321 VAL A O 1
ATOM 2655 N N . VAL A 1 322 ? -24.209 -4.578 27.540 1.00 94.75 322 VAL A N 1
ATOM 2656 C CA . VAL A 1 322 ? -25.172 -4.199 28.582 1.00 94.75 322 VAL A CA 1
ATOM 2657 C C . VAL A 1 322 ? -24.425 -3.531 29.743 1.00 94.75 322 VAL A C 1
ATOM 2659 O O . VAL A 1 322 ? -23.243 -3.203 29.629 1.00 94.75 322 VAL A O 1
ATOM 2662 N N . GLY A 1 323 ? -25.114 -3.258 30.849 1.00 91.31 323 GLY A N 1
ATOM 2663 C CA . GLY A 1 323 ? -24.447 -2.778 32.057 1.00 91.31 323 GLY A CA 1
ATOM 2664 C C . GLY A 1 323 ? -23.901 -1.353 31.932 1.00 91.31 323 GLY A C 1
ATOM 2665 O O . GLY A 1 323 ? -24.461 -0.507 31.229 1.00 91.31 323 GLY A O 1
ATOM 2666 N N . PHE A 1 324 ? -22.830 -1.058 32.671 1.00 85.31 324 PHE A N 1
ATOM 2667 C CA . PHE A 1 324 ? -22.319 0.311 32.806 1.00 85.31 324 PHE A CA 1
ATOM 2668 C C . PHE A 1 324 ? -21.868 0.923 31.479 1.00 85.31 324 PHE A C 1
ATOM 2670 O O . PHE A 1 324 ? -22.138 2.096 31.226 1.00 85.31 324 PHE A O 1
ATOM 2677 N N . TYR A 1 325 ? -21.230 0.127 30.619 1.00 85.94 325 TYR A N 1
ATOM 2678 C CA . TYR A 1 325 ? -20.754 0.589 29.316 1.00 85.94 325 TYR A CA 1
ATOM 2679 C C . TYR A 1 325 ? -21.900 0.930 28.364 1.00 85.94 325 TYR A C 1
ATOM 2681 O O . TYR A 1 325 ? -21.800 1.901 27.617 1.00 85.94 325 TYR A O 1
ATOM 2689 N N . ALA A 1 326 ? -23.006 0.182 28.414 1.00 89.25 326 ALA A N 1
ATOM 2690 C CA . ALA A 1 326 ? -24.178 0.480 27.599 1.00 89.25 326 ALA A CA 1
ATOM 2691 C C . ALA A 1 326 ? -24.888 1.779 28.004 1.00 89.25 326 ALA A C 1
ATOM 2693 O O . ALA A 1 326 ? -25.488 2.436 27.157 1.00 89.25 326 ALA A O 1
ATOM 2694 N N . ARG A 1 327 ? -24.801 2.152 29.286 1.00 82.62 327 ARG A N 1
ATOM 2695 C CA . ARG A 1 327 ? -25.388 3.382 29.838 1.00 82.62 327 ARG A CA 1
ATOM 2696 C C . ARG A 1 327 ? -24.447 4.586 29.826 1.00 82.62 327 ARG A C 1
ATOM 2698 O O . ARG A 1 327 ? -24.855 5.670 30.227 1.00 82.62 327 ARG A O 1
ATOM 2705 N N . HIS A 1 328 ? -23.197 4.411 29.398 1.00 78.38 328 HIS A N 1
ATOM 2706 C CA . HIS A 1 328 ? -22.143 5.423 29.528 1.00 78.38 328 HIS A CA 1
ATOM 2707 C C . HIS A 1 328 ? -21.865 5.846 30.990 1.00 78.38 328 HIS A C 1
ATOM 2709 O O . HIS A 1 328 ? -21.516 6.994 31.263 1.00 78.38 328 HIS A O 1
ATOM 2715 N N . GLU A 1 329 ? -22.008 4.913 31.936 1.00 80.62 329 GLU A N 1
ATOM 2716 C CA . GLU A 1 329 ? -21.827 5.119 33.385 1.00 80.62 329 GLU A CA 1
ATOM 2717 C C . GLU A 1 329 ? -20.596 4.386 33.956 1.00 80.62 329 GLU A C 1
ATOM 2719 O O . GLU A 1 329 ? -20.421 4.291 35.176 1.00 80.62 329 GLU A O 1
ATOM 2724 N N . GLN A 1 330 ? -19.746 3.831 33.091 1.00 82.31 330 GLN A N 1
ATOM 2725 C CA . GLN A 1 330 ? -18.560 3.071 33.480 1.00 82.31 330 GLN A CA 1
ATOM 2726 C C . GLN A 1 330 ? -17.547 3.909 34.269 1.00 82.31 330 GLN A C 1
ATOM 2728 O O . GLN A 1 330 ? -17.336 5.097 34.020 1.00 82.31 330 GLN A O 1
ATOM 2733 N N . ARG A 1 331 ? -16.880 3.256 35.221 1.00 72.31 331 ARG A N 1
ATOM 2734 C CA . ARG A 1 331 ? -15.806 3.812 36.052 1.00 72.31 331 ARG A CA 1
ATOM 2735 C C . ARG A 1 331 ? -14.499 3.066 35.768 1.00 72.31 331 ARG A C 1
ATOM 2737 O O . ARG A 1 331 ? -14.532 1.974 35.201 1.00 72.31 331 ARG A O 1
ATOM 2744 N N . PRO A 1 332 ? -13.335 3.607 36.168 1.00 62.66 332 PRO A N 1
ATOM 2745 C CA . PRO A 1 332 ? -12.092 2.845 36.128 1.00 62.66 332 PRO A CA 1
ATOM 2746 C C . PRO A 1 332 ? -12.248 1.512 36.874 1.00 62.66 332 PRO A C 1
ATOM 2748 O O . PRO A 1 332 ? -12.664 1.502 38.032 1.00 62.66 332 PRO A O 1
ATOM 2751 N N . GLY A 1 333 ? -11.941 0.405 36.197 1.00 67.19 333 GLY A N 1
ATOM 2752 C CA . GLY A 1 333 ? -12.115 -0.950 36.728 1.00 67.19 333 GLY A CA 1
ATOM 2753 C C . GLY A 1 333 ? -13.519 -1.545 36.572 1.00 67.19 333 GLY A C 1
ATOM 2754 O O . GLY A 1 333 ? -13.728 -2.657 37.036 1.00 67.19 333 GLY A O 1
ATOM 2755 N N . SER A 1 334 ? -14.471 -0.849 35.936 1.00 80.44 334 SER A N 1
ATOM 2756 C CA . SER A 1 334 ? -15.742 -1.467 35.536 1.00 80.44 334 SER A CA 1
ATOM 2757 C C . SER A 1 334 ? -15.499 -2.601 34.540 1.00 80.44 334 SER A C 1
ATOM 2759 O O . SER A 1 334 ? -14.782 -2.409 33.550 1.00 80.44 334 SER A O 1
ATOM 2761 N N . ASP A 1 335 ? -16.148 -3.735 34.785 1.00 91.00 335 ASP A N 1
ATOM 2762 C CA . ASP A 1 335 ? -16.261 -4.855 33.862 1.00 91.00 335 ASP A CA 1
ATOM 2763 C C . ASP A 1 335 ? -17.056 -4.459 32.613 1.00 91.00 335 ASP A C 1
ATOM 2765 O O . ASP A 1 335 ? -17.966 -3.625 32.645 1.00 91.00 335 ASP A O 1
ATOM 2769 N N . LEU A 1 336 ? -16.653 -5.018 31.471 1.00 94.31 336 LEU A N 1
ATOM 2770 C CA . LEU A 1 336 ? -17.407 -4.896 30.232 1.00 94.31 336 LEU A CA 1
ATOM 2771 C C . LEU A 1 336 ? -18.402 -6.055 30.136 1.00 94.31 336 LEU A C 1
ATOM 2773 O O . LEU A 1 336 ? -18.005 -7.189 29.874 1.00 94.31 336 LEU A O 1
ATOM 2777 N N . ASP A 1 337 ? -19.686 -5.750 30.313 1.00 96.75 337 ASP A N 1
ATOM 2778 C CA . ASP A 1 337 ? -20.763 -6.735 30.244 1.00 96.75 337 ASP A CA 1
ATOM 2779 C C . ASP A 1 337 ? -21.267 -6.919 28.813 1.00 96.75 337 ASP A C 1
ATOM 2781 O O . ASP A 1 337 ? -21.738 -5.981 28.159 1.00 96.75 337 ASP A O 1
ATOM 2785 N N . LEU A 1 338 ? -21.221 -8.155 28.333 1.00 97.56 338 LEU A N 1
ATOM 2786 C CA . LEU A 1 338 ? -21.687 -8.551 27.015 1.00 97.56 338 LEU A CA 1
ATOM 2787 C C . LEU A 1 338 ? -22.796 -9.590 27.121 1.00 97.56 338 LEU A C 1
ATOM 2789 O O . LEU A 1 338 ? -22.787 -10.447 28.001 1.00 97.56 338 LEU A O 1
ATOM 2793 N N . VAL A 1 339 ? -23.709 -9.575 26.153 1.00 97.56 339 VAL A N 1
ATOM 2794 C CA . VAL A 1 339 ? -24.644 -10.680 25.920 1.00 97.56 339 VAL A CA 1
ATOM 2795 C C . VAL A 1 339 ? -24.509 -11.157 24.482 1.00 97.56 339 VAL A C 1
ATOM 2797 O O . VAL A 1 339 ? -24.647 -10.390 23.527 1.00 97.56 339 VAL A O 1
ATOM 2800 N N . VAL A 1 340 ? -24.249 -12.451 24.339 1.00 97.94 340 VAL A N 1
ATOM 2801 C CA . VAL A 1 340 ? -24.136 -13.176 23.078 1.00 97.94 340 VAL A CA 1
ATOM 2802 C C . VAL A 1 340 ? -25.368 -14.054 22.925 1.00 97.94 340 VAL A C 1
ATOM 2804 O O . VAL A 1 340 ? -25.577 -15.003 23.685 1.00 97.94 340 VAL A O 1
ATOM 2807 N N . VAL A 1 341 ? -26.166 -13.761 21.904 1.00 97.69 341 VAL A N 1
ATOM 2808 C CA . VAL A 1 341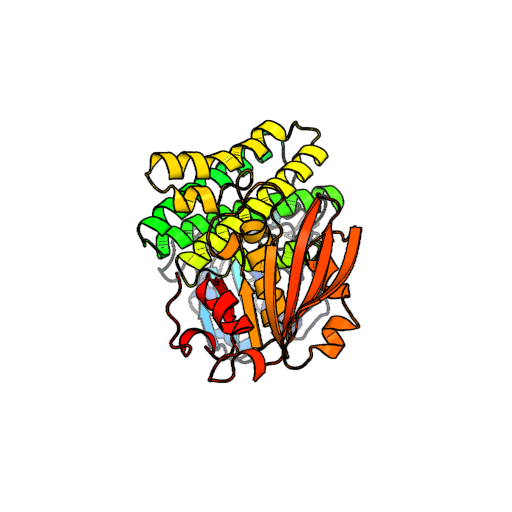 ? -27.310 -14.588 21.515 1.00 97.69 341 VAL A CA 1
ATOM 2809 C C . VAL A 1 341 ? -26.814 -15.639 20.534 1.00 97.69 341 VAL A C 1
ATOM 2811 O O . VAL A 1 341 ? -26.380 -15.307 19.430 1.00 97.69 341 VAL A O 1
ATOM 2814 N N . THR A 1 342 ? -26.843 -16.910 20.929 1.00 97.12 342 THR A N 1
ATOM 2815 C CA . THR A 1 342 ? -26.209 -17.997 20.173 1.00 97.12 342 THR A CA 1
ATOM 2816 C C . THR A 1 342 ? -26.992 -19.300 20.251 1.00 97.12 342 THR A C 1
ATOM 2818 O O . THR A 1 342 ? -27.485 -19.703 21.303 1.00 97.12 342 THR A O 1
ATOM 2821 N N . SER A 1 343 ? -27.066 -20.003 19.121 1.00 95.75 343 SER A N 1
ATOM 2822 C CA . SER A 1 343 ? -27.620 -21.364 19.069 1.00 95.75 343 SER A CA 1
ATOM 2823 C C . SER A 1 343 ? -26.636 -22.432 19.572 1.00 95.75 343 SER A C 1
ATOM 2825 O O . SER A 1 343 ? -27.040 -23.572 19.781 1.00 95.75 343 SER A O 1
ATOM 2827 N N . ASP A 1 344 ? -25.370 -22.067 19.822 1.00 94.88 344 ASP A N 1
ATOM 2828 C CA . ASP A 1 344 ? -24.286 -22.987 20.207 1.00 94.88 344 ASP A CA 1
ATOM 2829 C C . ASP A 1 344 ? -23.775 -22.788 21.631 1.00 94.88 344 ASP A C 1
ATOM 2831 O O . ASP A 1 344 ? -22.600 -23.014 21.925 1.00 94.88 344 ASP A O 1
ATOM 2835 N N . ARG A 1 345 ? -24.648 -22.337 22.534 1.00 94.50 345 ARG A N 1
ATOM 2836 C CA . ARG A 1 345 ? -24.269 -21.972 23.905 1.00 94.50 345 ARG A CA 1
ATOM 2837 C C . ARG A 1 345 ? -23.405 -23.035 24.594 1.00 94.50 345 ARG A C 1
ATOM 2839 O O . ARG A 1 345 ? -22.437 -22.685 25.254 1.00 94.50 345 ARG A O 1
ATOM 2846 N N . GLN A 1 346 ? -23.726 -24.323 24.437 1.00 91.69 346 GLN A N 1
ATOM 2847 C CA . GLN A 1 346 ? -22.955 -25.408 25.059 1.00 91.69 346 GLN A CA 1
ATOM 2848 C C . GLN A 1 346 ? -21.512 -25.488 24.550 1.00 91.69 346 GLN A C 1
ATOM 2850 O O . GLN A 1 346 ? -20.611 -25.710 25.354 1.00 91.69 346 GLN A O 1
ATOM 2855 N N . ASN A 1 347 ? -21.283 -25.294 23.250 1.00 92.38 347 ASN A N 1
ATOM 2856 C CA . ASN A 1 347 ? -19.939 -25.349 22.684 1.00 92.38 347 ASN A CA 1
ATOM 2857 C C . ASN A 1 347 ? -19.086 -24.180 23.187 1.00 92.38 347 ASN A C 1
ATOM 2859 O O . ASN A 1 347 ? -17.975 -24.398 23.660 1.00 92.38 347 ASN A O 1
ATOM 2863 N N . LEU A 1 348 ? -19.647 -22.967 23.184 1.00 92.94 348 LEU A N 1
ATOM 2864 C CA . LEU A 1 348 ? -18.966 -21.779 23.704 1.00 92.94 348 LEU A CA 1
ATOM 2865 C C . LEU A 1 348 ? -18.669 -21.905 25.209 1.00 92.94 348 LEU A C 1
ATOM 2867 O O . LEU A 1 348 ? -17.591 -21.532 25.654 1.00 92.94 348 LEU A O 1
ATOM 2871 N N . LEU A 1 349 ? -19.561 -22.517 25.994 1.00 92.31 349 LEU A N 1
ATOM 2872 C CA . LEU A 1 349 ? -19.282 -22.801 27.407 1.00 92.31 349 LEU A CA 1
ATOM 2873 C C . LEU A 1 349 ? -18.144 -23.810 27.606 1.00 92.31 349 LEU A C 1
ATOM 2875 O O . LEU A 1 349 ? -17.334 -23.644 28.513 1.00 92.31 349 LEU A O 1
ATOM 2879 N N . GLN A 1 350 ? -18.083 -24.862 26.786 1.00 90.19 350 GLN A N 1
ATOM 2880 C CA . GLN A 1 350 ? -17.052 -25.900 26.898 1.00 90.19 350 GLN A CA 1
ATOM 2881 C C . GLN A 1 350 ? -15.686 -25.441 26.374 1.00 90.19 350 GLN A C 1
ATOM 2883 O O . GLN A 1 350 ? -14.658 -25.900 26.868 1.00 90.19 350 GLN A O 1
ATOM 2888 N N . HIS A 1 351 ? -15.671 -24.535 25.395 1.00 90.75 351 HIS A N 1
ATOM 2889 C CA . HIS A 1 351 ? -14.468 -24.074 24.706 1.00 90.75 351 HIS A CA 1
ATOM 2890 C C . HIS A 1 351 ? -14.293 -22.560 24.843 1.00 90.75 351 HIS A C 1
ATOM 2892 O O . HIS A 1 351 ? -14.342 -21.814 23.867 1.00 90.75 351 HIS A O 1
ATOM 2898 N N . ALA A 1 352 ? -14.032 -22.106 26.070 1.00 90.25 352 ALA A N 1
ATOM 2899 C CA . ALA A 1 352 ? -13.840 -20.692 26.398 1.00 90.25 352 ALA A CA 1
ATOM 2900 C C . ALA A 1 352 ? -12.524 -20.076 25.865 1.00 90.25 352 ALA A C 1
ATOM 2902 O O . ALA A 1 352 ? -12.208 -18.931 26.192 1.00 90.25 352 ALA A O 1
ATOM 2903 N N . ASP A 1 353 ? -11.758 -20.784 25.028 1.00 90.75 353 ASP A N 1
ATOM 2904 C CA . ASP A 1 353 ? -10.482 -20.317 24.459 1.00 90.75 353 ASP A CA 1
ATOM 2905 C C . ASP A 1 353 ? -10.641 -19.052 23.605 1.00 90.75 353 ASP A C 1
ATOM 2907 O O . ASP A 1 353 ? -9.694 -18.294 23.414 1.00 90.75 353 ASP A O 1
ATOM 2911 N N . TYR A 1 354 ? -11.851 -18.758 23.118 1.00 91.62 354 TYR A N 1
ATOM 2912 C CA . TYR A 1 354 ? -12.120 -17.498 22.423 1.00 91.62 354 TYR A CA 1
ATOM 2913 C C . TYR A 1 354 ? -11.856 -16.265 23.302 1.00 91.62 354 TYR A C 1
ATOM 2915 O O . TYR A 1 354 ? -11.583 -15.198 22.757 1.00 91.62 354 TYR A O 1
ATOM 2923 N N . THR A 1 355 ? -11.876 -16.395 24.633 1.00 94.00 355 THR A N 1
ATOM 2924 C CA . THR A 1 355 ? -11.535 -15.301 25.558 1.00 94.00 355 THR A CA 1
ATOM 2925 C C . THR A 1 355 ? -10.093 -14.820 25.382 1.00 94.00 355 THR A C 1
ATOM 2927 O O . THR A 1 355 ? -9.823 -13.629 25.523 1.00 94.00 355 THR A O 1
ATOM 2930 N N . THR A 1 356 ? -9.167 -15.684 24.942 1.00 93.56 356 THR A N 1
ATOM 2931 C CA . THR A 1 356 ? -7.769 -15.292 24.688 1.00 93.56 356 THR A CA 1
ATOM 2932 C C . THR A 1 356 ? -7.610 -14.368 23.482 1.00 93.56 356 THR A C 1
ATOM 2934 O O . THR A 1 356 ? -6.516 -13.863 23.229 1.00 93.56 356 THR A O 1
ATOM 2937 N N . ARG A 1 357 ? -8.674 -14.158 22.695 1.00 91.81 357 ARG A N 1
ATOM 2938 C CA . ARG A 1 357 ? -8.684 -13.172 21.608 1.00 91.81 357 ARG A CA 1
ATOM 2939 C C . ARG A 1 357 ? -8.636 -11.752 22.162 1.00 91.81 357 ARG A C 1
ATOM 2941 O O . ARG A 1 357 ? -7.936 -10.916 21.610 1.00 91.81 357 ARG A O 1
ATOM 2948 N N . PHE A 1 358 ? -9.321 -11.501 23.275 1.00 91.44 358 PHE A N 1
ATOM 2949 C CA . PHE A 1 358 ? -9.514 -10.152 23.813 1.00 91.44 358 PHE A CA 1
ATOM 2950 C C . PHE A 1 358 ? -8.402 -9.708 24.767 1.00 91.44 358 PHE A C 1
ATOM 2952 O O . PHE A 1 358 ? -8.344 -8.545 25.145 1.00 91.44 358 PHE A O 1
ATOM 2959 N N . GLY A 1 359 ? -7.483 -10.606 25.118 1.00 88.75 359 GLY A N 1
ATOM 2960 C CA . GLY A 1 359 ? -6.349 -10.290 25.974 1.00 88.75 359 GLY A CA 1
ATOM 2961 C C . GLY A 1 359 ? -5.643 -11.538 26.485 1.00 88.75 359 GLY A C 1
ATOM 2962 O O . GLY A 1 359 ? -6.041 -12.672 26.210 1.00 88.75 359 GLY A O 1
ATOM 2963 N N . LYS A 1 360 ? -4.577 -11.329 27.263 1.00 90.69 360 LYS A N 1
ATOM 2964 C CA . LYS A 1 360 ? -3.889 -12.423 27.953 1.00 90.69 360 LYS A CA 1
ATOM 2965 C C . LYS A 1 360 ? -4.657 -12.768 29.225 1.00 90.69 360 LYS A C 1
ATOM 2967 O O . LYS A 1 360 ? -4.605 -12.028 30.206 1.00 90.69 360 LYS A O 1
ATOM 2972 N N . VAL A 1 361 ? -5.412 -13.860 29.155 1.00 95.56 361 VAL A N 1
ATOM 2973 C CA . VAL A 1 361 ? -6.293 -14.323 30.231 1.00 95.56 361 VAL A CA 1
ATOM 2974 C C . VAL A 1 361 ? -5.461 -14.717 31.448 1.00 95.56 361 VAL A C 1
ATOM 2976 O O . VAL A 1 361 ? -4.542 -15.529 31.351 1.00 95.56 361 VAL A O 1
ATOM 2979 N N . LYS A 1 362 ? -5.814 -14.143 32.597 1.00 93.75 362 LYS A N 1
ATOM 2980 C CA . LYS A 1 362 ? -5.294 -14.503 33.915 1.00 93.75 362 LYS A CA 1
ATOM 2981 C C . LYS A 1 362 ? -6.141 -15.608 34.541 1.00 93.75 362 LYS A C 1
ATOM 2983 O O . LYS A 1 362 ? -5.592 -16.572 35.068 1.00 93.75 362 LYS A O 1
ATOM 2988 N N . GLN A 1 363 ? -7.465 -15.474 34.468 1.00 94.81 363 GLN A N 1
ATOM 2989 C CA . GLN A 1 363 ? -8.416 -16.463 34.970 1.00 94.81 363 GLN A CA 1
ATOM 2990 C C . GLN A 1 363 ? -9.764 -16.341 34.252 1.00 94.81 363 GLN A C 1
ATOM 2992 O O . GLN A 1 363 ? -10.179 -15.246 33.877 1.00 94.81 363 GLN A O 1
ATOM 2997 N N . THR A 1 364 ? -10.466 -17.465 34.117 1.00 95.56 364 THR A N 1
ATOM 2998 C CA . THR A 1 364 ? -11.870 -17.534 33.699 1.00 95.56 364 THR A CA 1
ATOM 2999 C C . THR A 1 364 ? -12.722 -18.179 34.789 1.00 95.56 364 THR A C 1
ATOM 3001 O O . THR A 1 364 ? -12.262 -19.055 35.526 1.00 95.56 364 THR A O 1
ATOM 3004 N N . GLN A 1 365 ? -13.972 -17.739 34.899 1.00 94.94 365 GLN A N 1
ATOM 3005 C CA . GLN A 1 365 ? -14.974 -18.273 35.814 1.00 94.94 365 GLN A CA 1
ATOM 3006 C C . GLN A 1 365 ? -16.327 -18.355 35.104 1.00 94.94 365 GLN A C 1
ATOM 3008 O O . GLN A 1 365 ? -16.688 -17.464 34.340 1.00 94.94 365 GLN A O 1
ATOM 3013 N N . THR A 1 366 ? -17.078 -19.425 35.359 1.00 94.56 366 THR A N 1
ATOM 3014 C CA . THR A 1 366 ? -18.447 -19.582 34.852 1.00 94.56 366 THR A CA 1
ATOM 3015 C C . THR A 1 366 ? -19.458 -19.235 35.938 1.00 94.56 366 THR A C 1
ATOM 3017 O O . THR A 1 366 ? -19.372 -19.752 37.053 1.00 94.56 366 THR A O 1
ATOM 3020 N N . GLU A 1 367 ? -20.434 -18.398 35.600 1.00 91.19 367 GLU A N 1
ATOM 3021 C CA . GLU A 1 367 ? -21.477 -17.906 36.503 1.00 91.19 367 GLU A CA 1
ATOM 3022 C C . GLU A 1 367 ? -22.867 -18.183 35.912 1.00 91.19 367 GLU A C 1
ATOM 3024 O O . GLU A 1 367 ? -23.051 -18.206 34.695 1.00 91.19 367 GLU A O 1
ATOM 3029 N N . TYR A 1 368 ? -23.859 -18.439 36.766 1.00 90.19 368 TYR A N 1
ATOM 3030 C CA . TYR A 1 368 ? -25.191 -18.884 36.342 1.00 90.19 368 TYR A CA 1
ATOM 3031 C C . TYR A 1 368 ? -26.259 -17.882 36.787 1.00 90.19 368 TYR A C 1
ATOM 3033 O O . TYR A 1 368 ? -26.513 -17.727 37.981 1.00 90.19 368 TYR A O 1
ATOM 3041 N N . TYR A 1 369 ? -26.927 -17.251 35.819 1.00 81.12 369 TYR A N 1
ATOM 3042 C CA . TYR A 1 369 ? -27.924 -16.199 36.024 1.00 81.12 369 TYR A CA 1
ATOM 3043 C C . TYR A 1 369 ? -29.219 -16.507 35.258 1.00 81.12 369 TYR A C 1
ATOM 3045 O O . TYR A 1 369 ? -29.539 -15.899 34.235 1.00 81.12 369 TYR A O 1
ATOM 3053 N N . GLY A 1 370 ? -29.996 -17.473 35.754 1.00 79.81 370 GLY A N 1
ATOM 3054 C CA . GLY A 1 370 ? -31.263 -17.863 35.127 1.00 79.81 370 GLY A CA 1
ATOM 3055 C C . GLY A 1 370 ? -31.061 -18.385 33.700 1.00 79.81 370 GLY A C 1
ATOM 3056 O O . GLY A 1 370 ? -30.422 -19.416 33.503 1.00 79.81 370 GLY A O 1
ATOM 3057 N N . ALA A 1 371 ? -31.613 -17.684 32.703 1.00 80.06 371 ALA A N 1
ATOM 3058 C CA . ALA A 1 371 ? -31.447 -18.028 31.286 1.00 80.06 371 ALA A CA 1
ATOM 3059 C C . ALA A 1 371 ? -30.038 -17.715 30.739 1.00 80.06 371 ALA A C 1
ATOM 3061 O O . ALA A 1 371 ? -29.631 -18.301 29.730 1.00 80.06 371 ALA A O 1
ATOM 3062 N N . ASN A 1 372 ? -29.300 -16.825 31.407 1.00 88.06 372 ASN A N 1
ATOM 3063 C CA . ASN A 1 372 ? -27.946 -16.426 31.052 1.00 88.06 372 ASN A CA 1
ATOM 3064 C C . ASN A 1 372 ? -26.911 -17.286 31.790 1.00 88.06 372 ASN A C 1
ATOM 3066 O O . ASN A 1 372 ? -26.989 -17.453 33.007 1.00 88.06 372 ASN A O 1
ATOM 3070 N N . ILE A 1 373 ? -25.930 -17.814 31.059 1.00 92.75 373 ILE A N 1
ATOM 3071 C CA . ILE A 1 373 ? -24.744 -18.447 31.646 1.00 92.75 373 ILE A CA 1
ATOM 3072 C C . ILE A 1 373 ? -23.547 -17.627 31.198 1.00 92.75 373 ILE A C 1
ATOM 3074 O O . ILE A 1 373 ? -23.304 -17.500 30.001 1.00 92.75 373 ILE A O 1
ATOM 3078 N N . SER A 1 374 ? -22.832 -17.062 32.157 1.00 93.38 374 SER A N 1
ATOM 3079 C CA . SER A 1 374 ? -21.787 -16.085 31.912 1.00 93.38 374 SER A CA 1
ATOM 3080 C C . SER A 1 374 ? -20.401 -16.704 32.014 1.00 93.38 374 SER A C 1
ATOM 3082 O O . SER A 1 374 ? -20.156 -17.551 32.876 1.00 93.38 374 SER A O 1
ATOM 3084 N N . ILE A 1 375 ? -19.489 -16.284 31.140 1.00 96.12 375 ILE A N 1
ATOM 3085 C CA . ILE A 1 375 ? -18.051 -16.516 31.288 1.00 96.12 375 ILE A CA 1
ATOM 3086 C C . ILE A 1 375 ? -17.403 -15.182 31.639 1.00 96.12 375 ILE A C 1
ATOM 3088 O O . ILE A 1 375 ? -17.282 -14.302 30.788 1.00 96.12 375 ILE A O 1
ATOM 3092 N N . ARG A 1 376 ? -16.959 -15.059 32.887 1.00 96.94 376 ARG A N 1
ATOM 3093 C CA . ARG A 1 376 ? -16.200 -13.919 33.395 1.00 96.94 376 ARG A CA 1
ATOM 3094 C C . ARG A 1 376 ? -14.711 -14.191 33.198 1.00 96.94 376 ARG A C 1
ATOM 3096 O O . ARG A 1 376 ? -14.181 -15.170 33.723 1.00 96.94 376 ARG A O 1
ATOM 3103 N N . ALA A 1 377 ? -14.041 -13.355 32.413 1.00 96.19 377 ALA A N 1
ATOM 3104 C CA . ALA A 1 377 ? -12.612 -13.439 32.131 1.00 96.19 377 ALA A CA 1
ATOM 3105 C C . ALA A 1 377 ? -11.885 -12.216 32.701 1.00 96.19 377 ALA A C 1
ATOM 3107 O O . ALA A 1 377 ? -12.226 -11.082 32.368 1.00 96.19 377 ALA A O 1
ATOM 3108 N N . SER A 1 378 ? -10.862 -12.453 33.525 1.00 94.38 378 SER A N 1
ATOM 3109 C CA . SER A 1 378 ? -9.920 -11.423 33.974 1.00 94.38 378 SER A CA 1
ATOM 3110 C C . SER A 1 378 ? -8.607 -11.530 33.203 1.00 94.38 378 SER A C 1
ATOM 3112 O O . SER A 1 378 ? -8.138 -12.633 32.894 1.00 94.38 378 SER A O 1
ATOM 3114 N N . TYR A 1 379 ? -7.997 -10.387 32.898 1.00 91.06 379 TYR A N 1
ATOM 3115 C CA . TYR A 1 379 ? -6.784 -10.297 32.083 1.00 91.06 379 TYR A CA 1
ATOM 3116 C C . TYR A 1 379 ? -5.586 -9.770 32.885 1.00 91.06 379 TYR A C 1
ATOM 3118 O O . TYR A 1 379 ? -5.723 -9.221 33.978 1.00 91.06 379 TYR A O 1
ATOM 3126 N N . GLU A 1 380 ? -4.372 -9.957 32.358 1.00 85.69 380 GLU A N 1
ATOM 3127 C CA . GLU A 1 380 ? -3.137 -9.499 33.019 1.00 85.69 380 GLU A CA 1
ATOM 3128 C C . GLU A 1 380 ? -3.033 -7.972 33.175 1.00 85.69 380 GLU A C 1
ATOM 3130 O O . GLU A 1 380 ? -2.319 -7.501 34.058 1.00 85.69 380 GLU A O 1
ATOM 3135 N N . ASP A 1 381 ? -3.758 -7.198 32.366 1.00 78.25 381 ASP A N 1
ATOM 3136 C CA . ASP A 1 381 ? -3.864 -5.738 32.491 1.00 78.25 381 ASP A CA 1
ATOM 3137 C C . ASP A 1 381 ? -4.913 -5.286 33.530 1.00 78.25 381 ASP A C 1
ATOM 3139 O O . ASP A 1 381 ? -5.119 -4.088 33.720 1.00 78.25 381 ASP A O 1
ATOM 3143 N N . ASN A 1 382 ? -5.511 -6.237 34.260 1.00 81.00 382 ASN A N 1
ATOM 3144 C CA . ASN A 1 382 ? -6.592 -6.063 35.237 1.00 81.00 382 ASN A CA 1
ATOM 3145 C C . ASN A 1 382 ? -7.931 -5.607 34.643 1.00 81.00 382 ASN A C 1
ATOM 3147 O O . ASN A 1 382 ? -8.816 -5.201 35.396 1.00 81.00 382 ASN A O 1
ATOM 3151 N N . SER A 1 383 ? -8.102 -5.676 33.322 1.00 85.62 383 SER A N 1
ATOM 3152 C CA . SER A 1 383 ? -9.429 -5.569 32.724 1.00 85.62 383 SER A CA 1
ATOM 3153 C C . SER A 1 383 ? -10.259 -6.827 33.002 1.00 85.62 383 SER A C 1
ATOM 3155 O O . SER A 1 383 ? -9.719 -7.924 33.201 1.00 85.62 383 SER A O 1
ATOM 3157 N N . GLU A 1 384 ? -11.582 -6.663 33.011 1.00 92.94 384 GLU A N 1
ATOM 3158 C CA . GLU A 1 384 ? -12.543 -7.754 33.160 1.00 92.94 384 GLU A CA 1
ATOM 3159 C C . GLU A 1 384 ? -13.598 -7.694 32.053 1.00 92.94 384 GLU A C 1
ATOM 3161 O O . GLU A 1 384 ? -14.124 -6.629 31.720 1.00 92.94 384 GLU A O 1
ATOM 3166 N N . LEU A 1 385 ? -13.895 -8.858 31.480 1.00 96.06 385 LEU A N 1
ATOM 3167 C CA . LEU A 1 385 ? -14.926 -9.049 30.468 1.00 96.06 385 LEU A CA 1
ATOM 3168 C C . LEU A 1 385 ? -15.910 -10.101 30.969 1.00 96.06 385 LEU A C 1
ATOM 3170 O O . LEU A 1 385 ? -15.515 -11.243 31.217 1.00 96.06 385 LEU A O 1
ATOM 3174 N N . GLU A 1 386 ? -17.180 -9.733 31.078 1.00 97.12 386 GLU A N 1
ATOM 3175 C CA . GLU A 1 386 ? -18.256 -10.664 31.381 1.00 97.12 386 GLU A CA 1
ATOM 3176 C C . GLU A 1 386 ? -19.017 -10.998 30.091 1.00 97.12 386 GLU A C 1
ATOM 3178 O O . GLU A 1 386 ? -19.597 -10.126 29.450 1.00 97.12 386 GLU A O 1
ATOM 3183 N N . ILE A 1 387 ? -19.006 -12.270 29.683 1.00 97.25 387 ILE A N 1
ATOM 3184 C CA . ILE A 1 387 ? -19.650 -12.731 28.448 1.00 97.25 387 ILE A CA 1
ATOM 3185 C C . ILE A 1 387 ? -20.840 -13.619 28.794 1.00 97.25 387 ILE A C 1
ATOM 3187 O O . ILE A 1 387 ? -20.699 -14.834 28.953 1.00 97.25 387 ILE A O 1
ATOM 3191 N N . GLY A 1 388 ? -22.023 -13.016 28.851 1.00 96.75 388 GLY A N 1
ATOM 3192 C CA . GLY A 1 388 ? -23.289 -13.717 29.001 1.00 96.75 388 GLY A CA 1
ATOM 3193 C C . GLY A 1 388 ? -23.671 -14.484 27.737 1.00 96.75 388 GLY A C 1
ATOM 3194 O O . GLY A 1 388 ? -23.754 -13.907 26.654 1.00 96.75 388 GLY A O 1
ATOM 3195 N N . LEU A 1 389 ? -23.923 -15.785 27.856 1.00 97.19 389 LEU A N 1
ATOM 3196 C CA . LEU A 1 389 ? -24.366 -16.642 26.762 1.00 97.19 389 LEU A CA 1
ATOM 3197 C C . LEU A 1 389 ? -25.836 -17.031 26.948 1.00 97.19 389 LEU A C 1
ATOM 3199 O O . LEU A 1 389 ? -26.209 -17.747 27.887 1.00 97.19 389 LEU A O 1
ATOM 3203 N N . VAL A 1 390 ? -26.664 -16.628 25.988 1.00 96.44 390 VAL A N 1
ATOM 3204 C CA . VAL A 1 390 ? -28.104 -16.913 25.957 1.00 96.44 390 VAL A CA 1
ATOM 3205 C C . VAL A 1 390 ? -28.497 -17.597 24.648 1.00 96.44 390 VAL A C 1
ATOM 3207 O O . VAL A 1 390 ? -27.850 -17.422 23.614 1.00 96.44 390 VAL A O 1
ATOM 3210 N N . THR A 1 391 ? -29.558 -18.403 24.679 1.00 95.81 391 THR A N 1
ATOM 3211 C CA . THR A 1 391 ? -30.142 -18.992 23.462 1.00 95.81 391 THR A CA 1
ATOM 3212 C C . THR A 1 391 ? -31.033 -17.971 22.740 1.00 95.81 391 THR A C 1
ATOM 3214 O O . THR A 1 391 ? -31.449 -16.992 23.361 1.00 95.81 391 THR A O 1
ATOM 3217 N N . PRO A 1 392 ? -31.375 -18.172 21.450 1.00 95.06 392 PRO A N 1
ATOM 3218 C CA . PRO A 1 392 ? -32.246 -17.249 20.711 1.00 95.06 392 PRO A CA 1
ATOM 3219 C C . PRO A 1 392 ? -33.602 -16.992 21.383 1.00 95.06 392 PRO A C 1
ATOM 3221 O O . PRO A 1 392 ? -34.135 -15.888 21.284 1.00 95.06 392 PRO A O 1
ATOM 3224 N N . ASP A 1 393 ? -34.112 -17.972 22.136 1.00 92.81 393 ASP A N 1
ATOM 3225 C CA . ASP A 1 393 ? -35.366 -17.859 22.889 1.00 92.81 393 ASP A CA 1
ATOM 3226 C C . ASP A 1 393 ? -35.344 -16.770 23.971 1.00 92.81 393 ASP A C 1
ATOM 3228 O O . ASP A 1 393 ? -36.403 -16.361 24.437 1.00 92.81 393 ASP A O 1
ATOM 3232 N N . TRP A 1 394 ? -34.167 -16.262 24.348 1.00 94.19 394 TRP A N 1
ATOM 3233 C CA . TRP A 1 394 ? -34.026 -15.123 25.258 1.00 94.19 394 TRP A CA 1
ATOM 3234 C C . TRP A 1 394 ? -34.745 -13.869 24.743 1.00 94.19 394 TRP A C 1
ATOM 3236 O O . TRP A 1 394 ? -35.225 -13.060 25.525 1.00 94.19 394 TRP A O 1
ATOM 3246 N N . LEU A 1 395 ? -34.880 -13.723 23.422 1.00 93.31 395 LEU A N 1
ATOM 3247 C CA . LEU A 1 395 ? -35.591 -12.605 22.794 1.00 93.31 395 LEU A CA 1
ATOM 3248 C C . LEU A 1 395 ? -37.062 -12.921 22.465 1.00 93.31 395 LEU A C 1
ATOM 3250 O O . LEU A 1 395 ? -37.732 -12.102 21.824 1.00 93.31 395 LEU A O 1
ATOM 3254 N N . SER A 1 396 ? -37.573 -14.088 22.870 1.00 91.19 396 SER A N 1
ATOM 3255 C CA . SER A 1 396 ? -38.959 -14.492 22.614 1.00 91.19 396 SER A CA 1
ATOM 3256 C C . SER A 1 396 ? -39.946 -13.562 23.309 1.00 91.19 396 SER A C 1
ATOM 3258 O O . SER A 1 396 ? -39.787 -13.217 24.475 1.00 91.19 396 SER A O 1
ATOM 3260 N N . GLN A 1 397 ? -40.992 -13.158 22.585 1.00 88.44 397 GLN A N 1
ATOM 3261 C CA . GLN A 1 397 ? -42.046 -12.299 23.120 1.00 88.44 397 GLN A CA 1
ATOM 3262 C C . GLN A 1 397 ? -43.209 -13.141 23.681 1.00 88.44 397 GLN A C 1
ATOM 3264 O O . GLN A 1 397 ? -43.644 -14.077 23.006 1.00 88.44 397 GLN A O 1
ATOM 3269 N N . PRO A 1 398 ? -43.765 -12.787 24.856 1.00 90.31 398 PRO A N 1
ATOM 3270 C CA . PRO A 1 398 ? -43.333 -11.690 25.728 1.00 90.31 398 PRO A CA 1
ATOM 3271 C C . PRO A 1 398 ? -41.995 -12.001 26.417 1.00 90.31 398 PRO A C 1
ATOM 3273 O O . PRO A 1 398 ? -41.783 -13.130 26.850 1.00 90.31 398 PRO A O 1
ATOM 3276 N N . LEU A 1 399 ? -41.120 -10.992 26.534 1.00 90.62 399 LEU A N 1
ATOM 3277 C CA . LEU A 1 399 ? -39.854 -11.141 27.265 1.00 90.62 399 LEU A CA 1
ATOM 3278 C C . LEU A 1 399 ? -40.128 -11.530 28.720 1.00 90.62 399 LEU A C 1
ATOM 3280 O O . LEU A 1 399 ? -41.029 -10.962 29.346 1.00 90.62 399 LEU A O 1
ATOM 3284 N N . ASP A 1 400 ? -39.314 -12.428 29.275 1.00 89.81 400 ASP A N 1
ATOM 3285 C CA . ASP A 1 400 ? -39.324 -12.672 30.714 1.00 89.81 400 ASP A CA 1
ATOM 3286 C C . ASP A 1 400 ? -38.868 -11.422 31.485 1.00 89.81 400 ASP A C 1
ATOM 3288 O O . ASP A 1 400 ? -38.161 -10.554 30.960 1.00 89.81 400 ASP A O 1
ATOM 3292 N N . ASP A 1 401 ? -39.275 -11.327 32.752 1.00 88.94 401 ASP A N 1
ATOM 3293 C CA . ASP A 1 401 ? -39.035 -10.141 33.579 1.00 88.94 401 ASP A CA 1
ATOM 3294 C C . ASP A 1 401 ? -37.543 -9.811 33.739 1.00 88.94 401 ASP A C 1
ATOM 3296 O O . ASP A 1 401 ? -37.176 -8.634 33.808 1.00 88.94 401 ASP A O 1
ATOM 3300 N N . GLY A 1 402 ? -36.676 -10.829 33.774 1.00 89.12 402 GLY A N 1
ATOM 3301 C CA . GLY A 1 402 ? -35.230 -10.655 33.889 1.00 89.12 402 GLY A CA 1
ATOM 3302 C C . GLY A 1 402 ? -34.649 -10.030 32.627 1.00 89.12 402 GLY A C 1
ATOM 3303 O O . GLY A 1 402 ? -34.006 -8.980 32.690 1.00 89.12 402 GLY A O 1
ATOM 3304 N N . THR A 1 403 ? -34.946 -10.624 31.474 1.00 91.06 403 THR A N 1
ATOM 3305 C CA . THR A 1 403 ? -34.513 -10.112 30.168 1.00 91.06 403 THR A CA 1
ATOM 3306 C C . THR A 1 403 ? -35.035 -8.710 29.905 1.00 91.06 403 THR A C 1
ATOM 3308 O O . THR A 1 403 ? -34.284 -7.819 29.501 1.00 91.06 403 THR A O 1
ATOM 3311 N N . LYS A 1 404 ? -36.320 -8.483 30.189 1.00 91.56 404 LYS A N 1
ATOM 3312 C CA . LYS A 1 404 ? -36.942 -7.170 30.047 1.00 91.56 404 LYS A CA 1
ATOM 3313 C C . LYS A 1 404 ? -36.204 -6.122 30.872 1.00 91.56 404 LYS A C 1
ATOM 3315 O O . LYS A 1 404 ? -35.928 -5.049 30.349 1.00 91.56 404 LYS A O 1
ATOM 3320 N N . ARG A 1 405 ? -35.857 -6.426 32.124 1.00 90.25 405 ARG A N 1
ATOM 3321 C CA . ARG A 1 405 ? -35.125 -5.500 32.996 1.00 90.25 405 ARG A CA 1
ATOM 3322 C C . ARG A 1 405 ? -33.758 -5.137 32.423 1.00 90.25 405 ARG A C 1
ATOM 3324 O O . ARG A 1 405 ? -33.470 -3.952 32.304 1.00 90.25 405 ARG A O 1
ATOM 3331 N N . VAL A 1 406 ? -32.972 -6.135 32.012 1.00 91.25 406 VAL A N 1
ATOM 3332 C CA . VAL A 1 406 ? -31.639 -5.925 31.418 1.00 91.25 406 VAL A CA 1
ATOM 3333 C C . VAL A 1 406 ? -31.723 -5.012 30.196 1.00 91.25 406 VAL A C 1
ATOM 3335 O O . VAL A 1 406 ? -30.980 -4.042 30.099 1.00 91.25 406 VAL A O 1
ATOM 3338 N N . LEU A 1 407 ? -32.657 -5.284 29.283 1.00 93.06 407 LEU A N 1
ATOM 3339 C CA . LEU A 1 407 ? -32.784 -4.510 28.049 1.00 93.06 407 LEU A CA 1
ATOM 3340 C C . LEU A 1 407 ? -33.397 -3.118 28.272 1.00 93.06 407 LEU A C 1
ATOM 3342 O O . LEU A 1 407 ? -33.058 -2.183 27.549 1.00 93.06 407 LEU A O 1
ATOM 3346 N N . GLN A 1 408 ? -34.280 -2.956 29.263 1.00 92.00 408 GLN A N 1
ATOM 3347 C CA . GLN A 1 408 ? -34.834 -1.650 29.638 1.00 92.00 408 GLN A CA 1
ATOM 3348 C C . GLN A 1 408 ? -33.806 -0.747 30.316 1.00 92.00 408 GLN A C 1
ATOM 3350 O O . GLN A 1 408 ? -33.910 0.465 30.180 1.00 92.00 408 GLN A O 1
ATOM 3355 N N . ASP A 1 409 ? -32.834 -1.313 31.029 1.00 89.06 409 ASP A N 1
ATOM 3356 C CA . ASP A 1 409 ? -31.758 -0.545 31.659 1.00 89.06 409 ASP A CA 1
ATOM 3357 C C . ASP A 1 409 ? -30.682 -0.093 30.643 1.00 89.06 409 ASP A C 1
ATOM 3359 O O . ASP A 1 409 ? -29.726 0.570 31.029 1.00 89.06 409 ASP A O 1
ATOM 3363 N N . GLY A 1 410 ? -30.835 -0.419 29.354 1.00 89.19 410 GLY A N 1
ATOM 3364 C CA . GLY A 1 410 ? -29.992 0.070 28.260 1.00 89.19 410 GLY A CA 1
ATOM 3365 C C . GLY A 1 410 ? -29.041 -0.988 27.693 1.00 89.19 410 GLY A C 1
ATOM 3366 O O . GLY A 1 410 ? -28.433 -1.774 28.420 1.00 89.19 410 GLY A O 1
ATOM 3367 N N . TYR A 1 411 ? -28.907 -1.002 26.363 1.00 94.56 411 TYR A N 1
ATOM 3368 C CA . TYR A 1 411 ? -27.986 -1.880 25.636 1.00 94.56 411 TYR A CA 1
ATOM 3369 C C . TYR A 1 411 ? -27.441 -1.205 24.370 1.00 94.56 411 TYR A C 1
ATOM 3371 O O . TYR A 1 411 ? -28.140 -0.419 23.725 1.00 94.56 411 TYR A O 1
ATOM 3379 N N . LEU A 1 412 ? -26.219 -1.570 23.971 1.00 91.62 412 LEU A N 1
ATOM 3380 C CA . LEU A 1 412 ? -25.604 -1.170 22.699 1.00 91.62 412 LEU A CA 1
ATOM 3381 C C . LEU A 1 412 ? -25.407 -2.393 21.807 1.00 91.62 412 LEU A C 1
ATOM 3383 O O . LEU A 1 412 ? -24.820 -3.386 22.222 1.00 91.62 412 LEU A O 1
ATOM 3387 N N . VAL A 1 413 ? -25.863 -2.327 20.558 1.00 94.50 413 VAL A N 1
ATOM 3388 C CA . VAL A 1 413 ? -25.725 -3.441 19.608 1.00 94.50 413 VAL A CA 1
ATOM 3389 C C . VAL A 1 413 ? -24.387 -3.344 18.876 1.00 94.50 413 VAL A C 1
ATOM 3391 O O . VAL A 1 413 ? -24.170 -2.394 18.123 1.00 94.50 413 VAL A O 1
ATOM 3394 N N . LEU A 1 414 ? -23.511 -4.337 19.058 1.00 91.06 414 LEU A N 1
ATOM 3395 C CA . LEU A 1 414 ? -22.260 -4.464 18.295 1.00 91.06 414 LEU A CA 1
ATOM 3396 C C . LEU A 1 414 ? -22.465 -5.286 17.017 1.00 91.06 414 LEU A C 1
ATOM 3398 O O . LEU A 1 414 ? -21.930 -4.950 15.963 1.00 91.06 414 LEU A O 1
ATOM 3402 N N . TYR A 1 415 ? -23.281 -6.340 17.095 1.00 95.81 415 TYR A N 1
ATOM 3403 C CA . TYR A 1 415 ? -23.627 -7.211 15.973 1.00 95.81 415 TYR A CA 1
ATOM 3404 C C . TYR A 1 415 ? -25.058 -7.744 16.125 1.00 95.81 415 TYR A C 1
ATOM 3406 O O . TYR A 1 415 ? -25.459 -8.129 17.219 1.00 95.81 415 TYR A O 1
ATOM 3414 N N . ASP A 1 416 ? -25.831 -7.780 15.038 1.00 96.00 416 ASP A N 1
ATOM 3415 C CA . ASP A 1 416 ? -27.189 -8.346 15.008 1.00 96.00 416 ASP A CA 1
ATOM 3416 C C . ASP A 1 416 ? -27.514 -8.837 13.591 1.00 96.00 416 ASP A C 1
ATOM 3418 O O . ASP A 1 416 ? -27.850 -8.055 12.697 1.00 96.00 416 ASP A O 1
ATOM 3422 N N . GLN A 1 417 ? -27.393 -10.148 13.383 1.00 92.81 417 GLN A N 1
ATOM 3423 C CA . GLN A 1 417 ? -27.534 -10.801 12.082 1.00 92.81 417 GLN A CA 1
ATOM 3424 C C . GLN A 1 417 ? -28.953 -10.677 11.506 1.00 92.81 417 GLN A C 1
ATOM 3426 O O . GLN A 1 417 ? -29.138 -10.619 10.289 1.00 92.81 417 GLN A O 1
ATOM 3431 N N . HIS A 1 418 ? -29.973 -10.639 12.369 1.00 91.88 418 HIS A N 1
ATOM 3432 C CA . HIS A 1 418 ? -31.383 -10.735 11.972 1.00 91.88 418 HIS A CA 1
ATOM 3433 C C . HIS A 1 418 ? -32.198 -9.472 12.283 1.00 91.88 418 HIS A C 1
ATOM 3435 O O . HIS A 1 418 ? -33.426 -9.459 12.105 1.00 91.88 418 HIS A O 1
ATOM 3441 N N . ASN A 1 419 ? -31.516 -8.394 12.690 1.00 91.00 419 ASN A N 1
ATOM 3442 C CA . ASN A 1 419 ? -32.120 -7.163 13.200 1.00 91.00 419 ASN A CA 1
ATOM 3443 C C . ASN A 1 419 ? -33.144 -7.453 14.319 1.00 91.00 419 ASN A C 1
ATOM 3445 O O . ASN A 1 419 ? -34.198 -6.814 14.379 1.00 91.00 419 ASN A O 1
ATOM 3449 N N . SER A 1 420 ? -32.874 -8.453 15.162 1.00 90.88 420 SER A N 1
ATOM 3450 C CA . SER A 1 420 ? -33.761 -8.883 16.245 1.00 90.88 420 SER A CA 1
ATOM 3451 C C . SER A 1 420 ? -33.985 -7.763 17.260 1.00 90.88 420 SER A C 1
ATOM 3453 O O . SER A 1 420 ? -35.118 -7.536 17.678 1.00 90.88 420 SER A O 1
ATOM 3455 N N . PHE A 1 421 ? -32.948 -6.983 17.575 1.00 90.44 421 PHE A N 1
ATOM 3456 C CA . PHE A 1 421 ? -33.033 -5.904 18.563 1.00 90.44 421 PHE A CA 1
ATOM 3457 C C . PHE A 1 421 ? -33.772 -4.665 18.052 1.00 90.44 421 PHE A C 1
ATOM 3459 O O . PHE A 1 421 ? -34.335 -3.925 18.852 1.00 90.44 421 PHE A O 1
ATOM 3466 N N . LYS A 1 422 ? -33.840 -4.451 16.730 1.00 85.25 422 LYS A N 1
ATOM 3467 C CA . LYS A 1 422 ? -34.662 -3.377 16.135 1.00 85.25 422 LYS A CA 1
ATOM 3468 C C . LYS A 1 422 ? -36.160 -3.681 16.174 1.00 85.25 422 LYS A C 1
ATOM 3470 O O . LYS A 1 422 ? -36.967 -2.764 16.075 1.00 85.25 422 LYS A O 1
ATOM 3475 N N . LYS A 1 423 ? -36.533 -4.961 16.254 1.00 85.00 423 LYS A N 1
ATOM 3476 C CA . LYS A 1 423 ? -37.935 -5.413 16.283 1.00 85.00 423 LYS A CA 1
ATOM 3477 C C . LYS A 1 423 ? -38.521 -5.417 17.695 1.00 85.00 423 LYS A C 1
ATOM 3479 O O . LYS A 1 423 ? -39.728 -5.594 17.845 1.00 85.00 423 LYS A O 1
ATOM 3484 N N . LEU A 1 424 ? -37.687 -5.244 18.722 1.00 85.31 424 LEU A N 1
ATOM 3485 C CA . LEU A 1 424 ? -38.138 -5.165 20.104 1.00 85.31 424 LEU A CA 1
ATOM 3486 C C . LEU A 1 424 ? -38.882 -3.847 20.320 1.00 85.31 424 LEU A C 1
ATOM 3488 O O . LEU A 1 424 ? -38.310 -2.768 20.206 1.00 85.31 424 LEU A O 1
ATOM 3492 N N . ASN A 1 425 ? -40.163 -3.940 20.671 1.00 77.31 425 ASN A N 1
ATOM 3493 C CA . ASN A 1 425 ? -40.936 -2.788 21.121 1.00 77.31 425 ASN A CA 1
ATOM 3494 C C . ASN A 1 425 ? -40.681 -2.566 22.621 1.00 77.31 425 ASN A C 1
ATOM 3496 O O . ASN A 1 425 ? -41.517 -2.895 23.464 1.00 77.31 425 ASN A O 1
ATOM 3500 N N . LEU A 1 426 ? -39.474 -2.099 22.949 1.00 79.81 426 LEU A N 1
ATOM 3501 C CA . LEU A 1 426 ? -39.019 -1.874 24.318 1.00 79.81 426 LEU A CA 1
ATOM 3502 C C . LEU A 1 426 ? -38.482 -0.447 24.457 1.00 79.81 426 LEU A C 1
ATOM 3504 O O . LEU A 1 426 ? -37.531 -0.074 23.777 1.00 79.81 426 LEU A O 1
ATOM 3508 N N . ALA A 1 427 ? -39.071 0.343 25.354 1.00 73.62 427 ALA A N 1
ATOM 3509 C CA . ALA A 1 427 ? -38.496 1.628 25.735 1.00 73.62 427 ALA A CA 1
ATOM 3510 C C . ALA A 1 427 ? -37.300 1.394 26.671 1.00 73.62 427 ALA A C 1
ATOM 3512 O O . ALA A 1 427 ? -37.453 0.730 27.701 1.00 73.62 427 ALA A O 1
ATOM 3513 N N . GLN A 1 428 ? -36.137 1.930 26.303 1.00 74.25 428 GLN A N 1
ATOM 3514 C CA . GLN A 1 428 ? -34.968 2.025 27.180 1.00 74.25 428 GLN A CA 1
ATOM 3515 C C . GLN A 1 428 ? -35.160 3.211 28.144 1.00 74.25 428 GLN A C 1
ATOM 3517 O O . GLN A 1 428 ? -35.764 4.218 27.763 1.00 74.25 428 GLN A O 1
ATOM 3522 N N . LYS A 1 429 ? -34.714 3.059 29.391 1.00 62.16 429 LYS A N 1
ATOM 3523 C CA . LYS A 1 429 ? -34.574 4.153 30.362 1.00 62.16 429 LYS A CA 1
ATOM 3524 C C . LYS A 1 429 ? -33.307 4.937 30.068 1.00 62.16 429 LYS A C 1
ATOM 3526 O O . LYS A 1 429 ? -33.348 6.162 30.312 1.00 62.16 429 LYS A O 1
#